Protein 1WBF (pdb70)

Foldseek 3Di:
DKDKDKFLFADAPDPQKDKAFQWGADHVRKIWQWDDDPHRGWAATKIKMWGNDKDFQADPVVRFGKKKKKKWKKAKAQPQPPDFADFWKKKKKFAPDDFFADFTNQQRPAHPVDFGWMWMWIQTGDADPLHDDDRWIFTDTSDSNGPDIDHDDDPRRAMKMKMWIADRVQQKIKIWIAGVVVGDIDIDMDRDNCVVGHDRIIIIIMMGHTHRCVVVDGSHHIIIIIGMMMMMMDTPD/DKDKDKWQFADAPPPQKDKDFAWDADPVRWIWQWDDDPRRGWAATKMWMWGNDWDFQADPVVGFGKKKKKKFKKAKAQPQPPPFADFWKKWKKFAPPDFQADFTNQQSPAHVVDFGWMWMWIQTGDADPLHDDDGWIFIDTRDSNGPDIDHDDDPHRAMKMKMWIADQVQQKIKIWIAGVVVRDIDIDIDRHHCVVTHDRIIIIIMIGHFHNCVVVDGSHHIIIIIGMMIMMMDTPD

Radius of gyration: 25.28 Å; Cα contacts (8 Å, |Δi|>4): 1362; chains: 2; bounding box: 44×76×53 Å

Nearest PDB structures (foldseek):
  2d3s-assembly1_A  TM=1.001E+00  e=7.261E-45  Psophocarpus tetragonolobus
  1fay-assembly1_A  TM=9.603E-01  e=9.706E-34  Psophocarpus tetragonolobus
  1fny-assembly1_A  TM=9.720E-01  e=1.339E-30  Robinia pseudoacacia
  4wv8-assembly1_A  TM=9.756E-01  e=1.033E-29  Vatairea macrocarpa
  4d69-assembly4_B  TM=9.740E-01  e=6.466E-29  Glycine max

Organism: Psophocarpus tetragonolobus (NCBI:txid3891)

Structure (mmCIF, N/CA/C/O backbone):
data_1WBF
#
_entry.id   1WBF
#
_cell.length_a   99.159
_cell.length_b   75.161
_cell.length_c   95.772
_cell.angle_alpha   90.00
_cell.angle_beta   106.91
_cell.angle_gamma   90.00
#
_symmetry.space_group_name_H-M   'C 1 2 1'
#
loop_
_entity.id
_entity.type
_entity.pdbx_description
1 polymer 'PROTEIN (AGGLUTININ)'
2 non-polymer 2-acetamido-2-deoxy-beta-D-glucopyranose
3 non-polymer 'MANGANESE (II) ION'
4 non-polymer 'CALCIUM ION'
5 water water
#
loop_
_atom_site.group_PDB
_atom_site.id
_atom_site.type_symbol
_atom_site.label_atom_id
_atom_site.label_alt_id
_atom_site.label_comp_id
_atom_site.label_asym_id
_atom_site.label_entity_id
_atom_site.label_seq_id
_atom_site.pdbx_PDB_ins_code
_atom_site.Cartn_x
_atom_site.Cartn_y
_atom_site.Cartn_z
_atom_site.occupancy
_atom_site.B_iso_or_equiv
_atom_site.auth_seq_id
_atom_site.auth_comp_id
_atom_site.auth_asym_id
_atom_site.auth_atom_id
_atom_site.pdbx_PDB_model_num
ATOM 1 N N . LYS A 1 2 ? 22.575 10.364 7.636 1.00 67.28 1 LYS A N 1
ATOM 2 C CA . LYS A 1 2 ? 22.650 9.194 8.554 1.00 66.59 1 LYS A CA 1
ATOM 3 C C . LYS A 1 2 ? 21.537 8.217 8.215 1.00 64.32 1 LYS A C 1
ATOM 4 O O . LYS A 1 2 ? 20.409 8.622 7.984 1.00 64.06 1 LYS A O 1
ATOM 6 N N . THR A 1 3 ? 21.860 6.933 8.179 1.00 62.71 2 THR A N 1
ATOM 7 C CA . THR A 1 3 ? 20.873 5.913 7.866 1.00 60.45 2 THR A CA 1
ATOM 8 C C . THR A 1 3 ? 20.808 4.876 8.984 1.00 59.11 2 THR A C 1
ATOM 9 O O . THR A 1 3 ? 21.704 4.044 9.120 1.00 62.26 2 THR A O 1
ATOM 13 N N . ILE A 1 4 ? 19.793 4.966 9.833 1.00 53.37 3 ILE A N 1
ATOM 14 C CA . ILE A 1 4 ? 19.668 3.996 10.910 1.00 48.89 3 ILE A CA 1
ATOM 15 C C . ILE A 1 4 ? 18.838 2.818 10.416 1.00 44.56 3 ILE A C 1
ATOM 16 O O . ILE A 1 4 ? 17.900 2.995 9.641 1.00 42.15 3 ILE A O 1
ATOM 21 N N . SER A 1 5 ? 19.223 1.616 10.827 1.00 42.34 4 SER A N 1
ATOM 22 C CA . SER A 1 5 ? 18.507 0.401 10.451 1.00 39.80 4 SER A CA 1
ATOM 23 C C . SER A 1 5 ? 18.643 -0.683 11.512 1.00 37.38 4 SER A C 1
ATOM 24 O O . SER A 1 5 ? 19.642 -0.743 12.232 1.00 40.00 4 SER A O 1
ATOM 27 N N . PHE A 1 6 ? 17.626 -1.526 11.618 1.00 31.98 5 PHE A N 1
ATOM 28 C CA . PHE A 1 6 ? 17.636 -2.653 12.542 1.00 29.40 5 PHE A CA 1
ATOM 29 C C . PHE A 1 6 ? 16.614 -3.689 12.086 1.00 30.38 5 PHE A C 1
ATOM 30 O O . PHE A 1 6 ? 15.609 -3.358 11.462 1.00 24.43 5 PHE A O 1
ATOM 38 N N . ASN A 1 7 ? 16.884 -4.952 12.362 1.00 31.99 6 ASN A N 1
ATOM 39 C CA . ASN A 1 7 ? 15.982 -5.998 11.919 1.00 31.33 6 ASN A CA 1
ATOM 40 C C . ASN A 1 7 ? 15.914 -7.140 12.921 1.00 31.33 6 ASN A C 1
ATOM 41 O O . ASN A 1 7 ? 16.928 -7.530 13.489 1.00 33.54 6 ASN A O 1
ATOM 46 N N . PHE A 1 8 ? 14.700 -7.610 13.185 1.00 33.42 7 PHE A N 1
ATOM 47 C CA . PHE A 1 8 ? 14.458 -8.716 14.104 1.00 31.47 7 PHE A CA 1
ATOM 48 C C . PHE A 1 8 ? 13.633 -9.734 13.328 1.00 33.77 7 PHE A C 1
ATOM 49 O O . PHE A 1 8 ? 12.468 -9.487 13.022 1.00 29.49 7 PHE A O 1
ATOM 57 N N . ASN A 1 9 ? 14.243 -10.851 12.951 1.00 37.49 8 ASN A N 1
ATOM 58 C CA . ASN A 1 9 ? 13.513 -11.902 12.236 1.00 42.24 8 ASN A CA 1
ATOM 59 C C . ASN A 1 9 ? 12.649 -12.665 13.229 1.00 40.78 8 ASN A C 1
ATOM 60 O O . ASN A 1 9 ? 11.704 -13.355 12.851 1.00 43.34 8 ASN A O 1
ATOM 65 N N . GLN A 1 10 ? 13.036 -12.553 14.496 1.00 42.38 9 GLN A N 1
ATOM 66 C CA . GLN A 1 10 ? 12.355 -13.155 15.643 1.00 48.08 9 GLN A CA 1
ATOM 67 C C . GLN A 1 10 ? 13.003 -12.539 16.873 1.00 43.80 9 GLN A C 1
ATOM 68 O O . GLN A 1 10 ? 14.163 -12.121 16.837 1.00 44.39 9 GLN A O 1
ATOM 74 N N . PHE A 1 11 ? 12.262 -12.459 17.959 1.00 40.51 10 PHE A N 1
ATOM 75 C CA . PHE A 1 11 ? 12.813 -11.859 19.147 1.00 40.82 10 PHE A CA 1
ATOM 76 C C . PHE A 1 11 ? 13.409 -12.929 20.027 1.00 45.24 10 PHE A C 1
ATOM 77 O O . PHE A 1 11 ? 13.124 -14.107 19.850 1.00 46.61 10 PHE A O 1
ATOM 85 N N . HIS A 1 12 ? 14.346 -12.529 20.874 1.00 52.31 11 HIS A N 1
ATOM 86 C CA . HIS A 1 12 ? 15.002 -13.439 21.803 1.00 58.83 11 HIS A CA 1
ATOM 87 C C . HIS A 1 12 ? 14.867 -12.857 23.197 1.00 62.36 11 HIS A C 1
ATOM 88 O O . HIS A 1 12 ? 14.619 -11.665 23.348 1.00 65.33 11 HIS A O 1
ATOM 95 N N . GLN A 1 13 ? 15.001 -13.692 24.217 1.00 65.37 12 GLN A N 1
ATOM 96 C CA . GLN A 1 13 ? 14.913 -13.202 25.586 1.00 66.82 12 GLN A CA 1
ATOM 97 C C . GLN A 1 13 ? 16.232 -12.507 25.904 1.00 64.76 12 GLN A C 1
ATOM 98 O O . GLN A 1 13 ? 17.282 -12.909 25.404 1.00 65.16 12 GLN A O 1
ATOM 104 N N . ASN A 1 14 ? 16.161 -11.421 26.666 1.00 63.89 13 ASN A N 1
ATOM 105 C CA . ASN A 1 14 ? 17.347 -10.642 27.039 1.00 64.06 13 ASN A CA 1
ATOM 106 C C . ASN A 1 14 ? 17.853 -9.699 25.928 1.00 61.63 13 ASN A C 1
ATOM 107 O O . ASN A 1 14 ? 18.906 -9.073 26.070 1.00 62.56 13 ASN A O 1
ATOM 109 N N . GLU A 1 15 ? 17.082 -9.583 24.849 1.00 56.88 14 GLU A N 1
ATOM 110 C CA . GLU A 1 15 ? 17.405 -8.715 23.710 1.00 52.92 14 GLU A CA 1
ATOM 111 C C . GLU A 1 15 ? 17.808 -7.306 24.203 1.00 53.20 14 GLU A C 1
ATOM 112 O O . GLU A 1 15 ? 17.002 -6.602 24.829 1.00 51.69 14 GLU A O 1
ATOM 118 N N . GLU A 1 16 ? 19.041 -6.897 23.894 1.00 51.70 15 GLU A N 1
ATOM 119 C CA . GLU A 1 16 ? 19.590 -5.594 24.313 1.00 51.21 15 GLU A CA 1
ATOM 120 C C . GLU A 1 16 ? 18.953 -4.370 23.658 1.00 45.87 15 GLU A C 1
ATOM 121 O O . GLU A 1 16 ? 18.777 -3.336 24.293 1.00 43.25 15 GLU A O 1
ATOM 127 N N . GLN A 1 17 ? 18.671 -4.482 22.367 1.00 44.80 16 GLN A N 1
ATOM 128 C CA . GLN A 1 17 ? 18.089 -3.397 21.585 1.00 41.59 16 GLN A CA 1
ATOM 129 C C . GLN A 1 17 ? 16.608 -3.139 21.788 1.00 39.53 16 GLN A C 1
ATOM 130 O O . GLN A 1 17 ? 16.013 -2.339 21.069 1.00 36.26 16 GLN A O 1
ATOM 136 N N . LEU A 1 18 ? 16.000 -3.837 22.730 1.00 33.67 17 LEU A N 1
ATOM 137 C CA . LEU A 1 18 ? 14.591 -3.651 22.981 1.00 33.16 17 LEU A CA 1
ATOM 138 C C . LEU A 1 18 ? 14.345 -3.256 24.412 1.00 34.94 17 LEU A C 1
ATOM 139 O O . LEU A 1 18 ? 15.079 -3.664 25.311 1.00 40.97 17 LEU A O 1
ATOM 144 N N . LYS A 1 19 ? 13.282 -2.490 24.618 1.00 35.33 18 LYS A N 1
ATOM 145 C CA . LYS A 1 19 ? 12.882 -2.038 25.937 1.00 33.43 18 LYS A CA 1
ATOM 146 C C . LYS A 1 19 ? 11.430 -2.416 26.135 1.00 32.34 18 LYS A C 1
ATOM 147 O O . LYS A 1 19 ? 10.541 -1.849 25.504 1.00 28.34 18 LYS A O 1
ATOM 153 N N . LEU A 1 20 ? 11.192 -3.417 26.970 1.00 30.34 19 LEU A N 1
ATOM 154 C CA . LEU A 1 20 ? 9.839 -3.846 27.244 1.00 30.74 19 LEU A CA 1
ATOM 155 C C . LEU A 1 20 ? 9.300 -3.039 28.414 1.00 32.54 19 LEU A C 1
ATOM 156 O O . LEU A 1 20 ? 10.055 -2.662 29.311 1.00 26.08 19 LEU A O 1
ATOM 161 N N . GLN A 1 21 ? 8.001 -2.750 28.373 1.00 27.93 20 GLN A N 1
ATOM 162 C CA . GLN A 1 21 ? 7.336 -1.976 29.400 1.00 28.11 20 GLN A CA 1
ATOM 163 C C . GLN A 1 21 ? 6.014 -2.604 29.791 1.00 29.49 20 GLN A C 1
ATOM 164 O O . GLN A 1 21 ? 5.274 -3.086 28.925 1.00 32.34 20 GLN A O 1
ATOM 170 N N . ARG A 1 22 ? 5.679 -2.504 31.076 1.00 25.46 21 ARG A N 1
ATOM 171 C CA . ARG A 1 22 ? 4.440 -3.057 31.609 1.00 29.51 21 ARG A CA 1
ATOM 172 C C . ARG A 1 22 ? 4.349 -4.582 31.446 1.00 29.36 21 ARG A C 1
ATOM 173 O O . ARG A 1 22 ? 5.281 -5.288 31.814 1.00 29.65 21 ARG A O 1
ATOM 181 N N . ASP A 1 23 ? 3.264 -5.086 30.872 1.00 25.14 22 ASP A N 1
ATOM 182 C CA . ASP A 1 23 ? 3.094 -6.528 30.718 1.00 27.38 22 ASP A CA 1
ATOM 183 C C . ASP A 1 23 ? 3.861 -7.205 29.594 1.00 33.50 22 ASP A C 1
ATOM 184 O O . ASP A 1 23 ? 3.979 -8.434 29.577 1.00 38.32 22 ASP A O 1
ATOM 189 N N . ALA A 1 24 ? 4.392 -6.417 28.663 1.00 33.92 23 ALA A N 1
ATOM 190 C CA . ALA A 1 24 ? 5.126 -6.962 27.533 1.00 29.06 23 ALA A CA 1
ATOM 191 C C . ALA A 1 24 ? 6.271 -7.865 27.971 1.00 31.40 23 ALA A C 1
ATOM 192 O O . ALA A 1 24 ? 6.996 -7.541 28.909 1.00 31.13 23 ALA A O 1
ATOM 194 N N . ARG A 1 25 ? 6.429 -8.990 27.276 1.00 33.72 24 ARG A N 1
ATOM 195 C CA . ARG A 1 25 ? 7.490 -9.964 27.555 1.00 37.58 24 ARG A CA 1
ATOM 196 C C . ARG A 1 25 ? 7.776 -10.773 26.288 1.00 34.95 24 ARG A C 1
ATOM 197 O O . ARG A 1 25 ? 6.948 -10.828 25.372 1.00 32.15 24 ARG A O 1
ATOM 205 N N . ILE A 1 26 ? 8.949 -11.389 26.230 1.00 32.25 25 ILE A N 1
ATOM 206 C CA . ILE A 1 26 ? 9.305 -12.199 25.078 1.00 31.21 25 ILE A CA 1
ATOM 207 C C . ILE A 1 26 ? 9.182 -13.667 25.502 1.00 32.59 25 ILE A C 1
ATOM 208 O O . ILE A 1 26 ? 9.728 -14.068 26.530 1.00 31.20 25 ILE A O 1
ATOM 213 N N . SER A 1 27 ? 8.379 -14.429 24.763 1.00 32.35 26 SER A N 1
ATOM 214 C CA . SER A 1 27 ? 8.163 -15.838 25.050 1.00 29.85 26 SER A CA 1
ATOM 215 C C . SER A 1 27 ? 9.338 -16.696 24.580 1.00 34.63 26 SER A C 1
ATOM 216 O O . SER A 1 27 ? 10.175 -16.255 23.787 1.00 30.70 26 SER A O 1
ATOM 219 N N . SER A 1 28 ? 9.370 -17.942 25.047 1.00 36.90 27 SER A N 1
ATOM 220 C CA . SER A 1 28 ? 10.432 -18.874 24.687 1.00 39.93 27 SER A CA 1
ATOM 221 C C . SER A 1 28 ? 10.436 -19.153 23.192 1.00 41.09 27 SER A C 1
ATOM 222 O O . SER A 1 28 ? 11.489 -19.431 22.620 1.00 41.94 27 SER A O 1
ATOM 225 N N . ASN A 1 29 ? 9.257 -19.062 22.574 1.00 37.20 28 ASN A N 1
ATOM 226 C CA . ASN A 1 29 ? 9.092 -19.310 21.146 1.00 34.95 28 ASN A CA 1
ATOM 227 C C . ASN A 1 29 ? 9.607 -18.190 20.228 1.00 34.23 28 ASN A C 1
ATOM 228 O O . ASN A 1 29 ? 9.548 -18.312 18.998 1.00 29.26 28 ASN A O 1
ATOM 230 N N . SER A 1 30 ? 10.124 -17.116 20.820 1.00 34.30 29 SER A N 1
ATOM 231 C CA . SER A 1 30 ? 10.624 -16.003 20.029 1.00 34.86 29 SER A CA 1
ATOM 232 C C . SER A 1 30 ? 9.542 -15.030 19.564 1.00 32.71 29 SER A C 1
ATOM 233 O O . SER A 1 30 ? 9.744 -14.299 18.585 1.00 34.81 29 SER A O 1
ATOM 234 N N . VAL A 1 31 ? 8.385 -15.062 20.233 1.00 29.41 30 VAL A N 1
ATOM 235 C CA . VAL A 1 31 ? 7.257 -14.176 19.937 1.00 23.52 30 VAL A CA 1
ATOM 236 C C . VAL A 1 31 ? 7.159 -13.098 21.015 1.00 25.18 30 VAL A C 1
ATOM 237 O O . VAL A 1 31 ? 7.273 -13.384 22.201 1.00 21.87 30 VAL A O 1
ATOM 241 N N . LEU A 1 32 ? 6.972 -11.856 20.585 1.00 27.52 31 LEU A N 1
ATOM 242 C CA . LEU A 1 32 ? 6.836 -10.727 21.489 1.00 25.02 31 LEU A CA 1
ATOM 243 C C . LEU A 1 32 ? 5.355 -10.589 21.822 1.00 23.29 31 LEU A C 1
ATOM 244 O O . LEU A 1 32 ? 4.529 -10.312 20.956 1.00 22.67 31 LEU A O 1
ATOM 249 N N . GLU A 1 33 ? 5.009 -10.865 23.068 1.00 24.26 32 GLU A N 1
ATOM 250 C CA . GLU A 1 33 ? 3.630 -10.742 23.504 1.00 27.81 32 GLU A CA 1
ATOM 251 C C . GLU A 1 33 ? 3.543 -9.404 24.235 1.00 28.93 32 GLU A C 1
ATOM 252 O O . GLU A 1 33 ? 4.127 -9.249 25.309 1.00 28.66 32 GLU A O 1
ATOM 258 N N . LEU A 1 34 ? 2.848 -8.441 23.625 1.00 26.14 33 LEU A N 1
ATOM 259 C CA . LEU A 1 34 ? 2.683 -7.095 24.175 1.00 26.28 33 LEU A CA 1
ATOM 260 C C . LEU A 1 34 ? 1.807 -7.104 25.432 1.00 28.22 33 LEU A C 1
ATOM 261 O O . LEU A 1 34 ? 2.033 -6.337 26.374 1.00 29.82 33 LEU A O 1
ATOM 266 N N . THR A 1 35 ? 0.782 -7.946 25.418 1.00 26.94 34 THR A N 1
ATOM 267 C CA . THR A 1 35 ? -0.116 -8.079 26.550 1.00 24.80 34 THR A CA 1
ATOM 268 C C . THR A 1 35 ? 0.015 -9.476 27.197 1.00 24.64 34 THR A C 1
ATOM 269 O O . THR A 1 35 ? 0.755 -10.337 26.709 1.00 19.84 34 THR A O 1
ATOM 273 N N . LYS A 1 36 ? -0.690 -9.683 28.305 1.00 28.14 35 LYS A N 1
ATOM 274 C CA . LYS A 1 36 ? -0.643 -10.941 29.048 1.00 27.84 35 LYS A CA 1
ATOM 275 C C . LYS A 1 36 ? -1.430 -12.128 28.533 1.00 27.34 35 LYS A C 1
ATOM 276 O O . LYS A 1 36 ? -2.629 -12.018 28.253 1.00 23.94 35 LYS A O 1
ATOM 282 N N . VAL A 1 37 ? -0.738 -13.266 28.452 1.00 23.07 36 VAL A N 1
ATOM 283 C CA . VAL A 1 37 ? -1.322 -14.545 28.055 1.00 26.52 36 VAL A CA 1
ATOM 284 C C . VAL A 1 37 ? -0.833 -15.566 29.073 1.00 27.34 36 VAL A C 1
ATOM 285 O O . VAL A 1 37 ? 0.377 -15.770 29.220 1.00 26.89 36 VAL A O 1
ATOM 289 N N . VAL A 1 38 ? -1.755 -16.138 29.839 1.00 30.30 37 VAL A N 1
ATOM 290 C CA . VAL A 1 38 ? -1.380 -17.161 30.822 1.00 34.95 37 VAL A CA 1
ATOM 291 C C . VAL A 1 38 ? -1.683 -18.554 30.284 1.00 30.02 37 VAL A C 1
ATOM 292 O O . VAL A 1 38 ? -2.844 -18.905 30.081 1.00 28.86 37 VAL A O 1
ATOM 296 N N . ASN A 1 39 ? -0.641 -19.320 29.982 1.00 30.01 38 ASN A N 1
ATOM 297 C CA . ASN A 1 39 ? -0.826 -20.678 29.482 1.00 27.85 38 ASN A CA 1
ATOM 298 C C . ASN A 1 39 ? -1.890 -20.710 28.372 1.00 25.98 38 ASN A C 1
ATOM 299 O O . ASN A 1 39 ? -2.934 -21.346 28.524 1.00 25.53 38 ASN A O 1
ATOM 304 N N . GLY A 1 40 ? -1.672 -19.924 27.314 1.00 27.88 39 GLY A N 1
ATOM 305 C CA . GLY A 1 40 ? -2.583 -19.888 26.171 1.00 23.48 39 GLY A CA 1
ATOM 306 C C . GLY A 1 40 ? -3.870 -19.073 26.185 1.00 21.23 39 GLY A C 1
ATOM 307 O O . GLY A 1 40 ? -4.529 -18.925 25.150 1.00 22.23 39 GLY A O 1
ATOM 308 N N . VAL A 1 41 ? -4.244 -18.525 27.330 1.00 23.64 40 VAL A N 1
ATOM 309 C CA . VAL A 1 41 ? -5.479 -17.746 27.406 1.00 25.56 40 VAL A CA 1
ATOM 310 C C . VAL A 1 41 ? -5.152 -16.269 27.674 1.00 26.71 40 VAL A C 1
ATOM 311 O O . VAL A 1 41 ? -4.460 -15.946 28.642 1.00 27.85 40 VAL A O 1
ATOM 315 N N . PRO A 1 42 ? -5.537 -15.370 26.751 1.00 23.42 41 PRO A N 1
ATOM 316 C CA . PRO A 1 42 ? -5.264 -13.939 26.938 1.00 25.92 41 PRO A CA 1
ATOM 317 C C . PRO A 1 42 ? -6.081 -13.351 28.100 1.00 28.93 41 PRO A C 1
ATOM 318 O O . PRO A 1 42 ? -7.218 -13.756 28.308 1.00 34.82 41 PRO A O 1
ATOM 322 N N . THR A 1 43 ? -5.532 -12.412 28.866 1.00 30.66 42 THR A N 1
ATOM 323 C CA . THR A 1 43 ? -6.299 -11.854 29.992 1.00 27.43 42 THR A CA 1
ATOM 324 C C . THR A 1 43 ? -6.702 -10.401 29.798 1.00 28.80 42 THR A C 1
ATOM 325 O O . THR A 1 43 ? -6.000 -9.627 29.160 1.00 33.37 42 THR A O 1
ATOM 329 N N . TRP A 1 44 ? -7.844 -10.020 30.346 1.00 27.51 43 TRP A N 1
ATOM 330 C CA . TRP A 1 44 ? -8.287 -8.642 30.239 1.00 25.49 43 TRP A CA 1
ATOM 331 C C . TRP A 1 44 ? -7.387 -7.771 31.132 1.00 27.72 43 TRP A C 1
ATOM 332 O O . TRP A 1 44 ? -6.430 -8.273 31.750 1.00 27.74 43 TRP A O 1
ATOM 343 N N . ASN A 1 45 ? -7.715 -6.488 31.239 1.00 28.64 44 ASN A N 1
ATOM 344 C CA . ASN A 1 45 ? -6.949 -5.562 32.073 1.00 30.46 44 ASN A CA 1
ATOM 345 C C . ASN A 1 45 ? -5.421 -5.665 31.908 1.00 34.25 44 ASN A C 1
ATOM 346 O O . ASN A 1 45 ? -4.679 -5.785 32.890 1.00 36.58 44 ASN A O 1
ATOM 351 N N . SER A 1 46 ? -4.953 -5.618 30.666 1.00 33.74 45 SER A N 1
ATOM 352 C CA . SER A 1 46 ? -3.523 -5.686 30.381 1.00 29.51 45 SER A CA 1
ATOM 353 C C . SER A 1 46 ? -3.112 -4.610 29.377 1.00 24.09 45 SER A C 1
ATOM 354 O O . SER A 1 46 ? -3.910 -4.191 28.548 1.00 22.84 45 SER A O 1
ATOM 357 N N . THR A 1 47 ? -1.868 -4.155 29.478 1.00 21.27 46 THR A N 1
ATOM 358 C CA . THR A 1 47 ? -1.320 -3.113 28.610 1.00 18.86 46 THR A CA 1
ATOM 359 C C . THR A 1 47 ? 0.181 -3.339 28.586 1.00 18.11 46 THR A C 1
ATOM 360 O O . THR A 1 47 ? 0.771 -3.671 29.615 1.00 15.34 46 THR A O 1
ATOM 364 N N . GLY A 1 48 ? 0.788 -3.212 27.415 1.00 15.97 47 GLY A N 1
ATOM 365 C CA . GLY A 1 48 ? 2.220 -3.416 27.311 1.00 17.05 47 GLY A CA 1
ATOM 366 C C . GLY A 1 48 ? 2.787 -2.701 26.101 1.00 22.20 47 GLY A C 1
ATOM 367 O O . GLY A 1 48 ? 2.074 -2.507 25.110 1.00 25.32 47 GLY A O 1
ATOM 368 N N . ARG A 1 49 ? 4.062 -2.316 26.175 1.00 23.79 48 ARG A N 1
ATOM 369 C CA . ARG A 1 49 ? 4.740 -1.606 25.091 1.00 23.15 48 ARG A CA 1
ATOM 370 C C . ARG A 1 49 ? 6.137 -2.177 24.874 1.00 24.88 48 ARG A C 1
ATOM 371 O O . ARG A 1 49 ? 6.716 -2.755 25.783 1.00 25.56 48 ARG A O 1
ATOM 379 N N . ALA A 1 50 ? 6.692 -1.963 23.682 1.00 27.45 49 ALA A N 1
ATOM 380 C CA . ALA A 1 50 ? 8.038 -2.422 23.341 1.00 27.74 49 ALA A CA 1
ATOM 381 C C . ALA A 1 50 ? 8.675 -1.317 22.502 1.00 27.35 49 ALA A C 1
ATOM 382 O O . ALA A 1 50 ? 8.093 -0.885 21.511 1.00 28.54 49 ALA A O 1
ATOM 384 N N . LEU A 1 51 ? 9.868 -0.869 22.875 1.00 26.11 50 LEU A N 1
ATOM 385 C CA . LEU A 1 51 ? 10.527 0.219 22.146 1.00 26.51 50 LEU A CA 1
ATOM 386 C C . LEU A 1 51 ? 11.935 -0.133 21.730 1.00 27.68 50 LEU A C 1
ATOM 387 O O . LEU A 1 51 ? 12.582 -0.922 22.402 1.00 28.70 50 LEU A O 1
ATOM 392 N N . TYR A 1 52 ? 12.423 0.445 20.636 1.00 29.45 51 TYR A N 1
ATOM 393 C CA . TYR A 1 52 ? 13.806 0.212 20.253 1.00 32.29 51 TYR A CA 1
ATOM 394 C C . TYR A 1 52 ? 14.556 1.036 21.325 1.00 34.73 51 TYR A C 1
ATOM 395 O O . TYR A 1 52 ? 14.194 2.185 21.601 1.00 38.27 51 TYR A O 1
ATOM 404 N N . ALA A 1 53 ? 15.560 0.442 21.963 1.00 36.30 52 ALA A N 1
ATOM 405 C CA . ALA A 1 53 ? 16.287 1.099 23.055 1.00 38.25 52 ALA A CA 1
ATOM 406 C C . ALA A 1 53 ? 17.059 2.396 22.778 1.00 41.82 52 ALA A C 1
ATOM 407 O O . ALA A 1 53 ? 17.537 3.047 23.709 1.00 45.09 52 ALA A O 1
ATOM 409 N N . LYS A 1 54 ? 17.180 2.778 21.515 1.00 44.16 53 LYS A N 1
ATOM 410 C CA . LYS A 1 54 ? 17.907 3.986 21.148 1.00 43.25 53 LYS A CA 1
ATOM 411 C C . LYS A 1 54 ? 16.988 4.931 20.361 1.00 41.77 53 LYS A C 1
ATOM 412 O O . LYS A 1 54 ? 16.113 4.481 19.621 1.00 42.03 53 LYS A O 1
ATOM 418 N N . PRO A 1 55 ? 17.103 6.248 20.580 1.00 38.63 54 PRO A N 1
ATOM 419 C CA . PRO A 1 55 ? 16.215 7.123 19.815 1.00 38.28 54 PRO A CA 1
ATOM 420 C C . PRO A 1 55 ? 16.754 7.293 18.405 1.00 36.27 54 PRO A C 1
ATOM 421 O O . PRO A 1 55 ? 17.921 6.998 18.126 1.00 36.52 54 PRO A O 1
ATOM 425 N N . VAL A 1 56 ? 15.879 7.697 17.504 1.00 34.99 55 VAL A N 1
ATOM 426 C CA . VAL A 1 56 ? 16.277 7.923 16.136 1.00 35.70 55 VAL A CA 1
ATOM 427 C C . VAL A 1 56 ? 16.009 9.411 15.909 1.00 37.58 55 VAL A C 1
ATOM 428 O O . VAL A 1 56 ? 15.144 10.008 16.567 1.00 39.08 55 VAL A O 1
ATOM 432 N N . GLN A 1 57 ? 16.784 10.040 15.040 1.00 37.45 56 GLN A N 1
ATOM 433 C CA . GLN A 1 57 ? 16.628 11.458 14.760 1.00 35.86 56 GLN A CA 1
ATOM 434 C C . GLN A 1 57 ? 15.647 11.589 13.595 1.00 33.05 56 GLN A C 1
ATOM 435 O O . GLN A 1 57 ? 15.981 11.216 12.485 1.00 33.39 56 GLN A O 1
ATOM 441 N N . VAL A 1 58 ? 14.430 12.062 13.855 1.00 34.73 57 VAL A N 1
ATOM 442 C CA . VAL A 1 58 ? 13.461 12.217 12.784 1.00 36.01 57 VAL A CA 1
ATOM 443 C C . VAL A 1 58 ? 13.672 13.448 11.918 1.00 40.55 57 VAL A C 1
ATOM 444 O O . VAL A 1 58 ? 13.255 13.460 10.773 1.00 42.48 57 VAL A O 1
ATOM 448 N N . TRP A 1 59 ? 14.262 14.499 12.477 1.00 44.80 58 TRP A N 1
ATOM 449 C CA . TRP A 1 59 ? 14.543 15.719 11.721 1.00 45.89 58 TRP A CA 1
ATOM 450 C C . TRP A 1 59 ? 15.652 16.533 12.376 1.00 46.86 58 TRP A C 1
ATOM 451 O O . TRP A 1 59 ? 16.076 16.243 13.499 1.00 42.51 58 TRP A O 1
ATOM 462 N N . ASP A 1 60 ? 16.158 17.517 11.643 1.00 53.31 59 ASP A N 1
ATOM 463 C CA . ASP A 1 60 ? 17.231 18.367 12.138 1.00 57.80 59 ASP A CA 1
ATOM 464 C C . ASP A 1 60 ? 16.826 19.842 12.132 1.00 58.66 59 ASP A C 1
ATOM 465 O O . ASP A 1 60 ? 16.316 20.338 11.139 1.00 60.24 59 ASP A O 1
ATOM 470 N N . SER A 1 61 ? 17.047 20.535 13.247 1.00 62.74 60 SER A N 1
ATOM 471 C CA . SER A 1 61 ? 16.708 21.961 13.353 1.00 64.34 60 SER A CA 1
ATOM 472 C C . SER A 1 61 ? 17.722 22.784 12.567 1.00 62.86 60 SER A C 1
ATOM 473 O O . SER A 1 61 ? 17.378 23.772 11.919 1.00 62.59 60 SER A O 1
ATOM 476 N N . THR A 1 62 ? 18.972 22.342 12.644 1.00 57.96 61 THR A N 1
ATOM 477 C CA . THR A 1 62 ? 20.103 22.964 11.973 1.00 56.55 61 THR A CA 1
ATOM 478 C C . THR A 1 62 ? 19.858 23.117 10.470 1.00 56.15 61 THR A C 1
ATOM 479 O O . THR A 1 62 ? 19.978 24.211 9.923 1.00 57.02 61 THR A O 1
ATOM 483 N N . THR A 1 63 ? 19.487 22.013 9.824 1.00 54.65 62 THR A N 1
ATOM 484 C CA . THR A 1 63 ? 19.250 21.963 8.377 1.00 48.05 62 THR A CA 1
ATOM 485 C C . THR A 1 63 ? 17.792 22.126 7.933 1.00 44.66 62 THR A C 1
ATOM 486 O O . THR A 1 63 ? 17.530 22.592 6.822 1.00 40.27 62 THR A O 1
ATOM 490 N N . GLY A 1 64 ? 16.853 21.671 8.760 1.00 44.29 63 GLY A N 1
ATOM 491 C CA . GLY A 1 64 ? 15.441 21.750 8.404 1.00 42.78 63 GLY A CA 1
ATOM 492 C C . GLY A 1 64 ? 14.978 20.519 7.631 1.00 41.62 63 GLY A C 1
ATOM 493 O O . GLY A 1 64 ? 13.832 20.454 7.146 1.00 39.78 63 GLY A O 1
ATOM 494 N N . ASN A 1 65 ? 15.873 19.542 7.507 1.00 40.06 64 ASN A N 1
ATOM 495 C CA . ASN A 1 65 ? 15.581 18.300 6.800 1.00 40.63 64 ASN A CA 1
ATOM 496 C C . ASN A 1 65 ? 14.834 17.302 7.683 1.00 39.21 64 ASN A C 1
ATOM 497 O O . ASN A 1 65 ? 15.131 17.187 8.872 1.00 37.23 64 ASN A O 1
ATOM 502 N N . VAL A 1 66 ? 13.828 16.635 7.115 1.00 40.40 65 VAL A N 1
ATOM 503 C CA . VAL A 1 66 ? 13.061 15.614 7.835 1.00 39.51 65 VAL A CA 1
ATOM 504 C C . VAL A 1 66 ? 13.332 14.243 7.198 1.00 40.04 65 VAL A C 1
ATOM 505 O O . VAL A 1 66 ? 13.277 14.101 5.970 1.00 42.91 65 VAL A O 1
ATOM 509 N N . ALA A 1 67 ? 13.657 13.261 8.038 1.00 38.76 66 ALA A N 1
ATOM 510 C CA . ALA A 1 67 ? 13.984 11.895 7.620 1.00 33.39 66 ALA A CA 1
ATOM 511 C C . ALA A 1 67 ? 12.856 11.081 6.988 1.00 30.08 66 ALA A C 1
ATOM 512 O O . ALA A 1 67 ? 11.680 11.295 7.271 1.00 28.87 66 ALA A O 1
ATOM 514 N N . SER A 1 68 ? 13.224 10.188 6.076 1.00 29.36 67 SER A N 1
ATOM 515 C CA . SER A 1 68 ? 12.254 9.301 5.447 1.00 26.98 67 SER A CA 1
ATOM 516 C C . SER A 1 68 ? 12.453 7.965 6.164 1.00 26.31 67 SER A C 1
ATOM 517 O O . SER A 1 68 ? 13.527 7.706 6.702 1.00 24.75 67 SER A O 1
ATOM 520 N N . PHE A 1 69 ? 11.426 7.133 6.220 1.00 26.00 68 PHE A N 1
ATOM 521 C CA . PHE A 1 69 ? 11.576 5.849 6.893 1.00 24.48 68 PHE A CA 1
ATOM 522 C C . PHE A 1 69 ? 10.667 4.764 6.347 1.00 24.73 68 PHE A C 1
ATOM 523 O O . PHE A 1 69 ? 9.694 5.045 5.644 1.00 16.09 68 PHE A O 1
ATOM 531 N N . GLU A 1 70 ? 11.043 3.517 6.598 1.00 26.59 69 GLU A N 1
ATOM 532 C CA . GLU A 1 70 ? 10.226 2.383 6.183 1.00 25.92 69 GLU A CA 1
ATOM 533 C C . GLU A 1 70 ? 10.333 1.363 7.293 1.00 21.93 69 GLU A C 1
ATOM 534 O O . GLU A 1 70 ? 11.424 1.125 7.833 1.00 17.61 69 GLU A O 1
ATOM 540 N N . THR A 1 71 ? 9.190 0.819 7.675 1.00 18.60 70 THR A N 1
ATOM 541 C CA . THR A 1 71 ? 9.145 -0.189 8.714 1.00 19.01 70 THR A CA 1
ATOM 542 C C . THR A 1 71 ? 8.244 -1.347 8.273 1.00 24.03 70 THR A C 1
ATOM 543 O O . THR A 1 71 ? 7.243 -1.154 7.574 1.00 24.09 70 THR A O 1
ATOM 547 N N . ARG A 1 72 ? 8.626 -2.557 8.645 1.00 26.35 71 ARG A N 1
ATOM 548 C CA . ARG A 1 72 ? 7.848 -3.734 8.287 1.00 21.52 71 ARG A CA 1
ATOM 549 C C . ARG A 1 72 ? 7.777 -4.657 9.493 1.00 19.59 71 ARG A C 1
ATOM 550 O O . ARG A 1 72 ? 8.760 -4.827 10.219 1.00 16.94 71 ARG A O 1
ATOM 558 N N . PHE A 1 73 ? 6.609 -5.239 9.719 1.00 16.68 72 PHE A N 1
ATOM 559 C CA . PHE A 1 73 ? 6.432 -6.150 10.835 1.00 14.18 72 PHE A CA 1
ATOM 560 C C . PHE A 1 73 ? 5.226 -7.047 10.601 1.00 12.60 72 PHE A C 1
ATOM 561 O O . PHE A 1 73 ? 4.391 -6.745 9.765 1.00 12.26 72 PHE A O 1
ATOM 569 N N . SER A 1 74 ? 5.180 -8.188 11.279 1.00 15.30 73 SER A N 1
ATOM 570 C CA . SER A 1 74 ? 4.035 -9.097 11.165 1.00 13.75 73 SER A CA 1
ATOM 571 C C . SER A 1 74 ? 3.507 -9.260 12.574 1.00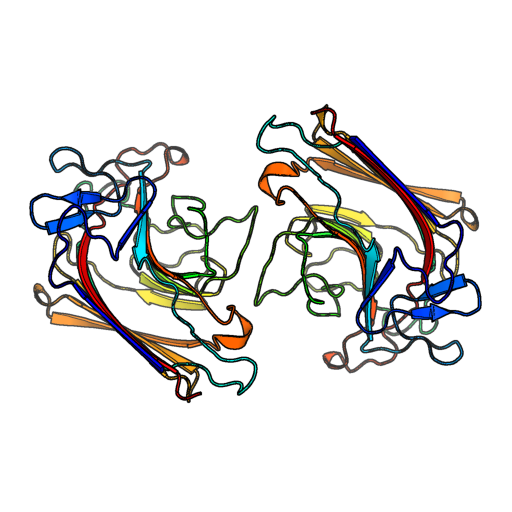 11.18 73 SER A C 1
ATOM 572 O O . SER A 1 74 ? 4.270 -9.270 13.524 1.00 3.85 73 SER A O 1
ATOM 575 N N . PHE A 1 75 ? 2.201 -9.356 12.722 1.00 12.56 74 PHE A N 1
ATOM 576 C CA . PHE A 1 75 ? 1.633 -9.504 14.043 1.00 14.37 74 PHE A CA 1
ATOM 577 C C . PHE A 1 75 ? 0.591 -10.581 13.983 1.00 16.31 74 PHE A C 1
ATOM 578 O O . PHE A 1 75 ? 0.277 -11.077 12.898 1.00 14.67 74 PHE A O 1
ATOM 586 N N . SER A 1 76 ? 0.062 -10.941 15.150 1.00 17.80 75 SER A N 1
ATOM 587 C CA . SER A 1 76 ? -1.004 -11.926 15.245 1.00 16.08 75 SER A CA 1
ATOM 588 C C . SER A 1 76 ? -1.954 -11.532 16.367 1.00 17.04 75 SER A C 1
ATOM 589 O O . SER A 1 76 ? -1.521 -11.197 17.476 1.00 12.82 75 SER A O 1
ATOM 592 N N . ILE A 1 77 ? -3.242 -11.496 16.046 1.00 16.36 76 ILE A N 1
ATOM 593 C CA . ILE A 1 77 ? -4.264 -11.185 17.022 1.00 16.17 76 ILE A CA 1
ATOM 594 C C . ILE A 1 77 ? -5.241 -12.355 17.007 1.00 23.22 76 ILE A C 1
ATOM 595 O O . ILE A 1 77 ? -5.937 -12.568 16.009 1.00 22.23 76 ILE A O 1
ATOM 600 N N . ARG A 1 78 ? -5.249 -13.133 18.089 1.00 23.86 77 ARG A N 1
ATOM 601 C CA . ARG A 1 78 ? -6.151 -14.271 18.221 1.00 20.86 77 ARG A CA 1
ATOM 602 C C . ARG A 1 78 ? -7.263 -13.908 19.195 1.00 18.29 77 ARG A C 1
ATOM 603 O O . ARG A 1 78 ? -7.002 -13.511 20.326 1.00 19.24 77 ARG A O 1
ATOM 611 N N . GLN A 1 79 ? -8.498 -14.017 18.736 1.00 19.42 78 GLN A N 1
ATOM 612 C CA . GLN A 1 79 ? -9.647 -13.694 19.555 1.00 23.49 78 GLN A CA 1
ATOM 613 C C . GLN A 1 79 ? -10.430 -14.935 19.977 1.00 25.47 78 GLN A C 1
ATOM 614 O O . GLN A 1 79 ? -11.375 -15.361 19.295 1.00 26.22 78 GLN A O 1
ATOM 620 N N . PRO A 1 80 ? -10.047 -15.531 21.114 1.00 25.98 79 PRO A N 1
ATOM 621 C CA . PRO A 1 80 ? -10.681 -16.729 21.670 1.00 28.09 79 PRO A CA 1
ATOM 622 C C . PRO A 1 80 ? -12.147 -16.565 22.083 1.00 32.18 79 PRO A C 1
ATOM 623 O O . PRO A 1 80 ? -12.956 -17.436 21.800 1.00 34.66 79 PRO A O 1
ATOM 627 N N . PHE A 1 81 ? -12.476 -15.467 22.766 1.00 33.99 80 PHE A N 1
ATOM 628 C CA . PHE A 1 81 ? -13.841 -15.199 23.231 1.00 33.75 80 PHE A CA 1
ATOM 629 C C . PHE A 1 81 ? -14.565 -14.248 22.269 1.00 36.25 80 PHE A C 1
ATOM 630 O O . PHE A 1 81 ? -14.596 -13.032 22.474 1.00 39.57 80 PHE A O 1
ATOM 638 N N . PRO A 1 82 ? -15.234 -14.804 21.255 1.00 36.08 81 PRO A N 1
ATOM 639 C CA . PRO A 1 82 ? -15.970 -14.055 20.238 1.00 39.04 81 PRO A CA 1
ATOM 640 C C . PRO A 1 82 ? -17.020 -13.150 20.835 1.00 40.08 81 PRO A C 1
ATOM 641 O O . PRO A 1 82 ? -17.401 -12.158 20.220 1.00 46.64 81 PRO A O 1
ATOM 645 N N . ARG A 1 83 ? -17.550 -13.527 21.990 1.00 39.61 82 ARG A N 1
ATOM 646 C CA . ARG A 1 83 ? -18.571 -12.709 22.629 1.00 38.62 82 ARG A CA 1
ATOM 647 C C . ARG A 1 83 ? -18.186 -12.331 24.057 1.00 38.12 82 ARG A C 1
ATOM 648 O O . ARG A 1 83 ? -17.569 -13.123 24.777 1.00 38.77 82 ARG A O 1
ATOM 650 N N . PRO A 1 84 ? -18.620 -11.143 24.514 1.00 37.35 83 PRO A N 1
ATOM 651 C CA . PRO A 1 84 ? -19.426 -10.169 23.763 1.00 34.73 83 PRO A CA 1
ATOM 652 C C . PRO A 1 84 ? -18.671 -9.267 22.750 1.00 34.73 83 PRO A C 1
ATOM 653 O O . PRO A 1 84 ? -19.285 -8.703 21.838 1.00 30.17 83 PRO A O 1
ATOM 657 N N . HIS A 1 85 ? -17.360 -9.101 22.926 1.00 29.91 84 HIS A N 1
ATOM 658 C CA . HIS A 1 85 ? -16.568 -8.250 22.030 1.00 26.96 84 HIS A CA 1
ATOM 659 C C . HIS A 1 85 ? -15.107 -8.180 22.451 1.00 22.76 84 HIS A C 1
ATOM 660 O O . HIS A 1 85 ? -14.806 -7.760 23.564 1.00 22.08 84 HIS A O 1
ATOM 667 N N . PRO A 1 86 ? -14.185 -8.641 21.590 1.00 20.31 85 PRO A N 1
ATOM 668 C CA . PRO A 1 86 ? -12.753 -8.601 21.912 1.00 19.02 85 PRO A CA 1
ATOM 669 C C . PRO A 1 86 ? -12.267 -7.136 22.024 1.00 20.48 85 PRO A C 1
ATOM 670 O O . PRO A 1 86 ? -12.934 -6.224 21.536 1.00 18.30 85 PRO A O 1
ATOM 674 N N . ALA A 1 87 ? -11.096 -6.926 22.625 1.00 17.38 86 ALA A N 1
ATOM 675 C CA . ALA A 1 87 ? -10.545 -5.585 22.820 1.00 20.42 86 ALA A CA 1
ATOM 676 C C . ALA A 1 87 ? -9.083 -5.669 23.301 1.00 23.34 86 ALA A C 1
ATOM 677 O O . ALA A 1 87 ? -8.690 -6.695 23.860 1.00 20.47 86 ALA A O 1
ATOM 679 N N . ASP A 1 88 ? -8.271 -4.621 23.100 1.00 20.55 87 ASP A N 1
ATOM 680 C CA . ASP A 1 88 ? -8.650 -3.360 22.444 1.00 20.09 87 ASP A CA 1
ATOM 681 C C . ASP A 1 88 ? -7.950 -3.102 21.115 1.00 17.64 87 ASP A C 1
ATOM 682 O O . ASP A 1 88 ? -8.537 -2.504 20.215 1.00 16.46 87 ASP A O 1
ATOM 687 N N . GLY A 1 89 ? -6.703 -3.552 20.991 1.00 15.88 88 GLY A N 1
ATOM 688 C CA . GLY A 1 89 ? -5.960 -3.376 19.751 1.00 12.56 88 GLY A CA 1
ATOM 689 C C . GLY A 1 89 ? -4.492 -3.073 19.988 1.00 13.80 88 GLY A C 1
ATOM 690 O O . GLY A 1 89 ? -4.049 -3.048 21.136 1.00 14.05 88 GLY A O 1
ATOM 691 N N . LEU A 1 90 ? -3.720 -2.935 18.914 1.00 12.44 89 LEU A N 1
ATOM 692 C CA . LEU A 1 90 ? -2.304 -2.629 19.034 1.00 12.78 89 LEU A CA 1
ATOM 693 C C . LEU A 1 90 ? -1.990 -1.458 18.096 1.00 13.92 89 LEU A C 1
ATOM 694 O O . LEU A 1 90 ? -2.788 -1.135 17.219 1.00 15.59 89 LEU A O 1
ATOM 699 N N . VAL A 1 91 ? -0.855 -0.803 18.302 1.00 13.61 90 VAL A N 1
ATOM 700 C CA . VAL A 1 91 ? -0.460 0.325 17.468 1.00 13.09 90 VAL A CA 1
ATOM 701 C C . VAL A 1 91 ? 1.054 0.389 17.299 1.00 15.82 90 VAL A C 1
ATOM 702 O O . VAL A 1 91 ? 1.811 -0.089 18.164 1.00 12.92 90 VAL A O 1
ATOM 706 N N . PHE A 1 92 ? 1.483 0.916 16.152 1.00 16.83 91 PHE A N 1
ATOM 707 C CA . PHE A 1 92 ? 2.900 1.200 15.928 1.00 16.45 91 PHE A CA 1
ATOM 708 C C . PHE A 1 92 ? 2.945 2.704 16.293 1.00 16.49 91 PHE A C 1
ATOM 709 O O . PHE A 1 92 ? 2.046 3.463 15.904 1.00 14.23 91 PHE A O 1
ATOM 717 N N . PHE A 1 93 ? 3.943 3.159 17.034 1.00 12.15 92 PHE A N 1
ATOM 718 C CA . PHE A 1 93 ? 3.937 4.574 17.366 1.00 17.16 92 PHE A CA 1
ATOM 719 C C . PHE A 1 93 ? 5.314 5.246 17.423 1.00 19.18 92 PHE A C 1
ATOM 720 O O . PHE A 1 93 ? 6.356 4.577 17.571 1.00 19.68 92 PHE A O 1
ATOM 728 N N . ILE A 1 94 ? 5.296 6.568 17.230 1.00 19.70 93 ILE A N 1
ATOM 729 C CA . ILE A 1 94 ? 6.483 7.423 17.290 1.00 21.13 93 ILE A CA 1
ATOM 730 C C . ILE A 1 94 ? 6.078 8.486 18.312 1.00 22.36 93 ILE A C 1
ATOM 731 O O . ILE A 1 94 ? 5.005 9.079 18.190 1.00 21.24 93 ILE A O 1
ATOM 736 N N . ALA A 1 95 ? 6.901 8.676 19.341 1.00 21.37 94 ALA A N 1
ATOM 737 C CA . ALA A 1 95 ? 6.626 9.642 20.402 1.00 23.74 94 ALA A CA 1
ATOM 738 C C . ALA A 1 95 ? 7.940 10.195 20.968 1.00 26.71 94 ALA A C 1
ATOM 739 O O . ALA A 1 95 ? 9.000 9.653 20.693 1.00 24.77 94 ALA A O 1
ATOM 741 N N . PRO A 1 96 ? 7.896 11.322 21.705 1.00 27.44 95 PRO A N 1
ATOM 742 C CA . PRO A 1 96 ? 9.143 11.858 22.255 1.00 23.96 95 PRO A CA 1
ATOM 743 C C . PRO A 1 96 ? 9.742 10.838 23.184 1.00 26.12 95 PRO A C 1
ATOM 744 O O . PRO A 1 96 ? 9.028 9.986 23.693 1.00 29.43 95 PRO A O 1
ATOM 748 N N . PRO A 1 97 ? 11.060 10.904 23.419 1.00 29.32 96 PRO A N 1
ATOM 749 C CA . PRO A 1 97 ? 11.747 9.960 24.302 1.00 35.27 96 PRO A CA 1
ATOM 750 C C . PRO A 1 97 ? 11.266 10.099 25.735 1.00 43.55 96 PRO A C 1
ATOM 751 O O . PRO A 1 97 ? 10.472 10.983 26.036 1.00 45.49 96 PRO A O 1
ATOM 755 N N . ASN A 1 98 ? 11.775 9.233 26.611 1.00 52.62 97 ASN A N 1
ATOM 756 C CA . ASN A 1 98 ? 11.438 9.235 28.042 1.00 59.74 97 ASN A CA 1
ATOM 757 C C . ASN A 1 98 ? 9.946 9.384 28.355 1.00 60.41 97 ASN A C 1
ATOM 758 O O . ASN A 1 98 ? 9.547 10.317 29.060 1.00 63.40 97 ASN A O 1
ATOM 763 N N . THR A 1 99 ? 9.126 8.477 27.828 1.00 62.25 98 THR A N 1
ATOM 764 C CA . THR A 1 99 ? 7.684 8.514 28.082 1.00 63.16 98 THR A CA 1
ATOM 765 C C . THR A 1 99 ? 7.215 7.247 28.797 1.00 62.40 98 THR A C 1
ATOM 766 O O . THR A 1 99 ? 7.803 6.173 28.627 1.00 60.83 98 THR A O 1
ATOM 770 N N . GLN A 1 100 ? 6.194 7.397 29.638 1.00 61.25 99 GLN A N 1
ATOM 771 C CA . GLN A 1 100 ? 5.626 6.278 30.385 1.00 60.38 99 GLN A CA 1
ATOM 772 C C . GLN A 1 100 ? 4.305 5.848 29.754 1.00 58.86 99 GLN A C 1
ATOM 773 O O . GLN A 1 100 ? 3.636 6.646 29.087 1.00 57.73 99 GLN A O 1
ATOM 775 N N . THR A 1 101 ? 3.937 4.590 29.987 1.00 59.91 100 THR A N 1
ATOM 776 C CA . THR A 1 101 ? 2.706 4.004 29.450 1.00 58.32 100 THR A CA 1
ATOM 777 C C . THR A 1 101 ? 1.469 4.834 29.785 1.00 56.09 100 THR A C 1
ATOM 778 O O . THR A 1 101 ? 1.183 5.074 30.961 1.00 58.25 100 THR A O 1
ATOM 782 N N . GLY A 1 102 ? 0.740 5.263 28.758 1.00 51.71 101 GLY A N 1
ATOM 783 C CA . GLY A 1 102 ? -0.467 6.038 28.977 1.00 44.87 101 GLY A CA 1
ATOM 784 C C . GLY A 1 102 ? -1.568 5.139 29.506 1.00 39.68 101 GLY A C 1
ATOM 785 O O . GLY A 1 102 ? -1.294 4.109 30.120 1.00 43.22 101 GLY A O 1
ATOM 786 N N . GLU A 1 103 ? -2.819 5.519 29.299 1.00 38.98 102 GLU A N 1
ATOM 787 C CA . GLU A 1 103 ? -3.911 4.684 29.775 1.00 41.42 102 GLU A CA 1
ATOM 788 C C . GLU A 1 103 ? -4.157 3.540 28.793 1.00 37.39 102 GLU A C 1
ATOM 789 O O . GLU A 1 103 ? -3.865 3.657 27.605 1.00 31.96 102 GLU A O 1
ATOM 795 N N . GLY A 1 104 ? -4.698 2.437 29.296 1.00 33.61 103 GLY A N 1
ATOM 796 C CA . GLY A 1 104 ? -4.967 1.296 28.442 1.00 28.04 103 GLY A CA 1
ATOM 797 C C . GLY A 1 104 ? -6.292 1.390 27.718 1.00 23.59 103 GLY A C 1
ATOM 798 O O . GLY A 1 104 ? -6.717 2.470 27.325 1.00 23.20 103 GLY A O 1
ATOM 799 N N . GLY A 1 105 ? -6.950 0.250 27.543 1.00 21.12 104 GLY A N 1
ATOM 800 C CA . GLY A 1 105 ? -8.233 0.232 26.867 1.00 17.66 104 GLY A CA 1
ATOM 801 C C . GLY A 1 105 ? -8.164 0.781 25.455 1.00 19.01 104 GLY A C 1
ATOM 802 O O . GLY A 1 105 ? -7.240 0.473 24.705 1.00 19.30 104 GLY A O 1
ATOM 803 N N . GLY A 1 106 ? -9.127 1.622 25.108 1.00 19.50 105 GLY A N 1
ATOM 804 C CA . GLY A 1 106 ? -9.171 2.217 23.785 1.00 20.10 105 GLY A CA 1
ATOM 805 C C . GLY A 1 106 ? -8.112 3.279 23.543 1.00 16.49 105 GLY A C 1
ATOM 806 O O . GLY A 1 106 ? -8.196 3.977 22.548 1.00 20.34 105 GLY A O 1
ATOM 807 N N . TYR A 1 107 ? -7.170 3.440 24.475 1.00 20.24 106 TYR A N 1
ATOM 808 C CA . TYR A 1 107 ? -6.063 4.397 24.360 1.00 19.96 106 TYR A CA 1
ATOM 809 C C . TYR A 1 107 ? -4.772 3.675 24.017 1.00 23.12 106 TYR A C 1
ATOM 810 O O . TYR A 1 107 ? -3.733 4.319 23.836 1.00 19.95 106 TYR A O 1
ATOM 819 N N . PHE A 1 108 ? -4.806 2.340 24.098 1.00 19.36 107 PHE A N 1
ATOM 820 C CA . PHE A 1 108 ? -3.674 1.477 23.736 1.00 12.60 107 PHE A CA 1
ATOM 821 C C . PHE A 1 108 ? -2.407 1.579 24.580 1.00 15.90 107 PHE A C 1
ATOM 822 O O . PHE A 1 108 ? -1.377 0.986 24.227 1.00 15.56 107 PHE A O 1
ATOM 830 N N . GLY A 1 109 ? -2.445 2.337 25.666 1.00 14.18 108 GLY A N 1
ATOM 831 C CA . GLY A 1 109 ? -1.248 2.464 26.483 1.00 13.98 108 GLY A CA 1
ATOM 832 C C . GLY A 1 109 ? -0.329 3.564 25.975 1.00 16.49 108 GLY A C 1
ATOM 833 O O . GLY A 1 109 ? 0.858 3.617 26.315 1.00 13.10 108 GLY A O 1
ATOM 834 N N . ILE A 1 110 ? -0.878 4.455 25.158 1.00 20.41 109 ILE A N 1
ATOM 835 C CA . ILE A 1 110 ? -0.097 5.556 24.606 1.00 29.51 109 ILE A CA 1
ATOM 836 C C . ILE A 1 110 ? -0.736 6.928 24.836 1.00 28.72 109 ILE A C 1
ATOM 837 O O . ILE A 1 110 ? -0.044 7.919 25.038 1.00 32.99 109 ILE A O 1
ATOM 842 N N . TYR A 1 111 ? -2.057 6.979 24.847 1.00 29.86 110 TYR A N 1
ATOM 843 C CA . TYR A 1 111 ? -2.762 8.238 25.026 1.00 31.85 110 TYR A CA 1
ATOM 844 C C . TYR A 1 111 ? -3.280 8.492 26.455 1.00 37.28 110 TYR A C 1
ATOM 845 O O . TYR A 1 111 ? -4.020 7.676 27.015 1.00 36.83 110 TYR A O 1
ATOM 854 N N . ASN A 1 112 ? -2.819 9.578 27.074 1.00 38.80 111 ASN A N 1
ATOM 855 C CA . ASN A 1 112 ? -3.301 9.964 28.401 1.00 37.57 111 ASN A CA 1
ATOM 856 C C . ASN A 1 112 ? -3.857 11.369 28.281 1.00 37.56 111 ASN A C 1
ATOM 857 O O . ASN A 1 112 ? -3.114 12.325 28.092 1.00 40.70 111 ASN A O 1
ATOM 862 N N . PRO A 1 113 ? -5.179 11.503 28.365 1.00 36.28 112 PRO A N 1
ATOM 863 C CA . PRO A 1 113 ? -5.890 12.779 28.269 1.00 39.29 112 PRO A CA 1
ATOM 864 C C . PRO A 1 113 ? -5.572 13.788 29.384 1.00 40.62 112 PRO A C 1
ATOM 865 O O . PRO A 1 113 ? -5.739 14.998 29.199 1.00 46.02 112 PRO A O 1
ATOM 869 N N . LEU A 1 114 ? -5.121 13.295 30.534 1.00 35.10 113 LEU A N 1
ATOM 870 C CA . LEU A 1 114 ? -4.795 14.171 31.654 1.00 32.65 113 LEU A CA 1
ATOM 871 C C . LEU A 1 114 ? -3.337 14.661 31.670 1.00 34.15 113 LEU A C 1
ATOM 872 O O . LEU A 1 114 ? -2.965 15.488 32.501 1.00 36.78 113 LEU A O 1
ATOM 877 N N . SER A 1 115 ? -2.522 14.176 30.740 1.00 28.90 114 SER A N 1
ATOM 878 C CA . SER A 1 115 ? -1.124 14.595 30.663 1.00 28.25 114 SER A CA 1
ATOM 879 C C . SER A 1 115 ? -0.644 14.348 29.222 1.00 31.38 114 SER A C 1
ATOM 880 O O . SER A 1 115 ? 0.288 13.571 28.987 1.00 28.76 114 SER A O 1
ATOM 883 N N . PRO A 1 116 ? -1.263 15.044 28.245 1.00 28.62 115 PRO A N 1
ATOM 884 C CA . PRO A 1 116 ? -0.944 14.927 26.818 1.00 27.93 115 PRO A CA 1
ATOM 885 C C . PRO A 1 116 ? 0.511 15.159 26.478 1.00 30.00 115 PRO A C 1
ATOM 886 O O . PRO A 1 116 ? 1.204 15.915 27.153 1.00 32.27 115 PRO A O 1
ATOM 890 N N . TYR A 1 117 ? 0.950 14.489 25.420 1.00 31.26 116 TYR A N 1
ATOM 891 C CA . TYR A 1 117 ? 2.295 14.606 24.871 1.00 29.76 116 TYR A CA 1
ATOM 892 C C . TYR A 1 117 ? 2.098 14.315 23.383 1.00 31.34 116 TYR A C 1
ATOM 893 O O . TYR A 1 117 ? 1.113 13.674 22.999 1.00 31.24 116 TYR A O 1
ATOM 902 N N . PRO A 1 118 ? 2.960 14.854 22.510 1.00 23.10 117 PRO A N 1
ATOM 903 C CA . PRO A 1 118 ? 2.745 14.561 21.087 1.00 25.03 117 PRO A CA 1
ATOM 904 C C . PRO A 1 118 ? 3.129 13.127 20.647 1.00 22.61 117 PRO A C 1
ATOM 905 O O . PRO A 1 118 ? 4.062 12.536 21.189 1.00 25.29 117 PRO A O 1
ATOM 909 N N . PHE A 1 119 ? 2.385 12.582 19.683 1.00 19.20 118 PHE A N 1
ATOM 910 C CA . PHE A 1 119 ? 2.635 11.243 19.143 1.00 19.99 118 PHE A CA 1
ATOM 911 C C . PHE A 1 119 ? 1.956 10.988 17.792 1.00 20.50 118 PHE A C 1
ATOM 912 O O . PHE A 1 119 ? 0.883 11.534 17.511 1.00 16.38 118 PHE A O 1
ATOM 920 N N . VAL A 1 120 ? 2.595 10.185 16.949 1.00 21.05 119 VAL A N 1
ATOM 921 C CA . VAL A 1 120 ? 2.007 9.795 15.666 1.00 18.29 119 VAL A CA 1
ATOM 922 C C . VAL A 1 120 ? 1.929 8.275 15.769 1.00 16.62 119 VAL A C 1
ATOM 923 O O . VAL A 1 120 ? 2.900 7.634 16.139 1.00 11.62 119 VAL A O 1
ATOM 927 N N . ALA A 1 121 ? 0.804 7.682 15.413 1.00 15.51 120 ALA A N 1
ATOM 928 C CA . ALA A 1 121 ? 0.705 6.241 15.519 1.00 13.32 120 ALA A CA 1
ATOM 929 C C . ALA A 1 121 ? -0.273 5.630 14.520 1.00 14.80 120 ALA A C 1
ATOM 930 O O . ALA A 1 121 ? -1.154 6.322 14.019 1.00 10.57 120 ALA A O 1
ATOM 932 N N . VAL A 1 122 ? -0.053 4.367 14.153 1.00 13.51 121 VAL A N 1
ATOM 933 C CA . VAL A 1 122 ? -0.969 3.651 13.253 1.00 16.02 121 VAL A CA 1
ATOM 934 C C . VAL A 1 122 ? -1.654 2.589 14.121 1.00 13.45 121 VAL A C 1
ATOM 935 O O . VAL A 1 122 ? -0.983 1.817 14.796 1.00 11.27 121 VAL A O 1
ATOM 939 N N . GLU A 1 123 ? -2.976 2.532 14.089 1.00 11.36 122 GLU A N 1
ATOM 940 C CA . GLU A 1 123 ? -3.705 1.590 14.924 1.00 16.35 122 GLU A CA 1
ATOM 941 C C . GLU A 1 123 ? -4.488 0.525 14.177 1.00 16.66 122 GLU A C 1
ATOM 942 O O . GLU A 1 123 ? -5.083 0.786 13.137 1.00 17.25 122 GLU A O 1
ATOM 948 N N . PHE A 1 124 ? -4.535 -0.658 14.780 1.00 16.72 123 PHE A N 1
ATOM 949 C CA . PHE A 1 124 ? -5.289 -1.805 14.277 1.00 16.39 123 PHE A CA 1
ATOM 950 C C . PHE A 1 124 ? -6.174 -2.023 15.494 1.00 14.99 123 PHE A C 1
ATOM 951 O O . PHE A 1 124 ? -5.727 -2.528 16.542 1.00 11.98 123 PHE A O 1
ATOM 959 N N . ASP A 1 125 ? -7.365 -1.438 15.363 1.00 14.93 124 ASP A N 1
ATOM 960 C CA . ASP A 1 125 ? -8.403 -1.358 16.375 1.00 12.65 124 ASP A CA 1
ATOM 961 C C . ASP A 1 125 ? -9.512 -2.394 16.288 1.00 14.71 124 ASP A C 1
ATOM 962 O O . ASP A 1 125 ? -10.268 -2.430 15.315 1.00 15.58 124 ASP A O 1
ATOM 967 N N . THR A 1 126 ? -9.723 -3.081 17.407 1.00 20.39 125 THR A N 1
ATOM 968 C CA . THR A 1 126 ? -10.694 -4.157 17.506 1.00 17.37 125 THR A CA 1
ATOM 969 C C . THR A 1 126 ? -11.911 -3.909 18.372 1.00 22.41 125 THR A C 1
ATOM 970 O O . THR A 1 126 ? -12.816 -4.735 18.398 1.00 30.16 125 THR A O 1
ATOM 974 N N . PHE A 1 127 ? -11.967 -2.777 19.062 1.00 27.72 126 PHE A N 1
ATOM 975 C CA . PHE A 1 127 ? -13.122 -2.481 19.908 1.00 25.34 126 PHE A CA 1
ATOM 976 C C . PHE A 1 127 ? -13.760 -1.146 19.506 1.00 26.10 126 PHE A C 1
ATOM 977 O O . PHE A 1 127 ? -13.066 -0.142 19.376 1.00 24.92 126 PHE A O 1
ATOM 985 N N . ARG A 1 128 ? -15.073 -1.121 19.291 1.00 24.49 127 ARG A N 1
ATOM 986 C CA . ARG A 1 128 ? -15.712 0.129 18.874 1.00 25.43 127 ARG A CA 1
ATOM 987 C C . ARG A 1 128 ? -16.190 1.061 19.977 1.00 27.59 127 ARG A C 1
ATOM 988 O O . ARG A 1 128 ? -17.313 0.908 20.470 1.00 28.26 127 ARG A O 1
ATOM 996 N N . ASN A 1 129 ? -15.341 2.025 20.348 1.00 28.17 128 ASN A N 1
ATOM 997 C CA . ASN A 1 129 ? -15.678 3.015 21.363 1.00 27.24 128 ASN A CA 1
ATOM 998 C C . ASN A 1 129 ? -16.638 4.022 20.752 1.00 30.56 128 ASN A C 1
ATOM 999 O O . ASN A 1 129 ? -16.963 3.935 19.576 1.00 34.30 128 ASN A O 1
ATOM 1004 N N . THR A 1 130 ? -17.060 5.005 21.538 1.00 32.83 129 THR A N 1
ATOM 1005 C CA . THR A 1 130 ? -17.995 6.011 21.039 1.00 37.39 129 THR A CA 1
ATOM 1006 C C . THR A 1 130 ? -17.387 6.873 19.928 1.00 35.59 129 THR A C 1
ATOM 1007 O O . THR A 1 130 ? -18.087 7.278 19.000 1.00 38.44 129 THR A O 1
ATOM 1011 N N . TRP A 1 131 ? -16.074 7.070 19.995 1.00 32.47 130 TRP A N 1
ATOM 1012 C CA . TRP A 1 131 ? -15.338 7.880 19.028 1.00 29.02 130 TRP A CA 1
ATOM 1013 C C . TRP A 1 131 ? -14.770 7.060 17.878 1.00 29.71 130 TRP A C 1
ATOM 1014 O O . TRP A 1 131 ? -13.836 7.496 17.206 1.00 32.20 130 TRP A O 1
ATOM 1025 N N . ASP A 1 132 ? -15.313 5.871 17.673 1.00 24.68 131 ASP A N 1
ATOM 1026 C CA . ASP A 1 132 ? -14.819 4.962 16.653 1.00 23.27 131 ASP A CA 1
ATOM 1027 C C . ASP A 1 132 ? -15.824 4.571 15.608 1.00 26.40 131 ASP A C 1
ATOM 1028 O O . ASP A 1 132 ? -17.019 4.597 15.880 1.00 28.90 131 ASP A O 1
ATOM 1033 N N . PRO A 1 133 ? -15.366 4.268 14.367 1.00 27.96 132 PRO A N 1
ATOM 1034 C CA . PRO A 1 133 ? -16.232 3.833 13.265 1.00 28.31 132 PRO A CA 1
ATOM 1035 C C . PRO A 1 133 ? -16.245 2.291 13.346 1.00 32.65 132 PRO A C 1
ATOM 1036 O O . PRO A 1 133 ? -15.511 1.717 14.154 1.00 28.31 132 PRO A O 1
ATOM 1040 N N . GLN A 1 134 ? -17.020 1.633 12.486 1.00 37.87 133 GLN A N 1
ATOM 1041 C CA . GLN A 1 134 ? -17.121 0.164 12.439 1.00 37.31 133 GLN A CA 1
ATOM 1042 C C . GLN A 1 134 ? -15.755 -0.526 12.573 1.00 35.16 133 GLN A C 1
ATOM 1043 O O . GLN A 1 134 ? -14.799 -0.134 11.901 1.00 27.80 133 GLN A O 1
ATOM 1049 N N . ILE A 1 135 ? -15.664 -1.523 13.458 1.00 33.91 134 ILE A N 1
ATOM 1050 C CA . ILE A 1 135 ? -14.424 -2.288 13.659 1.00 30.49 134 ILE A CA 1
ATOM 1051 C C . ILE A 1 135 ? -14.451 -3.655 12.943 1.00 29.02 134 ILE A C 1
ATOM 1052 O O . ILE A 1 135 ? -15.526 -4.152 12.581 1.00 29.96 134 ILE A O 1
ATOM 1057 N N . PRO A 1 136 ? -13.268 -4.233 12.648 1.00 24.58 135 PRO A N 1
ATOM 1058 C CA . PRO A 1 136 ? -11.935 -3.683 12.925 1.00 19.50 135 PRO A CA 1
ATOM 1059 C C . PRO A 1 136 ? -11.606 -2.660 11.842 1.00 15.27 135 PRO A C 1
ATOM 1060 O O . PRO A 1 136 ? -12.263 -2.608 10.799 1.00 17.72 135 PRO A O 1
ATOM 1064 N N . HIS A 1 137 ? -10.633 -1.811 12.118 1.00 14.73 136 HIS A N 1
ATOM 1065 C CA . HIS A 1 137 ? -10.213 -0.790 11.170 1.00 17.29 136 HIS A CA 1
ATOM 1066 C C . HIS A 1 137 ? -8.826 -0.353 11.530 1.00 16.37 136 HIS A C 1
ATOM 1067 O O . HIS A 1 137 ? -8.394 -0.543 12.673 1.00 14.17 136 HIS A O 1
ATOM 1074 N N . ILE A 1 138 ? -8.093 0.103 10.520 1.00 19.86 137 ILE A N 1
ATOM 1075 C CA . ILE A 1 138 ? -6.746 0.631 10.717 1.00 19.42 137 ILE A CA 1
ATOM 1076 C C . ILE A 1 138 ? -7.030 2.130 10.827 1.00 20.75 137 ILE A C 1
ATOM 1077 O O . ILE A 1 138 ? -7.964 2.640 10.187 1.00 17.58 137 ILE A O 1
ATOM 1082 N N . GLY A 1 139 ? -6.215 2.851 11.581 1.00 22.96 138 GLY A N 1
ATOM 1083 C CA . GLY A 1 139 ? -6.422 4.280 11.673 1.00 18.77 138 GLY A CA 1
ATOM 1084 C C . GLY A 1 139 ? -5.126 5.037 11.838 1.00 17.99 138 GLY A C 1
ATOM 1085 O O . GLY A 1 139 ? -4.177 4.523 12.401 1.00 15.03 138 GLY A O 1
ATOM 1086 N N . ILE A 1 140 ? -5.032 6.220 11.259 1.00 22.08 139 ILE A N 1
ATOM 1087 C CA . ILE A 1 140 ? -3.828 7.012 11.464 1.00 20.91 139 ILE A CA 1
ATOM 1088 C C . ILE A 1 140 ? -4.170 8.002 12.609 1.00 19.55 139 ILE A C 1
ATOM 1089 O O . ILE A 1 140 ? -5.233 8.635 12.607 1.00 15.74 139 ILE A O 1
ATOM 1094 N N . ASP A 1 141 ? -3.342 8.036 13.643 1.00 17.61 140 ASP A N 1
ATOM 1095 C CA . ASP A 1 141 ? -3.591 8.911 14.783 1.00 17.92 140 ASP A CA 1
ATOM 1096 C C . ASP A 1 141 ? -2.518 9.971 14.945 1.00 19.55 140 ASP A C 1
ATOM 1097 O O . ASP A 1 141 ? -1.337 9.652 14.942 1.00 23.63 140 ASP A O 1
ATOM 1102 N N . VAL A 1 142 ? -2.924 11.225 15.107 1.00 19.42 141 VAL A N 1
ATOM 1103 C CA . VAL A 1 142 ? -2.000 12.335 15.337 1.00 21.64 141 VAL A CA 1
ATOM 1104 C C . VAL A 1 142 ? -2.480 13.015 16.620 1.00 22.38 141 VAL A C 1
ATOM 1105 O O . VAL A 1 142 ? -3.572 13.597 16.663 1.00 23.17 141 VAL A O 1
ATOM 1109 N N . ASN A 1 143 ? -1.728 12.759 17.691 1.00 22.06 142 ASN A N 1
ATOM 1110 C CA . ASN A 1 143 ? -1.970 13.266 19.053 1.00 21.15 142 ASN A CA 1
ATOM 1111 C C . ASN A 1 143 ? -3.229 12.791 19.747 1.00 21.55 142 ASN A C 1
ATOM 1112 O O . ASN A 1 143 ? -3.407 13.061 20.937 1.00 25.73 142 ASN A O 1
ATOM 1117 N N . SER A 1 144 ? -4.064 12.036 19.040 1.00 20.66 143 SER A N 1
ATOM 1118 C CA . SER A 1 144 ? -5.315 11.558 19.604 1.00 18.30 143 SER A CA 1
ATOM 1119 C C . SER A 1 144 ? -5.748 10.190 19.024 1.00 21.82 143 SER A C 1
ATOM 1120 O O . SER A 1 144 ? -5.199 9.735 18.019 1.00 22.93 143 SER A O 1
ATOM 1123 N N . VAL A 1 145 ? -6.686 9.505 19.682 1.00 18.27 144 VAL A N 1
ATOM 1124 C CA . VAL A 1 145 ? -7.173 8.227 19.166 1.00 17.30 144 VAL A CA 1
ATOM 1125 C C . VAL A 1 145 ? -8.411 8.414 18.308 1.00 16.65 144 VAL A C 1
ATOM 1126 O O . VAL A 1 145 ? -9.144 7.486 18.052 1.00 18.25 144 VAL A O 1
ATOM 1130 N N . ILE A 1 146 ? -8.707 9.639 17.927 1.00 22.65 145 ILE A N 1
ATOM 1131 C CA . ILE A 1 146 ? -9.828 9.947 17.056 1.00 20.77 145 ILE A CA 1
ATOM 1132 C C . ILE A 1 146 ? -9.093 10.141 15.730 1.00 21.87 145 ILE A C 1
ATOM 1133 O O . ILE A 1 146 ? -8.589 11.204 15.425 1.00 20.98 145 ILE A O 1
ATOM 1138 N N . SER A 1 147 ? -8.883 9.026 15.049 1.00 26.92 146 SER A N 1
ATOM 1139 C CA . SER A 1 147 ? -8.161 8.964 13.784 1.00 26.51 146 SER A CA 1
ATOM 1140 C C . SER A 1 147 ? -8.504 10.019 12.759 1.00 28.99 146 SER A C 1
ATOM 1141 O O . SER A 1 147 ? -9.673 10.422 12.625 1.00 26.30 146 SER A O 1
ATOM 1144 N N . THR A 1 148 ? -7.474 10.450 12.031 1.00 27.23 147 THR A N 1
ATOM 1145 C CA . THR A 1 148 ? -7.659 11.419 10.961 1.00 26.48 147 THR A CA 1
ATOM 1146 C C . THR A 1 148 ? -8.271 10.646 9.774 1.00 25.36 147 THR A C 1
ATOM 1147 O O . THR A 1 148 ? -9.280 11.071 9.209 1.00 27.21 147 THR A O 1
ATOM 1151 N N . LYS A 1 149 ? -7.704 9.468 9.479 1.00 27.53 148 LYS A N 1
ATOM 1152 C CA . LYS A 1 149 ? -8.154 8.564 8.397 1.00 28.43 148 LYS A CA 1
ATOM 1153 C C . LYS A 1 149 ? -8.432 7.124 8.916 1.00 28.16 148 LYS A C 1
ATOM 1154 O O . LYS A 1 149 ? -7.692 6.640 9.782 1.00 22.51 148 LYS A O 1
ATOM 1160 N N . THR A 1 150 ? -9.490 6.461 8.431 1.00 25.52 149 THR A N 1
ATOM 1161 C CA . THR A 1 150 ? -9.749 5.056 8.811 1.00 26.04 149 THR A CA 1
ATOM 1162 C C . THR A 1 150 ? -10.175 4.203 7.613 1.00 25.61 149 THR A C 1
ATOM 1163 O O . THR A 1 150 ? -10.738 4.721 6.645 1.00 32.03 149 THR A O 1
ATOM 1167 N N . VAL A 1 151 ? -9.883 2.905 7.695 1.00 19.41 150 VAL A N 1
ATOM 1168 C CA . VAL A 1 151 ? -10.252 1.904 6.683 1.00 23.29 150 VAL A CA 1
ATOM 1169 C C . VAL A 1 151 ? -10.565 0.596 7.446 1.00 21.55 150 VAL A C 1
ATOM 1170 O O . VAL A 1 151 ? -9.788 0.149 8.280 1.00 18.51 150 VAL A O 1
ATOM 1174 N N . PRO A 1 152 ? -11.751 0.020 7.241 1.00 23.04 151 PRO A N 1
ATOM 1175 C CA . PRO A 1 152 ? -12.021 -1.213 7.984 1.00 23.20 151 PRO A CA 1
ATOM 1176 C C . PRO A 1 152 ? -11.373 -2.425 7.344 1.00 26.13 151 PRO A C 1
ATOM 1177 O O . PRO A 1 152 ? -11.068 -2.408 6.146 1.00 23.53 151 PRO A O 1
ATOM 1181 N N . PHE A 1 153 ? -11.111 -3.449 8.158 1.00 26.94 152 PHE A N 1
ATOM 1182 C CA . PHE A 1 153 ? -10.528 -4.700 7.671 1.00 25.69 152 PHE A CA 1
ATOM 1183 C C . PHE A 1 153 ? -11.150 -5.922 8.380 1.00 28.71 152 PHE A C 1
ATOM 1184 O O . PHE A 1 153 ? -11.799 -5.785 9.423 1.00 25.96 152 PHE A O 1
ATOM 1192 N N . THR A 1 154 ? -11.013 -7.097 7.770 1.00 30.12 153 THR A N 1
ATOM 1193 C CA . THR A 1 154 ? -11.525 -8.335 8.352 1.00 27.77 153 THR A CA 1
ATOM 1194 C C . THR A 1 154 ? -10.328 -9.109 8.860 1.00 22.95 153 THR A C 1
ATOM 1195 O O . THR A 1 154 ? -9.449 -9.499 8.093 1.00 24.64 153 THR A O 1
ATOM 1199 N N . LEU A 1 155 ? -10.266 -9.267 10.171 1.00 21.70 154 LEU A N 1
ATOM 1200 C CA . LEU A 1 155 ? -9.155 -9.952 10.811 1.00 19.01 154 LEU A CA 1
ATOM 1201 C C . LEU A 1 155 ? -9.079 -11.431 10.503 1.00 23.95 154 LEU A C 1
ATOM 1202 O O . LEU A 1 155 ? -10.110 -12.104 10.359 1.00 23.13 154 LEU A O 1
ATOM 1207 N N . ASP A 1 156 ? -7.845 -11.920 10.382 1.00 25.80 155 ASP A N 1
ATOM 1208 C CA . ASP A 1 156 ? -7.585 -13.340 10.188 1.00 24.81 155 ASP A CA 1
ATOM 1209 C C . ASP A 1 156 ? -7.327 -13.730 11.620 1.00 19.76 155 ASP A C 1
ATOM 1210 O O . ASP A 1 156 ? -6.241 -13.530 12.141 1.00 20.56 155 ASP A O 1
ATOM 1215 N N . ASN A 1 157 ? -8.368 -14.210 12.274 1.00 22.87 156 ASN A N 1
ATOM 1216 C CA . ASN A 1 157 ? -8.288 -14.593 13.672 1.00 21.22 156 ASN A CA 1
ATOM 1217 C C . ASN A 1 157 ? -7.209 -15.641 13.945 1.00 23.76 156 ASN A C 1
ATOM 1218 O O . ASN A 1 157 ? -7.318 -16.781 13.495 1.00 31.21 156 ASN A O 1
ATOM 1223 N N . GLY A 1 158 ? -6.142 -15.227 14.622 1.00 24.18 157 GLY A N 1
ATOM 1224 C CA . GLY A 1 158 ? -5.050 -16.132 14.936 1.00 19.53 157 GLY A CA 1
ATOM 1225 C C . GLY A 1 158 ? -4.041 -16.243 13.817 1.00 23.78 157 GLY A C 1
ATOM 1226 O O . GLY A 1 158 ? -2.953 -16.810 14.006 1.00 26.59 157 GLY A O 1
ATOM 1227 N N . GLY A 1 159 ? -4.401 -15.704 12.653 1.00 21.36 158 GLY A N 1
ATOM 1228 C CA . GLY A 1 159 ? -3.530 -15.733 11.490 1.00 20.61 158 GLY A CA 1
ATOM 1229 C C . GLY A 1 159 ? -2.397 -14.730 11.519 1.00 16.94 158 GLY A C 1
ATOM 1230 O O . GLY A 1 159 ? -2.205 -14.038 12.511 1.00 24.65 158 GLY A O 1
ATOM 1231 N N . ILE A 1 160 ? -1.619 -14.684 10.445 1.00 18.70 159 ILE A N 1
ATOM 1232 C CA . ILE A 1 160 ? -0.487 -13.765 10.335 1.00 22.46 159 ILE A CA 1
ATOM 1233 C C . ILE A 1 160 ? -0.859 -12.577 9.469 1.00 23.14 159 ILE A C 1
ATOM 1234 O O . ILE A 1 160 ? -1.500 -12.738 8.421 1.00 25.73 159 ILE A O 1
ATOM 1239 N N . ALA A 1 161 ? -0.442 -11.395 9.917 1.00 20.94 160 ALA A N 1
ATOM 1240 C CA . ALA A 1 161 ? -0.697 -10.141 9.216 1.00 15.60 160 ALA A CA 1
ATOM 1241 C C . ALA A 1 161 ? 0.630 -9.470 8.957 1.00 15.96 160 ALA A C 1
ATOM 1242 O O . ALA A 1 161 ? 1.498 -9.455 9.827 1.00 19.35 160 ALA A O 1
ATOM 1244 N N . ASN A 1 162 ? 0.827 -8.981 7.743 1.00 16.71 161 ASN A N 1
ATOM 1245 C CA . ASN A 1 162 ? 2.074 -8.309 7.408 1.00 17.69 161 ASN A CA 1
ATOM 1246 C C . ASN A 1 162 ? 1.763 -6.835 7.221 1.00 20.92 161 ASN A C 1
ATOM 1247 O O . ASN A 1 162 ? 0.734 -6.472 6.635 1.00 16.90 161 ASN A O 1
ATOM 1252 N N . VAL A 1 163 ? 2.645 -5.978 7.705 1.00 20.04 162 VAL A N 1
ATOM 1253 C CA . VAL A 1 163 ? 2.416 -4.551 7.584 1.00 18.19 162 VAL A CA 1
ATOM 1254 C C . VAL A 1 163 ? 3.630 -3.785 7.090 1.00 20.34 162 VAL A C 1
ATOM 1255 O O . VAL A 1 163 ? 4.755 -4.018 7.548 1.00 23.99 162 VAL A O 1
ATOM 1259 N N . VAL A 1 164 ? 3.414 -2.902 6.123 1.00 19.31 163 VAL A N 1
ATOM 1260 C CA . VAL A 1 164 ? 4.494 -2.049 5.626 1.00 16.94 163 VAL A CA 1
ATOM 1261 C C . VAL A 1 164 ? 4.008 -0.602 5.839 1.00 21.58 163 VAL A C 1
ATOM 1262 O O . VAL A 1 164 ? 2.862 -0.275 5.526 1.00 9.42 163 VAL A O 1
ATOM 1266 N N . ILE A 1 165 ? 4.832 0.233 6.461 1.00 19.54 164 ILE A N 1
ATOM 1267 C CA . ILE A 1 165 ? 4.482 1.638 6.702 1.00 17.31 164 ILE A CA 1
ATOM 1268 C C . ILE A 1 165 ? 5.650 2.437 6.183 1.00 15.25 164 ILE A C 1
ATOM 1269 O O . ILE A 1 165 ? 6.787 2.247 6.627 1.00 15.27 164 ILE A O 1
ATOM 1274 N N . LYS A 1 166 ? 5.381 3.295 5.212 1.00 14.47 165 LYS A N 1
ATOM 1275 C CA . LYS A 1 166 ? 6.430 4.105 4.627 1.00 17.43 165 LYS A CA 1
ATOM 1276 C C . LYS A 1 166 ? 6.121 5.603 4.747 1.00 21.42 165 LYS A C 1
ATOM 1277 O O . LYS A 1 166 ? 4.966 6.025 4.579 1.00 19.79 165 LYS A O 1
ATOM 1283 N N . TYR A 1 167 ? 7.137 6.394 5.084 1.00 20.08 166 TYR A N 1
ATOM 1284 C CA . TYR A 1 167 ? 6.988 7.845 5.174 1.00 18.04 166 TYR A CA 1
ATOM 1285 C C . TYR A 1 167 ? 7.999 8.508 4.248 1.00 18.03 166 TYR A C 1
ATOM 1286 O O . TYR A 1 167 ? 9.219 8.362 4.425 1.00 13.77 166 TYR A O 1
ATOM 1295 N N . ASP A 1 168 ? 7.461 9.249 3.279 1.00 18.08 167 ASP A N 1
ATOM 1296 C CA . ASP A 1 168 ? 8.220 9.975 2.263 1.00 21.79 167 ASP A CA 1
ATOM 1297 C C . ASP A 1 168 ? 8.323 11.466 2.643 1.00 23.17 167 ASP A C 1
ATOM 1298 O O . ASP A 1 168 ? 7.347 12.220 2.519 1.00 19.85 167 ASP A O 1
ATOM 1303 N N . ALA A 1 169 ? 9.512 11.897 3.060 1.00 21.51 168 ALA A N 1
ATOM 1304 C CA . ALA A 1 169 ? 9.730 13.284 3.477 1.00 26.70 168 ALA A CA 1
ATOM 1305 C C . ALA A 1 169 ? 9.247 14.310 2.445 1.00 28.06 168 ALA A C 1
ATOM 1306 O O . ALA A 1 169 ? 8.460 15.202 2.763 1.00 29.13 168 ALA A O 1
ATOM 1308 N N . SER A 1 170 ? 9.653 14.111 1.196 1.00 23.96 169 SER A N 1
ATOM 1309 C CA . SER A 1 170 ? 9.312 14.998 0.088 1.00 24.68 169 SER A CA 1
ATOM 1310 C C . SER A 1 170 ? 7.846 15.375 -0.029 1.00 26.75 169 SER A C 1
ATOM 1311 O O . SER A 1 170 ? 7.519 16.538 -0.235 1.00 30.26 169 SER A O 1
ATOM 1314 N N . THR A 1 171 ? 6.968 14.387 0.076 1.00 25.68 170 THR A N 1
ATOM 1315 C CA . THR A 1 171 ? 5.526 14.605 -0.056 1.00 22.89 170 THR A CA 1
ATOM 1316 C C . THR A 1 171 ? 4.755 14.688 1.262 1.00 20.86 170 THR A C 1
ATOM 1317 O O . THR A 1 171 ? 3.586 15.074 1.277 1.00 22.80 170 THR A O 1
ATOM 1321 N N . LYS A 1 172 ? 5.403 14.295 2.354 1.00 24.04 171 LYS A N 1
ATOM 1322 C CA . LYS A 1 172 ? 4.765 14.264 3.667 1.00 28.47 171 LYS A CA 1
ATOM 1323 C C . LYS A 1 172 ? 3.671 13.187 3.672 1.00 25.99 171 LYS A C 1
ATOM 1324 O O . LYS A 1 172 ? 2.699 13.287 4.419 1.00 27.38 171 LYS A O 1
ATOM 1330 N N . ILE A 1 173 ? 3.808 12.169 2.821 1.00 24.76 172 ILE A N 1
ATOM 1331 C CA . ILE A 1 173 ? 2.799 11.105 2.766 1.00 18.16 172 ILE A CA 1
ATOM 1332 C C . ILE A 1 173 ? 3.168 9.930 3.653 1.00 13.61 172 ILE A C 1
ATOM 1333 O O . ILE A 1 173 ? 4.317 9.470 3.633 1.00 12.56 172 ILE A O 1
ATOM 1338 N N . LEU A 1 174 ? 2.232 9.530 4.509 1.00 16.43 173 LEU A N 1
ATOM 1339 C CA . LEU A 1 174 ? 2.411 8.367 5.376 1.00 18.64 173 LEU A CA 1
ATOM 1340 C C . LEU A 1 174 ? 1.486 7.330 4.751 1.00 19.82 173 LEU A C 1
ATOM 1341 O O . LEU A 1 174 ? 0.268 7.551 4.718 1.00 15.22 173 LEU A O 1
ATOM 1346 N N . HIS A 1 175 ? 2.049 6.276 4.147 1.00 22.13 174 HIS A N 1
ATOM 1347 C CA . HIS A 1 175 ? 1.216 5.222 3.537 1.00 24.50 174 HIS A CA 1
ATOM 1348 C C . HIS A 1 175 ? 1.357 3.900 4.275 1.00 20.77 174 HIS A C 1
ATOM 1349 O O . HIS A 1 175 ? 2.472 3.486 4.612 1.00 18.93 174 HIS A O 1
ATOM 1356 N N . VAL A 1 176 ? 0.218 3.258 4.525 1.00 18.22 175 VAL A N 1
ATOM 1357 C CA . VAL A 1 176 ? 0.144 2.000 5.280 1.00 17.47 175 VAL A CA 1
ATOM 1358 C C . VAL A 1 176 ? -0.444 0.804 4.527 1.00 19.84 175 VAL A C 1
ATOM 1359 O O . VAL A 1 176 ? -1.568 0.884 3.982 1.00 19.79 175 VAL A O 1
ATOM 1363 N N . VAL A 1 177 ? 0.282 -0.319 4.553 1.00 20.30 176 VAL A N 1
ATOM 1364 C CA . VAL A 1 177 ? -0.166 -1.554 3.899 1.00 20.33 176 VAL A CA 1
ATOM 1365 C C . VAL A 1 177 ? -0.420 -2.697 4.907 1.00 19.64 176 VAL A C 1
ATOM 1366 O O . VAL A 1 177 ? 0.419 -2.973 5.773 1.00 11.86 176 VAL A O 1
ATOM 1370 N N . LEU A 1 178 ? -1.587 -3.332 4.804 1.00 15.17 177 LEU A N 1
ATOM 1371 C CA . LEU A 1 178 ? -1.928 -4.451 5.665 1.00 16.05 177 LEU A CA 1
ATOM 1372 C C . LEU A 1 178 ? -2.321 -5.633 4.764 1.00 18.51 177 LEU A C 1
ATOM 1373 O O . LEU A 1 178 ? -3.241 -5.507 3.960 1.00 19.92 177 LEU A O 1
ATOM 1378 N N . VAL A 1 179 ? -1.617 -6.762 4.886 1.00 23.63 178 VAL A N 1
ATOM 1379 C CA . VAL A 1 179 ? -1.887 -7.974 4.081 1.00 25.21 178 VAL A CA 1
ATOM 1380 C C . VAL A 1 179 ? -2.084 -9.194 4.979 1.00 21.62 178 VAL A C 1
ATOM 1381 O O . VAL A 1 179 ? -1.366 -9.362 5.950 1.00 18.43 178 VAL A O 1
ATOM 1385 N N . PHE A 1 180 ? -3.048 -10.044 4.641 1.00 23.41 179 PHE A N 1
ATOM 1386 C CA . PHE A 1 180 ? -3.314 -11.283 5.386 1.00 20.84 179 PHE A CA 1
ATOM 1387 C C . PHE A 1 180 ? -3.089 -12.349 4.339 1.00 18.54 179 PHE A C 1
ATOM 1388 O O . PHE A 1 180 ? -3.998 -12.683 3.587 1.00 20.56 179 PHE A O 1
ATOM 1396 N N . PRO A 1 181 ? -1.858 -12.860 4.246 1.00 17.22 180 PRO A N 1
ATOM 1397 C CA . PRO A 1 181 ? -1.466 -13.888 3.271 1.00 16.48 180 PRO A CA 1
ATOM 1398 C C . PRO A 1 181 ? -2.363 -15.122 3.119 1.00 19.31 180 PRO A C 1
ATOM 1399 O O . PRO A 1 181 ? -2.760 -15.443 2.005 1.00 23.19 180 PRO A O 1
ATOM 1403 N N . SER A 1 182 ? -2.743 -15.774 4.213 1.00 20.09 181 SER A N 1
ATOM 1404 C CA . SER A 1 182 ? -3.613 -16.954 4.127 1.00 21.07 181 SER A CA 1
ATOM 1405 C C . SER A 1 182 ? -4.947 -16.624 3.457 1.00 23.40 181 SER A C 1
ATOM 1406 O O . SER A 1 182 ? -5.528 -17.452 2.756 1.00 27.76 181 SER A O 1
ATOM 1409 N N . LEU A 1 183 ? -5.437 -15.415 3.699 1.00 20.60 182 LEU A N 1
ATOM 1410 C CA . LEU A 1 183 ? -6.708 -14.967 3.150 1.00 24.66 182 LEU A CA 1
ATOM 1411 C C . LEU A 1 183 ? -6.612 -14.350 1.741 1.00 25.20 182 LEU A C 1
ATOM 1412 O O . LEU A 1 183 ? -7.583 -14.386 0.981 1.00 25.47 182 LEU A O 1
ATOM 1417 N N . GLY A 1 184 ? -5.458 -13.765 1.414 1.00 25.80 183 GLY A N 1
ATOM 1418 C CA . GLY A 1 184 ? -5.274 -13.104 0.124 1.00 26.21 183 GLY A CA 1
ATOM 1419 C C . GLY A 1 184 ? -5.703 -11.624 0.074 1.00 26.98 183 GLY A C 1
ATOM 1420 O O . GLY A 1 184 ? -5.498 -10.952 -0.940 1.00 25.44 183 GLY A O 1
ATOM 1421 N N . THR A 1 185 ? -6.283 -11.123 1.168 1.00 26.95 184 THR A N 1
ATOM 1422 C CA . THR A 1 185 ? -6.774 -9.747 1.297 1.00 26.05 184 THR A CA 1
ATOM 1423 C C . THR A 1 185 ? -5.708 -8.648 1.443 1.00 26.48 184 THR A C 1
ATOM 1424 O O . THR A 1 185 ? -4.679 -8.842 2.094 1.00 26.67 184 THR A O 1
ATOM 1428 N N . ILE A 1 186 ? -5.985 -7.488 0.850 1.00 24.13 185 ILE A N 1
ATOM 1429 C CA . ILE A 1 186 ? -5.068 -6.337 0.857 1.00 20.87 185 ILE A CA 1
ATOM 1430 C C . ILE A 1 186 ? -5.807 -5.069 1.244 1.00 18.53 185 ILE A C 1
ATOM 1431 O O . ILE A 1 186 ? -6.839 -4.768 0.668 1.00 20.57 185 ILE A O 1
ATOM 1436 N N . TYR A 1 187 ? -5.274 -4.336 2.216 1.00 19.26 186 TYR A N 1
ATOM 1437 C CA . TYR A 1 187 ? -5.884 -3.099 2.691 1.00 18.89 186 TYR A CA 1
ATOM 1438 C C . TYR A 1 187 ? -4.861 -1.977 2.579 1.00 20.99 186 TYR A C 1
ATOM 1439 O O . TYR A 1 187 ? -3.704 -2.128 2.984 1.00 19.63 186 TYR A O 1
ATOM 1448 N N . THR A 1 188 ? -5.317 -0.836 2.084 1.00 23.67 187 THR A N 1
ATOM 1449 C CA . THR A 1 188 ? -4.451 0.324 1.863 1.00 28.71 187 THR A CA 1
ATOM 1450 C C . THR A 1 188 ? -5.031 1.632 2.493 1.00 23.98 187 THR A C 1
ATOM 1451 O O . THR A 1 188 ? -6.230 1.906 2.376 1.00 20.94 187 THR A O 1
ATOM 1455 N N . ILE A 1 189 ? -4.180 2.441 3.129 1.00 17.48 188 ILE A N 1
ATOM 1456 C CA . ILE A 1 189 ? -4.620 3.692 3.760 1.00 16.38 188 ILE A CA 1
ATOM 1457 C C . ILE A 1 189 ? -3.490 4.730 3.787 1.00 19.84 188 ILE A C 1
ATOM 1458 O O . ILE A 1 189 ? -2.359 4.395 4.112 1.00 12.90 188 ILE A O 1
ATOM 1463 N N . ALA A 1 190 ? -3.796 5.985 3.449 1.00 24.98 189 ALA A N 1
ATOM 1464 C CA . ALA A 1 190 ? -2.782 7.068 3.440 1.00 24.71 189 ALA A CA 1
ATOM 1465 C C . ALA A 1 190 ? -3.272 8.467 3.877 1.00 20.54 189 ALA A C 1
ATOM 1466 O O . ALA A 1 190 ? -4.456 8.794 3.762 1.00 21.56 189 ALA A O 1
ATOM 1468 N N . ASP A 1 191 ? -2.334 9.301 4.322 1.00 21.88 190 ASP A N 1
ATOM 1469 C CA . ASP A 1 191 ? -2.635 10.656 4.773 1.00 25.01 190 ASP A CA 1
ATOM 1470 C C . ASP A 1 191 ? -1.361 11.508 4.835 1.00 25.05 190 ASP A C 1
ATOM 1471 O O . ASP A 1 191 ? -0.251 10.984 4.932 1.00 15.19 190 ASP A O 1
ATOM 1476 N N . ILE A 1 192 ? -1.529 12.826 4.748 1.00 28.66 191 ILE A N 1
ATOM 1477 C CA . ILE A 1 192 ? -0.394 13.751 4.833 1.00 26.16 191 ILE A CA 1
ATOM 1478 C C . ILE A 1 192 ? -0.136 14.077 6.299 1.00 23.80 191 ILE A C 1
ATOM 1479 O O . ILE A 1 192 ? -1.046 14.479 7.027 1.00 21.81 191 ILE A O 1
ATOM 1484 N N . VAL A 1 193 ? 1.104 13.887 6.729 1.00 20.19 192 VAL A N 1
ATOM 1485 C CA . VAL A 1 193 ? 1.483 14.162 8.088 1.00 21.30 192 VAL A CA 1
ATOM 1486 C C . VAL A 1 193 ? 2.853 14.804 8.106 1.00 27.91 192 VAL A C 1
ATOM 1487 O O . VAL A 1 193 ? 3.842 14.190 7.711 1.00 33.32 192 VAL A O 1
ATOM 1491 N N . ASP A 1 194 ? 2.914 16.050 8.552 1.00 26.82 193 ASP A N 1
ATOM 1492 C CA . ASP A 1 194 ? 4.179 16.757 8.626 1.00 27.32 193 ASP A CA 1
ATOM 1493 C C . ASP A 1 194 ? 4.806 16.502 9.997 1.00 25.40 193 ASP A C 1
ATOM 1494 O O . ASP A 1 194 ? 4.478 17.186 10.969 1.00 23.99 193 ASP A O 1
ATOM 1499 N N . LEU A 1 195 ? 5.743 15.556 10.056 1.00 25.70 194 LEU A N 1
ATOM 1500 C CA . LEU A 1 195 ? 6.415 15.199 11.310 1.00 27.76 194 LEU A CA 1
ATOM 1501 C C . LEU A 1 195 ? 7.072 16.356 12.086 1.00 32.25 194 LEU A C 1
ATOM 1502 O O . LEU A 1 195 ? 7.314 16.224 13.291 1.00 34.67 194 LEU A O 1
ATOM 1507 N N . LYS A 1 196 ? 7.370 17.467 11.408 1.00 31.52 195 LYS A N 1
ATOM 1508 C CA . LYS A 1 196 ? 8.021 18.620 12.044 1.00 33.61 195 LYS A CA 1
ATOM 1509 C C . LYS A 1 196 ? 7.139 19.455 12.985 1.00 31.76 195 LYS A C 1
ATOM 1510 O O . LYS A 1 196 ? 7.584 19.900 14.038 1.00 34.42 195 LYS A O 1
ATOM 1516 N N . GLN A 1 197 ? 5.896 19.685 12.597 1.00 29.44 196 GLN A N 1
ATOM 1517 C CA . GLN A 1 197 ? 4.984 20.480 13.406 1.00 31.75 196 GLN A CA 1
ATOM 1518 C C . GLN A 1 197 ? 4.446 19.737 14.633 1.00 31.95 196 GLN A C 1
ATOM 1519 O O . GLN A 1 197 ? 3.874 20.347 15.546 1.00 32.32 196 GLN A O 1
ATOM 1525 N N . VAL A 1 198 ? 4.588 18.414 14.603 1.00 30.17 197 VAL A N 1
ATOM 1526 C CA . VAL A 1 198 ? 4.112 17.514 15.652 1.00 24.42 197 VAL A CA 1
ATOM 1527 C C . VAL A 1 198 ? 5.166 17.012 16.659 1.00 21.45 197 VAL A C 1
ATOM 1528 O O . VAL A 1 198 ? 4.987 17.130 17.875 1.00 26.17 197 VAL A O 1
ATOM 1532 N N . LEU A 1 199 ? 6.268 16.480 16.156 1.00 15.97 198 LEU A N 1
ATOM 1533 C CA . LEU A 1 199 ? 7.294 15.873 17.002 1.00 21.58 198 LEU A CA 1
ATOM 1534 C C . LEU A 1 199 ? 8.626 16.573 17.192 1.00 23.73 198 LEU A C 1
ATOM 1535 O O . LEU A 1 199 ? 9.052 17.367 16.364 1.00 32.79 198 LEU A O 1
ATOM 1540 N N . PRO A 1 200 ? 9.327 16.254 18.287 1.00 27.12 199 PRO A N 1
ATOM 1541 C CA . PRO A 1 200 ? 10.632 16.865 18.551 1.00 28.11 199 PRO A CA 1
ATOM 1542 C C . PRO A 1 200 ? 11.706 16.193 17.684 1.00 33.76 199 PRO A C 1
ATOM 1543 O O . PRO A 1 200 ? 11.443 15.171 17.059 1.00 34.87 199 PRO A O 1
ATOM 1547 N N . GLU A 1 201 ? 12.910 16.755 17.652 1.00 36.73 200 GLU A N 1
ATOM 1548 C CA . GLU A 1 201 ? 14.000 16.216 16.839 1.00 36.72 200 GLU A CA 1
ATOM 1549 C C . GLU A 1 201 ? 14.301 14.713 16.974 1.00 34.32 200 GLU A C 1
ATOM 1550 O O . GLU A 1 201 ? 14.706 14.064 16.000 1.00 30.45 200 GLU A O 1
ATOM 1556 N N . SER A 1 202 ? 14.214 14.188 18.188 1.00 30.51 201 SER A N 1
ATOM 1557 C CA . SER A 1 202 ? 14.474 12.773 18.411 1.00 29.30 201 SER A CA 1
ATOM 1558 C C . SER A 1 202 ? 13.250 12.103 18.987 1.00 30.53 201 SER A C 1
ATOM 1559 O O . SER A 1 202 ? 12.513 12.693 19.779 1.00 35.75 201 SER A O 1
ATOM 1562 N N . VAL A 1 203 ? 13.028 10.863 18.589 1.00 25.95 202 VAL A N 1
ATOM 1563 C CA . VAL A 1 203 ? 11.879 10.122 19.071 1.00 26.38 202 VAL A CA 1
ATOM 1564 C C . VAL A 1 203 ? 12.226 8.667 19.394 1.00 27.78 202 VAL A C 1
ATOM 1565 O O . VAL A 1 203 ? 13.387 8.233 19.280 1.00 27.88 202 VAL A O 1
ATOM 1569 N N . ASN A 1 204 ? 11.216 7.961 19.891 1.00 27.44 203 ASN A N 1
ATOM 1570 C CA . ASN A 1 204 ? 11.293 6.543 20.221 1.00 25.13 203 ASN A CA 1
ATOM 1571 C C . ASN A 1 204 ? 10.276 5.921 19.288 1.00 24.17 203 ASN A C 1
ATOM 1572 O O . ASN A 1 204 ? 9.265 6.555 18.947 1.00 19.21 203 ASN A O 1
ATOM 1577 N N . VAL A 1 205 ? 10.568 4.715 18.825 1.00 21.24 204 VAL A N 1
ATOM 1578 C CA . VAL A 1 205 ? 9.640 3.988 17.968 1.00 23.38 204 VAL A CA 1
ATOM 1579 C C . VAL A 1 205 ? 9.383 2.637 18.646 1.00 22.70 204 VAL A C 1
ATOM 1580 O O . VAL A 1 205 ? 10.259 2.108 19.337 1.00 18.82 204 VAL A O 1
ATOM 1584 N N . GLY A 1 206 ? 8.176 2.106 18.490 1.00 20.82 205 GLY A N 1
ATOM 1585 C CA . GLY A 1 206 ? 7.856 0.827 19.100 1.00 18.91 205 GLY A CA 1
ATOM 1586 C C . GLY A 1 206 ? 6.392 0.481 18.957 1.00 19.46 205 GLY A C 1
ATOM 1587 O O . GLY A 1 206 ? 5.716 1.040 18.097 1.00 17.95 205 GLY A O 1
ATOM 1588 N N . PHE A 1 207 ? 5.888 -0.421 19.798 1.00 18.54 206 PHE A N 1
ATOM 1589 C CA . PHE A 1 207 ? 4.490 -0.803 19.717 1.00 15.93 206 PHE A CA 1
ATOM 1590 C C . PHE A 1 207 ? 3.829 -0.718 21.084 1.00 18.35 206 PHE A C 1
ATOM 1591 O O . PHE A 1 207 ? 4.510 -0.741 22.112 1.00 12.99 206 PHE A O 1
ATOM 1599 N N . SER A 1 208 ? 2.498 -0.645 21.083 1.00 15.29 207 SER A N 1
ATOM 1600 C CA . SER A 1 208 ? 1.732 -0.631 22.309 1.00 16.25 207 SER A CA 1
ATOM 1601 C C . SER A 1 208 ? 0.411 -1.375 22.073 1.00 15.82 207 SER A C 1
ATOM 1602 O O . SER A 1 208 ? -0.137 -1.371 20.965 1.00 12.02 207 SER A O 1
ATOM 1605 N N . ALA A 1 209 ? -0.065 -2.076 23.094 1.00 17.54 208 ALA A N 1
ATOM 1606 C CA . ALA A 1 209 ? -1.308 -2.836 22.976 1.00 17.70 208 ALA A CA 1
ATOM 1607 C C . ALA A 1 209 ? -2.059 -2.826 24.291 1.00 17.91 208 ALA A C 1
ATOM 1608 O O . ALA A 1 209 ? -1.459 -2.634 25.351 1.00 20.72 208 ALA A O 1
ATOM 1610 N N . ALA A 1 210 ? -3.363 -3.066 24.221 1.00 15.81 209 ALA A N 1
ATOM 1611 C CA . ALA A 1 210 ? -4.193 -3.076 25.412 1.00 20.28 209 ALA A CA 1
ATOM 1612 C C . ALA A 1 210 ? -5.318 -4.081 25.263 1.00 19.48 209 ALA A C 1
ATOM 1613 O O . ALA A 1 210 ? -5.715 -4.375 24.151 1.00 18.51 209 ALA A O 1
ATOM 1615 N N . THR A 1 211 ? -5.763 -4.663 26.374 1.00 23.93 210 THR A N 1
ATOM 1616 C CA . THR A 1 211 ? -6.902 -5.590 26.395 1.00 26.20 210 THR A CA 1
ATOM 1617 C C . THR A 1 211 ? -7.993 -4.891 27.240 1.00 28.66 210 THR A C 1
ATOM 1618 O O . THR A 1 211 ? -7.684 -3.946 27.975 1.00 29.40 210 THR A O 1
ATOM 1622 N N . GLY A 1 212 ? -9.252 -5.302 27.095 1.00 30.50 211 GLY A N 1
ATOM 1623 C CA . GLY A 1 212 ? -10.353 -4.674 27.819 1.00 32.40 211 GLY A CA 1
ATOM 1624 C C . GLY A 1 212 ? -10.058 -4.113 29.202 1.00 35.64 211 GLY A C 1
ATOM 1625 O O . GLY A 1 212 ? -9.229 -4.647 29.914 1.00 36.70 211 GLY A O 1
ATOM 1626 N N . ASP A 1 213 ? -10.674 -2.998 29.574 1.00 40.00 212 ASP A N 1
ATOM 1627 C CA . ASP A 1 213 ? -10.433 -2.450 30.910 1.00 43.20 212 ASP A CA 1
ATOM 1628 C C . ASP A 1 213 ? -11.449 -3.085 31.852 1.00 42.91 212 ASP A C 1
ATOM 1629 O O . ASP A 1 213 ? -12.610 -3.252 31.478 1.00 43.56 212 ASP A O 1
ATOM 1634 N N . PRO A 1 214 ? -11.048 -3.407 33.098 1.00 41.81 213 PRO A N 1
ATOM 1635 C CA . PRO A 1 214 ? -11.971 -4.029 34.056 1.00 42.86 213 PRO A CA 1
ATOM 1636 C C . PRO A 1 214 ? -13.224 -3.200 34.352 1.00 43.68 213 PRO A C 1
ATOM 1637 O O . PRO A 1 214 ? -14.272 -3.742 34.687 1.00 41.97 213 PRO A O 1
ATOM 1641 N N . SER A 1 215 ? -13.140 -1.897 34.115 1.00 45.41 214 SER A N 1
ATOM 1642 C CA . SER A 1 215 ? -14.275 -1.003 34.321 1.00 49.16 214 SER A CA 1
ATOM 1643 C C . SER A 1 215 ? -15.424 -1.312 33.340 1.00 51.85 214 SER A C 1
ATOM 1644 O O . SER A 1 215 ? -16.475 -0.666 33.372 1.00 54.52 214 SER A O 1
ATOM 1647 N N . GLY A 1 216 ? -15.208 -2.274 32.447 1.00 51.46 215 GLY A N 1
ATOM 1648 C CA . GLY A 1 216 ? -16.230 -2.639 31.484 1.00 51.05 215 GLY A CA 1
ATOM 1649 C C . GLY A 1 216 ? -17.055 -3.785 32.018 1.00 52.57 215 GLY A C 1
ATOM 1650 O O . GLY A 1 216 ? -18.154 -4.050 31.519 1.00 56.90 215 GLY A O 1
ATOM 1651 N N . LYS A 1 217 ? -16.494 -4.502 32.991 1.00 53.25 216 LYS A N 1
ATOM 1652 C CA . LYS A 1 217 ? -17.164 -5.634 33.626 1.00 56.12 216 LYS A CA 1
ATOM 1653 C C . LYS A 1 217 ? -17.348 -6.865 32.718 1.00 56.79 216 LYS A C 1
ATOM 1654 O O . LYS A 1 217 ? -18.133 -7.769 33.027 1.00 57.38 216 LYS A O 1
ATOM 1656 N N . GLN A 1 218 ? -16.625 -6.902 31.604 1.00 56.41 217 GLN A N 1
ATOM 1657 C CA . GLN A 1 218 ? -16.700 -8.032 30.681 1.00 53.17 217 GLN A CA 1
ATOM 1658 C C . GLN A 1 218 ? -15.303 -8.613 30.528 1.00 47.80 217 GLN A C 1
ATOM 1659 O O . GLN A 1 218 ? -14.434 -7.992 29.925 1.00 49.05 217 GLN A O 1
ATOM 1665 N N . ARG A 1 219 ? -15.081 -9.792 31.098 1.00 45.03 218 ARG A N 1
ATOM 1666 C CA . ARG A 1 219 ? -13.768 -10.428 31.042 1.00 44.16 218 ARG A CA 1
ATOM 1667 C C . ARG A 1 219 ? -13.447 -11.077 29.692 1.00 42.02 218 ARG A C 1
ATOM 1668 O O . ARG A 1 219 ? -12.282 -11.304 29.376 1.00 42.21 218 ARG A O 1
ATOM 1670 N N . ASN A 1 220 ? -14.478 -11.312 28.881 1.00 39.55 219 ASN A N 1
ATOM 1671 C CA . ASN A 1 220 ? -14.321 -11.915 27.557 1.00 40.11 219 ASN A CA 1
ATOM 1672 C C . ASN A 1 220 ? -13.976 -10.883 26.486 1.00 38.09 219 ASN A C 1
ATOM 1673 O O . ASN A 1 220 ? -14.158 -11.129 25.288 1.00 41.43 219 ASN A O 1
ATOM 1678 N N . ALA A 1 221 ? -13.562 -9.698 26.929 1.00 37.52 220 ALA A N 1
ATOM 1679 C CA . ALA A 1 221 ? -13.177 -8.607 26.031 1.00 32.72 220 ALA A CA 1
ATOM 1680 C C . ALA A 1 221 ? -11.666 -8.599 26.082 1.00 30.19 220 ALA A C 1
ATOM 1681 O O . ALA A 1 221 ? -11.052 -7.861 26.861 1.00 27.24 220 ALA A O 1
ATOM 1683 N N . THR A 1 222 ? -11.075 -9.468 25.276 1.00 28.69 221 THR A N 1
ATOM 1684 C CA . THR A 1 222 ? -9.636 -9.609 25.243 1.00 24.17 221 THR A CA 1
ATOM 1685 C C . THR A 1 222 ? -9.241 -10.388 23.987 1.00 20.27 221 THR A C 1
ATOM 1686 O O . THR A 1 222 ? -10.106 -10.846 23.235 1.00 21.14 221 THR A O 1
ATOM 1690 N N . GLU A 1 223 ? -7.937 -10.491 23.758 1.00 14.18 222 GLU A N 1
ATOM 1691 C CA . GLU A 1 223 ? -7.360 -11.174 22.608 1.00 14.36 222 GLU A CA 1
ATOM 1692 C C . GLU A 1 223 ? -5.841 -11.074 22.789 1.00 12.76 222 GLU A C 1
ATOM 1693 O O . GLU A 1 223 ? -5.368 -10.438 23.736 1.00 16.46 222 GLU A O 1
ATOM 1699 N N . THR A 1 224 ? -5.074 -11.731 21.934 1.00 14.14 223 THR A N 1
ATOM 1700 C CA . THR A 1 224 ? -3.628 -11.632 22.047 1.00 12.90 223 THR A CA 1
ATOM 1701 C C . THR A 1 224 ? -3.187 -10.524 21.065 1.00 10.29 223 THR A C 1
ATOM 1702 O O . THR A 1 224 ? -3.956 -10.104 20.204 1.00 11.21 223 THR A O 1
ATOM 1706 N N . HIS A 1 225 ? -1.981 -10.005 21.247 1.00 12.92 224 HIS A N 1
ATOM 1707 C CA . HIS A 1 225 ? -1.419 -8.958 20.392 1.00 12.37 224 HIS A CA 1
ATOM 1708 C C . HIS A 1 225 ? 0.057 -9.282 20.339 1.00 13.74 224 HIS A C 1
ATOM 1709 O O . HIS A 1 225 ? 0.839 -8.682 21.088 1.00 16.94 224 HIS A O 1
ATOM 1716 N N . ASP A 1 226 ? 0.427 -10.240 19.486 1.00 16.97 225 ASP A N 1
ATOM 1717 C CA . ASP A 1 226 ? 1.811 -10.688 19.358 1.00 16.05 225 ASP A CA 1
ATOM 1718 C C . ASP A 1 226 ? 2.493 -10.128 18.113 1.00 16.41 225 ASP A C 1
ATOM 1719 O O . ASP A 1 226 ? 1.863 -9.974 17.081 1.00 18.14 225 ASP A O 1
ATOM 1724 N N . ILE A 1 227 ? 3.777 -9.814 18.227 1.00 16.40 226 ILE A N 1
ATOM 1725 C CA . ILE A 1 227 ? 4.583 -9.282 17.125 1.00 21.87 226 ILE A CA 1
ATOM 1726 C C . ILE A 1 227 ? 5.569 -10.405 16.813 1.00 24.64 226 ILE A C 1
ATOM 1727 O O . ILE A 1 227 ? 6.161 -10.977 17.726 1.00 22.29 226 ILE A O 1
ATOM 1732 N N . LEU A 1 228 ? 5.750 -10.717 15.536 1.00 25.60 227 LEU A N 1
ATOM 1733 C CA . LEU A 1 228 ? 6.624 -11.808 15.141 1.00 26.70 227 LEU A CA 1
ATOM 1734 C C . LEU A 1 228 ? 8.001 -11.364 14.659 1.00 29.08 227 LEU A C 1
ATOM 1735 O O . LEU A 1 228 ? 9.010 -11.979 14.995 1.00 32.82 227 LEU A O 1
ATOM 1740 N N . SER A 1 229 ? 8.037 -10.298 13.867 1.00 30.70 228 SER A N 1
ATOM 1741 C CA . SER A 1 229 ? 9.294 -9.765 13.338 1.00 25.48 228 SER A CA 1
ATOM 1742 C C . SER A 1 229 ? 9.168 -8.259 13.132 1.00 25.48 228 SER A C 1
ATOM 1743 O O . SER A 1 229 ? 8.059 -7.739 12.952 1.00 22.77 228 SER A O 1
ATOM 1746 N N . TRP A 1 230 ? 10.302 -7.570 13.085 1.00 22.72 229 TRP A N 1
ATOM 1747 C CA . TRP A 1 230 ? 10.286 -6.131 12.931 1.00 24.59 229 TRP A CA 1
ATOM 1748 C C . TRP A 1 230 ? 11.597 -5.561 12.438 1.00 24.38 229 TRP A C 1
ATOM 1749 O O . TRP A 1 230 ? 12.642 -5.815 13.021 1.00 25.86 229 TRP A O 1
ATOM 1760 N N . SER A 1 231 ? 11.535 -4.772 11.377 1.00 23.94 230 SER A N 1
ATOM 1761 C CA . SER A 1 231 ? 12.718 -4.103 10.852 1.00 24.03 230 SER A CA 1
ATOM 1762 C C . SER A 1 231 ? 12.330 -2.639 10.632 1.00 23.10 230 SER A C 1
ATOM 1763 O O . SER A 1 231 ? 11.145 -2.318 10.448 1.00 22.27 230 SER A O 1
ATOM 1766 N N . PHE A 1 232 ? 13.321 -1.759 10.695 1.00 20.29 231 PHE A N 1
ATOM 1767 C CA . PHE A 1 232 ? 13.103 -0.337 10.518 1.00 23.47 231 PHE A CA 1
ATOM 1768 C C . PHE A 1 232 ? 14.318 0.290 9.843 1.00 22.89 231 PHE A C 1
ATOM 1769 O O . PHE A 1 232 ? 15.455 -0.120 10.066 1.00 25.59 231 PHE A O 1
ATOM 1777 N N . SER A 1 233 ? 14.072 1.282 9.007 1.00 26.93 232 SER A N 1
ATOM 1778 C CA . SER A 1 233 ? 15.153 1.960 8.329 1.00 28.99 232 SER A CA 1
ATOM 1779 C C . SER A 1 233 ? 14.729 3.411 8.137 1.00 28.06 232 SER A C 1
ATOM 1780 O O . SER A 1 233 ? 13.553 3.692 7.902 1.00 27.97 232 SER A O 1
ATOM 1783 N N . ALA A 1 234 ? 15.663 4.333 8.317 1.00 27.56 233 ALA A N 1
ATOM 1784 C CA . ALA A 1 234 ? 15.370 5.749 8.145 1.00 30.42 233 ALA A CA 1
ATOM 1785 C C . ALA A 1 234 ? 16.596 6.484 7.637 1.00 30.52 233 ALA A C 1
ATOM 1786 O O . ALA A 1 234 ? 17.730 6.154 8.005 1.00 31.96 233 ALA A O 1
ATOM 1788 N N . SER A 1 235 ? 16.375 7.471 6.779 1.00 31.64 234 SER A N 1
ATOM 1789 C CA . SER A 1 235 ? 17.484 8.244 6.244 1.00 34.48 234 SER A CA 1
ATOM 1790 C C . SER A 1 235 ? 17.305 9.759 6.411 1.00 35.27 234 SER A C 1
ATOM 1791 O O . SER A 1 235 ? 16.293 10.334 5.999 1.00 33.02 234 SER A O 1
ATOM 1794 N N . LEU A 1 236 ? 18.275 10.380 7.074 1.00 35.66 235 LEU A N 1
ATOM 1795 C CA . LEU A 1 236 ? 18.283 11.819 7.310 1.00 38.30 235 LEU A CA 1
ATOM 1796 C C . LEU A 1 236 ? 19.503 12.338 6.547 1.00 41.35 235 LEU A C 1
ATOM 1797 O O . LEU A 1 236 ? 20.645 12.138 6.983 1.00 41.37 235 LEU A O 1
ATOM 1802 N N . PRO A 1 237 ? 19.282 12.918 5.352 1.00 45.09 236 PRO A N 1
ATOM 1803 C CA . PRO A 1 237 ? 20.363 13.452 4.513 1.00 50.12 236 PRO A CA 1
ATOM 1804 C C . PRO A 1 237 ? 21.236 14.480 5.237 1.00 56.40 236 PRO A C 1
ATOM 1805 O O . PRO A 1 237 ? 22.453 14.294 5.357 1.00 58.57 236 PRO A O 1
ATOM 1809 N N . GLY A 1 238 ? 20.613 15.554 5.709 1.00 61.87 237 GLY A N 1
ATOM 1810 C CA . GLY A 1 238 ? 21.345 16.569 6.441 1.00 67.69 237 GLY A CA 1
ATOM 1811 C C . GLY A 1 238 ? 21.245 16.292 7.932 1.00 73.76 237 GLY A C 1
ATOM 1812 O O . GLY A 1 238 ? 20.336 16.869 8.577 1.00 74.01 237 GLY A O 1
ATOM 1813 N N . LYS B 1 2 ? 8.821 23.500 51.773 1.00 57.27 1 LYS B N 1
ATOM 1814 C CA . LYS B 1 2 ? 9.333 24.593 50.900 1.00 58.62 1 LYS B CA 1
ATOM 1815 C C . LYS B 1 2 ? 8.266 25.668 50.810 1.00 57.65 1 LYS B C 1
ATOM 1816 O O . LYS B 1 2 ? 7.088 25.383 51.023 1.00 54.66 1 LYS B O 1
ATOM 1818 N N . THR B 1 3 ? 8.690 26.897 50.522 1.00 59.84 2 THR B N 1
ATOM 1819 C CA . THR B 1 3 ? 7.783 28.041 50.402 1.00 58.86 2 THR B CA 1
ATOM 1820 C C . THR B 1 3 ? 8.412 29.138 49.541 1.00 54.38 2 THR B C 1
ATOM 1821 O O . THR B 1 3 ? 9.169 29.972 50.041 1.00 55.00 2 THR B O 1
ATOM 1825 N N . ILE B 1 4 ? 8.179 29.068 48.233 1.00 52.63 3 ILE B N 1
ATOM 1826 C CA . ILE B 1 4 ? 8.692 30.084 47.321 1.00 47.74 3 ILE B CA 1
ATOM 1827 C C . ILE B 1 4 ? 7.738 31.268 47.458 1.00 44.47 3 ILE B C 1
ATOM 1828 O O . ILE B 1 4 ? 6.563 31.086 47.804 1.00 40.66 3 ILE B O 1
ATOM 1833 N N . SER B 1 5 ? 8.245 32.470 47.201 1.00 45.85 4 SER B N 1
ATOM 1834 C CA . SER B 1 5 ? 7.448 33.685 47.319 1.00 42.49 4 SER B CA 1
ATOM 1835 C C . SER B 1 5 ? 8.069 34.853 46.549 1.00 38.65 4 SER B C 1
ATOM 1836 O O . SER B 1 5 ? 9.291 35.039 46.556 1.00 38.04 4 SER B O 1
ATOM 1839 N N . PHE B 1 6 ? 7.241 35.597 45.829 1.00 31.76 5 PHE B N 1
ATOM 1840 C CA . PHE B 1 6 ? 7.718 36.760 45.097 1.00 31.28 5 PHE B CA 1
ATOM 1841 C C . PHE B 1 6 ? 6.604 37.789 44.938 1.00 30.58 5 PHE B C 1
ATOM 1842 O O . PHE B 1 6 ? 5.430 37.460 45.042 1.00 27.16 5 PHE B O 1
ATOM 1850 N N . ASN B 1 7 ? 6.973 39.042 44.709 1.00 32.90 6 ASN B N 1
ATOM 1851 C CA . ASN B 1 7 ? 5.985 40.106 44.600 1.00 35.64 6 ASN B CA 1
ATOM 1852 C C . ASN B 1 7 ? 6.502 41.250 43.733 1.00 32.17 6 ASN B C 1
ATOM 1853 O O . ASN B 1 7 ? 7.678 41.592 43.810 1.00 37.01 6 ASN B O 1
ATOM 1858 N N . PHE B 1 8 ? 5.636 41.790 42.876 1.00 32.09 7 PHE B N 1
ATOM 1859 C CA . PHE B 1 8 ? 5.971 42.908 41.987 1.00 29.79 7 PHE B CA 1
ATOM 1860 C C . PHE B 1 8 ? 4.904 43.971 42.160 1.00 31.04 7 PHE B C 1
ATOM 1861 O O . PHE B 1 8 ? 3.777 43.774 41.733 1.00 28.60 7 PHE B O 1
ATOM 1869 N N . ASN B 1 9 ? 5.244 45.098 42.769 1.00 36.86 8 ASN B N 1
ATOM 1870 C CA . ASN B 1 9 ? 4.268 46.176 42.937 1.00 44.18 8 ASN B CA 1
ATOM 1871 C C . ASN B 1 9 ? 4.013 46.833 41.570 1.00 45.51 8 ASN B C 1
ATOM 1872 O O . ASN B 1 9 ? 2.925 47.361 41.305 1.00 46.16 8 ASN B O 1
ATOM 1877 N N . GLN B 1 10 ? 5.048 46.805 40.731 1.00 42.88 9 GLN B N 1
ATOM 1878 C CA . GLN B 1 10 ? 5.038 47.337 39.367 1.00 44.33 9 GLN B CA 1
ATOM 1879 C C . GLN B 1 10 ? 6.285 46.742 38.710 1.00 45.99 9 GLN B C 1
ATOM 1880 O O . GLN B 1 10 ? 7.236 46.350 39.404 1.00 49.50 9 GLN B O 1
ATOM 1882 N N . PHE B 1 11 ? 6.299 46.670 37.388 1.00 44.49 10 PHE B N 1
ATOM 1883 C CA . PHE B 1 11 ? 7.430 46.081 36.694 1.00 44.72 10 PHE B CA 1
ATOM 1884 C C . PHE B 1 11 ? 8.444 47.102 36.237 1.00 49.90 10 PHE B C 1
ATOM 1885 O O . PHE B 1 11 ? 8.092 48.170 35.739 1.00 54.26 10 PHE B O 1
ATOM 1893 N N . HIS B 1 12 ? 9.709 46.808 36.512 1.00 56.49 11 HIS B N 1
ATOM 1894 C CA . HIS B 1 12 ? 10.811 47.688 36.145 1.00 61.20 11 HIS B CA 1
ATOM 1895 C C . HIS B 1 12 ? 11.567 47.089 34.966 1.00 63.95 11 HIS B C 1
ATOM 1896 O O . HIS B 1 12 ? 11.823 45.883 34.940 1.00 63.38 11 HIS B O 1
ATOM 1903 N N . GLN B 1 13 ? 11.879 47.920 33.975 1.00 66.48 12 GLN B N 1
ATOM 1904 C CA . GLN B 1 13 ? 12.611 47.454 32.802 1.00 68.26 12 GLN B CA 1
ATOM 1905 C C . GLN B 1 13 ? 13.917 46.795 33.242 1.00 70.00 12 GLN B C 1
ATOM 1906 O O . GLN B 1 13 ? 14.600 47.302 34.136 1.00 72.43 12 GLN B O 1
ATOM 1912 N N . ASN B 1 14 ? 14.225 45.653 32.626 1.00 70.32 13 ASN B N 1
ATOM 1913 C CA . ASN B 1 14 ? 15.416 44.846 32.919 1.00 73.39 13 ASN B CA 1
ATOM 1914 C C . ASN B 1 14 ? 15.191 43.878 34.093 1.00 73.96 13 ASN B C 1
ATOM 1915 O O . ASN B 1 14 ? 16.143 43.298 34.633 1.00 76.98 13 ASN B O 1
ATOM 1917 N N . GLU B 1 15 ? 13.923 43.687 34.458 1.00 70.98 14 GLU B N 1
ATOM 1918 C CA . GLU B 1 15 ? 13.528 42.790 35.543 1.00 66.21 14 GLU B CA 1
ATOM 1919 C C . GLU B 1 15 ? 14.204 41.437 35.291 1.00 64.22 14 GLU B C 1
ATOM 1920 O O . GLU B 1 15 ? 13.919 40.766 34.298 1.00 63.30 14 GLU B O 1
ATOM 1926 N N . GLU B 1 16 ? 15.121 41.069 36.183 1.00 63.50 15 GLU B N 1
ATOM 1927 C CA . GLU B 1 16 ? 15.882 39.822 36.080 1.00 61.26 15 GLU B CA 1
ATOM 1928 C C . GLU B 1 16 ? 15.094 38.553 36.429 1.00 59.34 15 GLU B C 1
ATOM 1929 O O . GLU B 1 16 ? 15.387 37.467 35.916 1.00 62.29 15 GLU B O 1
ATOM 1931 N N . GLN B 1 17 ? 14.124 38.681 37.325 1.00 54.39 16 GLN B N 1
ATOM 1932 C CA . GLN B 1 17 ? 13.301 37.572 37.774 1.00 50.56 16 GLN B CA 1
ATOM 1933 C C . GLN B 1 17 ? 12.168 37.255 36.827 1.00 46.80 16 GLN B C 1
ATOM 1934 O O . GLN B 1 17 ? 11.399 36.345 37.092 1.00 43.65 16 GLN B O 1
ATOM 1940 N N . LEU B 1 18 ? 11.971 38.094 35.818 1.00 43.05 17 LEU B N 1
ATOM 1941 C CA . LEU B 1 18 ? 10.920 37.856 34.840 1.00 38.47 17 LEU B CA 1
ATOM 1942 C C . LEU B 1 18 ? 11.593 37.335 33.586 1.00 37.61 17 LEU B C 1
ATOM 1943 O O . LEU B 1 18 ? 12.810 37.385 33.476 1.00 41.40 17 LEU B O 1
ATOM 1948 N N . LYS B 1 19 ? 10.806 36.859 32.633 1.00 33.30 18 LYS B N 1
ATOM 1949 C CA . LYS B 1 19 ? 11.349 36.327 31.400 1.00 31.13 18 LYS B CA 1
ATOM 1950 C C . LYS B 1 19 ? 10.293 36.570 30.356 1.00 32.74 18 LYS B C 1
ATOM 1951 O O . LYS B 1 19 ? 9.302 35.847 30.313 1.00 34.52 18 LYS B O 1
ATOM 1957 N N . LEU B 1 20 ? 10.455 37.625 29.561 1.00 29.94 19 LEU B N 1
ATOM 1958 C CA . LEU B 1 20 ? 9.463 37.937 28.537 1.00 25.12 19 LEU B CA 1
ATOM 1959 C C . LEU B 1 20 ? 9.695 37.129 27.265 1.00 30.40 19 LEU B C 1
ATOM 1960 O O . LEU B 1 20 ? 10.831 36.728 26.978 1.00 27.98 19 LEU B O 1
ATOM 1965 N N . GLN B 1 21 ? 8.622 36.867 26.520 1.00 27.84 20 GLN B N 1
ATOM 1966 C CA . GLN B 1 21 ? 8.717 36.112 25.272 1.00 28.11 20 GLN B CA 1
ATOM 1967 C C . GLN B 1 21 ? 7.816 36.749 24.222 1.00 29.82 20 GLN B C 1
ATOM 1968 O O . GLN B 1 21 ? 6.723 37.232 24.544 1.00 31.09 20 GLN B O 1
ATOM 1974 N N . ARG B 1 22 ? 8.241 36.693 22.965 1.00 28.74 21 ARG B N 1
ATOM 1975 C CA . ARG B 1 22 ? 7.470 37.263 21.869 1.00 32.63 21 ARG B CA 1
ATOM 1976 C C . ARG B 1 22 ? 7.279 38.790 22.010 1.00 32.32 21 ARG B C 1
ATOM 1977 O O . ARG B 1 22 ? 8.246 39.501 22.288 1.00 34.84 21 ARG B O 1
ATOM 1985 N N . ASP B 1 23 ? 6.047 39.281 21.877 1.00 31.01 22 ASP B N 1
ATOM 1986 C CA . ASP B 1 23 ? 5.763 40.720 21.943 1.00 30.83 22 ASP B CA 1
ATOM 1987 C C . ASP B 1 23 ? 5.765 41.391 23.317 1.00 34.47 22 ASP B C 1
ATOM 1988 O O . ASP B 1 23 ? 5.936 42.611 23.414 1.00 36.38 22 ASP B O 1
ATOM 1993 N N . ALA B 1 24 ? 5.555 40.602 24.367 1.00 36.28 23 ALA B N 1
ATOM 1994 C CA . ALA B 1 24 ? 5.511 41.103 25.741 1.00 32.42 23 ALA B CA 1
ATOM 1995 C C . ALA B 1 24 ? 6.662 42.016 26.107 1.00 32.44 23 ALA B C 1
ATOM 1996 O O . ALA B 1 24 ? 7.819 41.710 25.826 1.00 35.14 23 ALA B O 1
ATOM 1998 N N . ARG B 1 25 ? 6.358 43.113 26.788 1.00 33.08 24 ARG B N 1
ATOM 1999 C CA . ARG B 1 25 ? 7.404 44.043 27.192 1.00 37.13 24 ARG B CA 1
ATOM 2000 C C . ARG B 1 25 ? 6.947 44.919 28.341 1.00 33.87 24 ARG B C 1
ATOM 2001 O O . ARG B 1 25 ? 5.757 45.036 28.593 1.00 36.56 24 ARG B O 1
ATOM 2009 N N . ILE B 1 26 ? 7.908 45.507 29.047 1.00 32.12 25 ILE B N 1
ATOM 2010 C CA . ILE B 1 26 ? 7.632 46.379 30.184 1.00 27.98 25 ILE B CA 1
ATOM 2011 C C . ILE B 1 26 ? 7.824 47.819 29.722 1.00 28.35 25 ILE B C 1
ATOM 2012 O O . ILE B 1 26 ? 8.868 48.160 29.171 1.00 25.06 25 ILE B O 1
ATOM 2017 N N . SER B 1 27 ? 6.800 48.640 29.905 1.00 28.86 26 SER B N 1
ATOM 2018 C CA . SER B 1 27 ? 6.848 50.024 29.490 1.00 29.80 26 SER B CA 1
ATOM 2019 C C . SER B 1 27 ? 7.514 50.909 30.529 1.00 34.35 26 SER B C 1
ATOM 2020 O O . SER B 1 27 ? 7.812 50.463 31.643 1.00 34.30 26 SER B O 1
ATOM 2023 N N . SER B 1 28 ? 7.647 52.188 30.177 1.00 39.03 27 SER B N 1
ATOM 2024 C CA . SER B 1 28 ? 8.273 53.211 31.023 1.00 42.76 27 SER B CA 1
ATOM 2025 C C . SER B 1 28 ? 7.504 53.495 32.313 1.00 41.26 27 SER B C 1
ATOM 2026 O O . SER B 1 28 ? 8.097 53.776 33.358 1.00 42.90 27 SER B O 1
ATOM 2029 N N . ASN B 1 29 ? 6.181 53.416 32.230 1.00 39.38 28 ASN B N 1
ATOM 2030 C CA . ASN B 1 29 ? 5.321 53.652 33.377 1.00 36.52 28 ASN B CA 1
ATOM 2031 C C . ASN B 1 29 ? 5.341 52.470 34.346 1.00 32.04 28 ASN B C 1
ATOM 2032 O O . ASN B 1 29 ? 4.662 52.504 35.375 1.00 31.43 28 ASN B O 1
ATOM 2034 N N . SER B 1 30 ? 6.086 51.418 34.000 1.00 31.17 29 SER B N 1
ATOM 2035 C CA . SER B 1 30 ? 6.176 50.239 34.855 1.00 31.78 29 SER B CA 1
ATOM 2036 C C . SER B 1 30 ? 5.062 49.204 34.695 1.00 32.62 29 SER B C 1
ATOM 2037 O O . SER B 1 30 ? 4.778 48.417 35.603 1.00 36.03 29 SER B O 1
ATOM 2038 N N . VAL B 1 31 ? 4.410 49.223 33.542 1.00 29.54 30 VAL B N 1
ATOM 2039 C CA . VAL B 1 31 ? 3.331 48.294 33.232 1.00 25.93 30 VAL B CA 1
ATOM 2040 C C . VAL B 1 31 ? 3.918 47.186 32.356 1.00 28.20 30 VAL B C 1
ATOM 2041 O O . VAL B 1 31 ? 4.860 47.419 31.608 1.00 28.62 30 VAL B O 1
ATOM 2045 N N . LEU B 1 32 ? 3.422 45.967 32.500 1.00 26.23 31 LEU B N 1
ATOM 2046 C CA . LEU B 1 32 ? 3.901 44.871 31.675 1.00 23.45 31 LEU B CA 1
ATOM 2047 C C . LEU B 1 32 ? 2.838 44.641 30.608 1.00 22.30 31 LEU B C 1
ATOM 2048 O O . LEU B 1 32 ? 1.765 44.131 30.896 1.00 19.26 31 LEU B O 1
ATOM 2053 N N . GLU B 1 33 ? 3.116 45.076 29.388 1.00 20.35 32 GLU B N 1
ATOM 2054 C CA . GLU B 1 33 ? 2.176 44.914 28.294 1.00 25.55 32 GLU B CA 1
ATOM 2055 C C . GLU B 1 33 ? 2.405 43.577 27.583 1.00 25.26 32 GLU B C 1
ATOM 2056 O O . GLU B 1 33 ? 3.427 43.393 26.922 1.00 27.29 32 GLU B O 1
ATOM 2062 N N . LEU B 1 34 ? 1.451 42.656 27.716 1.00 23.70 33 LEU B N 1
ATOM 2063 C CA . LEU B 1 34 ? 1.553 41.326 27.117 1.00 24.47 33 LEU B CA 1
ATOM 2064 C C . LEU B 1 34 ? 1.478 41.333 25.590 1.00 28.99 33 LEU B C 1
ATOM 2065 O O . LEU B 1 34 ? 2.130 40.523 24.923 1.00 33.05 33 LEU B O 1
ATOM 2070 N N . THR B 1 35 ? 0.630 42.188 25.034 1.00 27.71 34 THR B N 1
ATOM 2071 C CA . THR B 1 35 ? 0.531 42.285 23.590 1.00 24.10 34 THR B CA 1
ATOM 2072 C C . THR B 1 35 ? 0.834 43.709 23.107 1.00 27.88 34 THR B C 1
ATOM 2073 O O . THR B 1 35 ? 0.768 44.666 23.887 1.00 30.11 34 THR B O 1
ATOM 2077 N N . LYS B 1 36 ? 1.185 43.823 21.830 1.00 30.69 35 LYS B N 1
ATOM 2078 C CA . LYS B 1 36 ? 1.555 45.078 21.175 1.00 28.97 35 LYS B CA 1
ATOM 2079 C C . LYS B 1 36 ? 0.573 46.241 21.192 1.00 29.09 35 LYS B C 1
ATOM 2080 O O . LYS B 1 36 ? -0.599 46.094 20.854 1.00 25.57 35 LYS B O 1
ATOM 2086 N N . VAL B 1 37 ? 1.097 47.410 21.551 1.00 29.77 36 VAL B N 1
ATOM 2087 C CA . VAL B 1 37 ? 0.364 48.685 21.566 1.00 29.50 36 VAL B CA 1
ATOM 2088 C C . VAL B 1 37 ? 1.394 49.703 21.079 1.00 26.61 36 VAL B C 1
ATOM 2089 O O . VAL B 1 37 ? 2.479 49.808 21.649 1.00 31.81 36 VAL B O 1
ATOM 2093 N N . VAL B 1 38 ? 1.139 50.327 19.939 1.00 25.96 37 VAL B N 1
ATOM 2094 C CA . VAL B 1 38 ? 2.081 51.321 19.432 1.00 28.58 37 VAL B CA 1
ATOM 2095 C C . VAL B 1 38 ? 1.513 52.708 19.683 1.00 28.76 37 VAL B C 1
ATOM 2096 O O . VAL B 1 38 ? 0.438 53.043 19.186 1.00 29.22 37 VAL B O 1
ATOM 2100 N N . ASN B 1 39 ? 2.189 53.488 20.518 1.00 27.54 38 ASN B N 1
ATOM 2101 C CA . ASN B 1 39 ? 1.726 54.839 20.811 1.00 24.64 38 ASN B CA 1
ATOM 2102 C C . ASN B 1 39 ? 0.259 54.818 21.232 1.00 21.50 38 ASN B C 1
ATOM 2103 O O . ASN B 1 39 ? -0.573 55.485 20.614 1.00 19.82 38 ASN B O 1
ATOM 2108 N N . GLY B 1 40 ? -0.076 53.952 22.185 1.00 18.68 39 GLY B N 1
ATOM 2109 C CA . GLY B 1 40 ? -1.438 53.875 22.681 1.00 16.21 39 GLY B CA 1
ATOM 2110 C C . GLY B 1 40 ? -2.492 53.110 21.888 1.00 20.16 39 GLY B C 1
ATOM 2111 O O . GLY B 1 40 ? -3.632 52.946 22.359 1.00 21.14 39 GLY B O 1
ATOM 2112 N N . VAL B 1 41 ? -2.157 52.650 20.692 1.00 19.84 40 VAL B N 1
ATOM 2113 C CA . VAL B 1 41 ? -3.138 51.912 19.902 1.00 25.68 40 VAL B CA 1
ATOM 2114 C C . VAL B 1 41 ? -2.767 50.429 19.890 1.00 31.39 40 VAL B C 1
ATOM 2115 O O . VAL B 1 41 ? -1.658 50.060 19.494 1.00 30.79 40 VAL B O 1
ATOM 2119 N N . PRO B 1 42 ? -3.637 49.574 20.456 1.00 33.60 41 PRO B N 1
ATOM 2120 C CA . PRO B 1 42 ? -3.355 48.134 20.484 1.00 32.73 41 PRO B CA 1
ATOM 2121 C C . PRO B 1 42 ? -3.519 47.530 19.087 1.00 30.34 41 PRO B C 1
ATOM 2122 O O . PRO B 1 42 ? -4.505 47.810 18.412 1.00 30.92 41 PRO B O 1
ATOM 2126 N N . THR B 1 43 ? -2.536 46.765 18.622 1.00 27.59 42 THR B N 1
ATOM 2127 C CA . THR B 1 43 ? -2.655 46.147 17.301 1.00 30.06 42 THR B CA 1
ATOM 2128 C C . THR B 1 43 ? -2.971 44.657 17.349 1.00 29.55 42 THR B C 1
ATOM 2129 O O . THR B 1 43 ? -2.585 43.959 18.290 1.00 31.13 42 THR B O 1
ATOM 2133 N N . TRP B 1 44 ? -3.634 44.195 16.288 1.00 29.54 43 TRP B N 1
ATOM 2134 C CA . TRP B 1 44 ? -4.036 42.801 16.077 1.00 27.84 43 TRP B CA 1
ATOM 2135 C C . TRP B 1 44 ? -2.771 41.971 15.844 1.00 29.29 43 TRP B C 1
ATOM 2136 O O . TRP B 1 44 ? -1.659 42.498 15.971 1.00 29.88 43 TRP B O 1
ATOM 2147 N N . ASN B 1 45 ? -2.943 40.700 15.477 1.00 32.72 44 ASN B N 1
ATOM 2148 C CA . ASN B 1 45 ? -1.837 39.767 15.193 1.00 31.08 44 ASN B CA 1
ATOM 2149 C C . ASN B 1 45 ? -0.692 39.816 16.214 1.00 31.99 44 ASN B C 1
ATOM 2150 O O . ASN B 1 45 ? 0.498 39.747 15.850 1.00 34.54 44 ASN B O 1
ATOM 2155 N N . SER B 1 46 ? -1.040 39.896 17.497 1.00 27.77 45 SER B N 1
ATOM 2156 C CA . SER B 1 46 ? -0.020 39.965 18.539 1.00 23.78 45 SER B CA 1
ATOM 2157 C C . SER B 1 46 ? -0.103 38.834 19.563 1.00 21.38 45 SER B C 1
ATOM 2158 O O . SER B 1 46 ? -1.177 38.369 19.896 1.00 18.82 45 SER B O 1
ATOM 2161 N N . THR B 1 47 ? 1.053 38.412 20.063 1.00 22.29 46 THR B N 1
ATOM 2162 C CA . THR B 1 47 ? 1.138 37.340 21.062 1.00 26.07 46 THR B CA 1
ATOM 2163 C C . THR B 1 47 ? 2.354 37.619 21.939 1.00 23.30 46 THR B C 1
ATOM 2164 O O . THR B 1 47 ? 3.393 37.997 21.427 1.00 23.96 46 THR B O 1
ATOM 2168 N N . GLY B 1 48 ? 2.197 37.501 23.254 1.00 24.95 47 GLY B N 1
ATOM 2169 C CA . GLY B 1 48 ? 3.294 37.769 24.170 1.00 24.28 47 GLY B CA 1
ATOM 2170 C C . GLY B 1 48 ? 3.125 36.978 25.452 1.00 25.60 47 GLY B C 1
ATOM 2171 O O . GLY B 1 48 ? 1.991 36.634 25.803 1.00 23.36 47 GLY B O 1
ATOM 2172 N N . ARG B 1 49 ? 4.230 36.743 26.165 1.00 23.81 48 ARG B N 1
ATOM 2173 C CA . ARG B 1 49 ? 4.241 35.953 27.404 1.00 24.80 48 ARG B CA 1
ATOM 2174 C C . ARG B 1 49 ? 5.254 36.475 28.403 1.00 26.78 48 ARG B C 1
ATOM 2175 O O . ARG B 1 49 ? 6.299 36.974 28.018 1.00 26.60 48 ARG B O 1
ATOM 2183 N N . ALA B 1 50 ? 4.947 36.354 29.688 1.00 25.24 49 ALA B N 1
ATOM 2184 C CA . ALA B 1 50 ? 5.861 36.781 30.735 1.00 23.52 49 ALA B CA 1
ATOM 2185 C C . ALA B 1 50 ? 5.896 35.630 31.730 1.00 27.38 49 ALA B C 1
ATOM 2186 O O . ALA B 1 50 ? 4.855 35.216 32.230 1.00 26.98 49 ALA B O 1
ATOM 2188 N N . LEU B 1 51 ? 7.076 35.086 31.997 1.00 26.83 50 LEU B N 1
ATOM 2189 C CA . LEU B 1 51 ? 7.193 33.959 32.921 1.00 28.73 50 LEU B CA 1
ATOM 2190 C C . LEU B 1 51 ? 8.183 34.266 34.035 1.00 31.17 50 LEU B C 1
ATOM 2191 O O . LEU B 1 51 ? 9.138 35.012 33.825 1.00 30.65 50 LEU B O 1
ATOM 2196 N N . TYR B 1 52 ? 7.935 33.721 35.222 1.00 31.87 51 TYR B N 1
ATOM 2197 C CA . TYR B 1 52 ? 8.843 33.909 36.341 1.00 33.30 51 TYR B CA 1
ATOM 2198 C C . TYR B 1 52 ? 10.078 33.058 36.009 1.00 38.55 51 TYR B C 1
ATOM 2199 O O . TYR B 1 52 ? 9.949 31.883 35.640 1.00 41.68 51 TYR B O 1
ATOM 2208 N N . ALA B 1 53 ? 11.255 33.678 36.104 1.00 39.48 52 ALA B N 1
ATOM 2209 C CA . ALA B 1 53 ? 12.548 33.057 35.791 1.00 43.73 52 ALA B CA 1
ATOM 2210 C C . ALA B 1 53 ? 12.831 31.655 36.365 1.00 43.91 52 ALA B C 1
ATOM 2211 O O . ALA B 1 53 ? 13.199 30.735 35.631 1.00 46.05 52 ALA B O 1
ATOM 2213 N N . LYS B 1 54 ? 12.690 31.503 37.675 1.00 43.28 53 LYS B N 1
ATOM 2214 C CA . LYS B 1 54 ? 12.945 30.227 38.333 1.00 41.22 53 LYS B CA 1
ATOM 2215 C C . LYS B 1 54 ? 11.723 29.300 38.363 1.00 41.69 53 LYS B C 1
ATOM 2216 O O . LYS B 1 54 ? 10.583 29.749 38.521 1.00 44.07 53 LYS B O 1
ATOM 2222 N N . PRO B 1 55 ? 11.940 27.990 38.172 1.00 40.61 54 PRO B N 1
ATOM 2223 C CA . PRO B 1 55 ? 10.831 27.031 38.188 1.00 40.28 54 PRO B CA 1
ATOM 2224 C C . PRO B 1 55 ? 10.369 26.724 39.621 1.00 39.83 54 PRO B C 1
ATOM 2225 O O . PRO B 1 55 ? 11.183 26.681 40.548 1.00 41.07 54 PRO B O 1
ATOM 2229 N N . VAL B 1 56 ? 9.064 26.563 39.810 1.00 39.96 55 VAL B N 1
ATOM 2230 C CA . VAL B 1 56 ? 8.532 26.261 41.135 1.00 40.95 55 VAL B CA 1
ATOM 2231 C C . VAL B 1 56 ? 8.151 24.781 41.197 1.00 41.54 55 VAL B C 1
ATOM 2232 O O . VAL B 1 56 ? 7.692 24.208 40.210 1.00 43.23 55 VAL B O 1
ATOM 2236 N N . GLN B 1 57 ? 8.389 24.158 42.346 1.00 40.76 56 GLN B N 1
ATOM 2237 C CA . GLN B 1 57 ? 8.092 22.745 42.551 1.00 39.31 56 GLN B CA 1
ATOM 2238 C C . GLN B 1 57 ? 6.670 22.578 43.087 1.00 35.27 56 GLN B C 1
ATOM 2239 O O . GLN B 1 57 ? 6.427 22.798 44.271 1.00 33.09 56 GLN B O 1
ATOM 2245 N N . VAL B 1 58 ? 5.738 22.188 42.219 1.00 35.12 57 VAL B N 1
ATOM 2246 C CA . VAL B 1 58 ? 4.351 22.013 42.632 1.00 34.84 57 VAL B CA 1
ATOM 2247 C C . VAL B 1 58 ? 4.027 20.741 43.398 1.00 38.87 57 VAL B C 1
ATOM 2248 O O . VAL B 1 58 ? 2.936 20.630 43.949 1.00 38.66 57 VAL B O 1
ATOM 2252 N N . TRP B 1 59 ? 4.934 19.766 43.392 1.00 42.62 58 TRP B N 1
ATOM 2253 C CA . TRP B 1 59 ? 4.728 1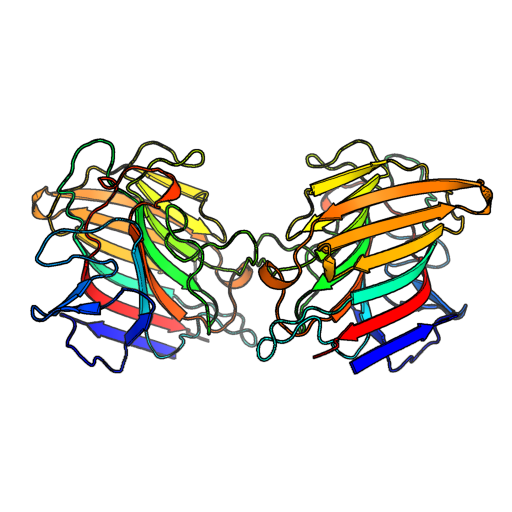8.519 44.139 1.00 42.76 58 TRP B CA 1
ATOM 2254 C C . TRP B 1 59 ? 5.984 17.660 44.307 1.00 41.54 58 TRP B C 1
ATOM 2255 O O . TRP B 1 59 ? 7.054 18.006 43.795 1.00 38.59 58 TRP B O 1
ATOM 2266 N N . ASP B 1 60 ? 5.866 16.595 45.098 1.00 43.32 59 ASP B N 1
ATOM 2267 C CA . ASP B 1 60 ? 6.980 15.684 45.355 1.00 49.02 59 ASP B CA 1
ATOM 2268 C C . ASP B 1 60 ? 6.591 14.225 45.112 1.00 48.90 59 ASP B C 1
ATOM 2269 O O . ASP B 1 60 ? 5.583 13.759 45.616 1.00 49.70 59 ASP B O 1
ATOM 2274 N N . SER B 1 61 ? 7.400 13.510 44.335 1.00 53.75 60 SER B N 1
ATOM 2275 C CA . SER B 1 61 ? 7.134 12.100 44.024 1.00 55.65 60 SER B CA 1
ATOM 2276 C C . SER B 1 61 ? 7.481 11.175 45.192 1.00 53.90 60 SER B C 1
ATOM 2277 O O . SER B 1 61 ? 6.773 10.199 45.449 1.00 50.96 60 SER B O 1
ATOM 2280 N N . THR B 1 62 ? 8.564 11.500 45.896 1.00 53.04 61 THR B N 1
ATOM 2281 C CA . THR B 1 62 ? 9.028 10.700 47.024 1.00 53.69 61 THR B CA 1
ATOM 2282 C C . THR B 1 62 ? 8.017 10.656 48.167 1.00 52.59 61 THR B C 1
ATOM 2283 O O . THR B 1 62 ? 7.783 9.604 48.757 1.00 51.46 61 THR B O 1
ATOM 2287 N N . THR B 1 63 ? 7.458 11.818 48.497 1.00 49.45 62 THR B N 1
ATOM 2288 C CA . THR B 1 63 ? 6.473 11.927 49.566 1.00 44.79 62 THR B CA 1
ATOM 2289 C C . THR B 1 63 ? 5.043 11.809 49.032 1.00 42.81 62 THR B C 1
ATOM 2290 O O . THR B 1 63 ? 4.179 11.239 49.692 1.00 44.61 62 THR B O 1
ATOM 2294 N N . GLY B 1 64 ? 4.800 12.404 47.862 1.00 43.32 63 GLY B N 1
ATOM 2295 C CA . GLY B 1 64 ? 3.474 12.412 47.251 1.00 39.17 63 GLY B CA 1
ATOM 2296 C C . GLY B 1 64 ? 2.702 13.695 47.580 1.00 38.26 63 GLY B C 1
ATOM 2297 O O . GLY B 1 64 ? 1.528 13.844 47.234 1.00 32.66 63 GLY B O 1
ATOM 2298 N N . ASN B 1 65 ? 3.369 14.627 48.254 1.00 37.68 64 ASN B N 1
ATOM 2299 C CA . ASN B 1 65 ? 2.790 15.900 48.664 1.00 37.82 64 ASN B CA 1
ATOM 2300 C C . ASN B 1 65 ? 2.658 16.944 47.565 1.00 34.51 64 ASN B C 1
ATOM 2301 O O . ASN B 1 65 ? 3.591 17.179 46.812 1.00 31.66 64 ASN B O 1
ATOM 2306 N N . VAL B 1 66 ? 1.493 17.572 47.481 1.00 33.60 65 VAL B N 1
ATOM 2307 C CA . VAL B 1 66 ? 1.266 18.631 46.507 1.00 33.15 65 VAL B CA 1
ATOM 2308 C C . VAL B 1 66 ? 1.158 19.959 47.268 1.00 31.34 65 VAL B C 1
ATOM 2309 O O . VAL B 1 66 ? 0.668 19.995 48.404 1.00 27.89 65 VAL B O 1
ATOM 2313 N N . ALA B 1 67 ? 1.703 21.017 46.672 1.00 29.42 66 ALA B N 1
ATOM 2314 C CA . ALA B 1 67 ? 1.710 22.352 47.265 1.00 27.30 66 ALA B CA 1
ATOM 2315 C C . ALA B 1 67 ? 0.408 23.150 47.170 1.00 25.60 66 ALA B C 1
ATOM 2316 O O . ALA B 1 67 ? -0.429 22.925 46.284 1.00 30.26 66 ALA B O 1
ATOM 2318 N N . SER B 1 68 ? 0.221 24.046 48.135 1.00 24.51 67 SER B N 1
ATOM 2319 C CA . SER B 1 68 ? -0.928 24.951 48.146 1.00 21.31 67 SER B CA 1
ATOM 2320 C C . SER B 1 68 ? -0.339 26.280 47.667 1.00 19.18 67 SER B C 1
ATOM 2321 O O . SER B 1 68 ? 0.829 26.569 47.920 1.00 17.72 67 SER B O 1
ATOM 2324 N N . PHE B 1 69 ? -1.095 27.062 46.919 1.00 21.95 68 PHE B N 1
ATOM 2325 C CA . PHE B 1 69 ? -0.567 28.337 46.450 1.00 18.55 68 PHE B CA 1
ATOM 2326 C C . PHE B 1 69 ? -1.627 29.415 46.344 1.00 19.12 68 PHE B C 1
ATOM 2327 O O . PHE B 1 69 ? -2.834 29.139 46.363 1.00 14.16 68 PHE B O 1
ATOM 2335 N N . GLU B 1 70 ? -1.159 30.654 46.309 1.00 21.29 69 GLU B N 1
ATOM 2336 C CA . GLU B 1 70 ? -2.031 31.807 46.177 1.00 17.87 69 GLU B CA 1
ATOM 2337 C C . GLU B 1 70 ? -1.308 32.779 45.283 1.00 15.35 69 GLU B C 1
ATOM 2338 O O . GLU B 1 70 ? -0.075 32.885 45.316 1.00 13.46 69 GLU B O 1
ATOM 2344 N N . THR B 1 71 ? -2.061 33.438 44.429 1.00 14.85 70 THR B N 1
ATOM 2345 C CA . THR B 1 71 ? -1.459 34.412 43.553 1.00 15.67 70 THR B CA 1
ATOM 2346 C C . THR B 1 71 ? -2.494 35.500 43.338 1.00 19.18 70 THR B C 1
ATOM 2347 O O . THR B 1 71 ? -3.700 35.231 43.250 1.00 15.00 70 THR B O 1
ATOM 2351 N N . ARG B 1 72 ? -2.031 36.741 43.357 1.00 24.62 71 ARG B N 1
ATOM 2352 C CA . ARG B 1 72 ? -2.909 37.887 43.161 1.00 18.57 71 ARG B CA 1
ATOM 2353 C C . ARG B 1 72 ? -2.256 38.837 42.149 1.00 20.34 71 ARG B C 1
ATOM 2354 O O . ARG B 1 72 ? -1.030 39.028 42.132 1.00 17.21 71 ARG B O 1
ATOM 2362 N N . PHE B 1 73 ? -3.062 39.408 41.273 1.00 17.58 72 PHE B N 1
ATOM 2363 C CA . PHE B 1 73 ? -2.518 40.334 40.301 1.00 15.57 72 PHE B CA 1
ATOM 2364 C C . PHE B 1 73 ? -3.617 41.291 39.883 1.00 15.14 72 PHE B C 1
ATOM 2365 O O . PHE B 1 73 ? -4.771 41.116 40.283 1.00 14.24 72 PHE B O 1
ATOM 2373 N N . SER B 1 74 ? -3.243 42.346 39.162 1.00 16.86 73 SER B N 1
ATOM 2374 C CA . SER B 1 74 ? -4.199 43.334 38.660 1.00 16.82 73 SER B CA 1
ATOM 2375 C C . SER B 1 74 ? -3.935 43.463 37.177 1.00 14.76 73 SER B C 1
ATOM 2376 O O . SER B 1 74 ? -2.794 43.498 36.759 1.00 10.22 73 SER B O 1
ATOM 2379 N N . PHE B 1 75 ? -4.977 43.490 36.368 1.00 17.67 74 PHE B N 1
ATOM 2380 C CA . PHE B 1 75 ? -4.755 43.639 34.951 1.00 17.09 74 PHE B CA 1
ATOM 2381 C C . PHE B 1 75 ? -5.631 44.773 34.474 1.00 19.70 74 PHE B C 1
ATOM 2382 O O . PHE B 1 75 ? -6.364 45.371 35.259 1.00 19.51 74 PHE B O 1
ATOM 2390 N N . SER B 1 76 ? -5.547 45.074 33.190 1.00 20.59 75 SER B N 1
ATOM 2391 C CA . SER B 1 76 ? -6.358 46.111 32.606 1.00 18.14 75 SER B CA 1
ATOM 2392 C C . SER B 1 76 ? -6.527 45.723 31.147 1.00 15.34 75 SER B C 1
ATOM 2393 O O . SER B 1 76 ? -5.559 45.363 30.490 1.00 11.55 75 SER B O 1
ATOM 2396 N N . ILE B 1 77 ? -7.768 45.689 30.683 1.00 11.67 76 ILE B N 1
ATOM 2397 C CA . ILE B 1 77 ? -8.057 45.377 29.295 1.00 14.60 76 ILE B CA 1
ATOM 2398 C C . ILE B 1 77 ? -8.874 46.545 28.768 1.00 20.68 76 ILE B C 1
ATOM 2399 O O . ILE B 1 77 ? -9.991 46.794 29.237 1.00 18.03 76 ILE B O 1
ATOM 2404 N N . ARG B 1 78 ? -8.295 47.269 27.813 1.00 21.39 77 ARG B N 1
ATOM 2405 C CA . ARG B 1 78 ? -8.927 48.432 27.194 1.00 19.41 77 ARG B CA 1
ATOM 2406 C C . ARG B 1 78 ? -9.326 48.066 25.779 1.00 13.43 77 ARG B C 1
ATOM 2407 O O . ARG B 1 78 ? -8.495 47.637 24.984 1.00 15.29 77 ARG B O 1
ATOM 2415 N N . GLN B 1 79 ? -10.607 48.180 25.484 1.00 13.61 78 GLN B N 1
ATOM 2416 C CA . GLN B 1 79 ? -11.104 47.859 24.159 1.00 16.91 78 GLN B CA 1
ATOM 2417 C C . GLN B 1 79 ? -11.497 49.154 23.445 1.00 21.82 78 GLN B C 1
ATOM 2418 O O . GLN B 1 79 ? -12.624 49.654 23.621 1.00 25.01 78 GLN B O 1
ATOM 2424 N N . PRO B 1 80 ? -10.586 49.699 22.609 1.00 23.74 79 PRO B N 1
ATOM 2425 C CA . PRO B 1 80 ? -10.759 50.937 21.831 1.00 23.93 79 PRO B CA 1
ATOM 2426 C C . PRO B 1 80 ? -11.749 50.791 20.697 1.00 25.89 79 PRO B C 1
ATOM 2427 O O . PRO B 1 80 ? -12.433 51.743 20.351 1.00 29.25 79 PRO B O 1
ATOM 2431 N N . PHE B 1 81 ? -11.768 49.616 20.067 1.00 31.29 80 PHE B N 1
ATOM 2432 C CA . PHE B 1 81 ? -12.671 49.346 18.945 1.00 31.40 80 PHE B CA 1
ATOM 2433 C C . PHE B 1 81 ? -13.796 48.442 19.417 1.00 34.11 80 PHE B C 1
ATOM 2434 O O . PHE B 1 81 ? -13.659 47.223 19.440 1.00 35.16 80 PHE B O 1
ATOM 2442 N N . PRO B 1 82 ? -14.942 49.024 19.765 1.00 39.79 81 PRO B N 1
ATOM 2443 C CA . PRO B 1 82 ? -16.053 48.193 20.229 1.00 43.32 81 PRO B CA 1
ATOM 2444 C C . PRO B 1 82 ? -16.623 47.284 19.138 1.00 44.80 81 PRO B C 1
ATOM 2445 O O . PRO B 1 82 ? -17.305 46.300 19.438 1.00 50.40 81 PRO B O 1
ATOM 2449 N N . ARG B 1 83 ? -16.342 47.604 17.879 1.00 43.77 82 ARG B N 1
ATOM 2450 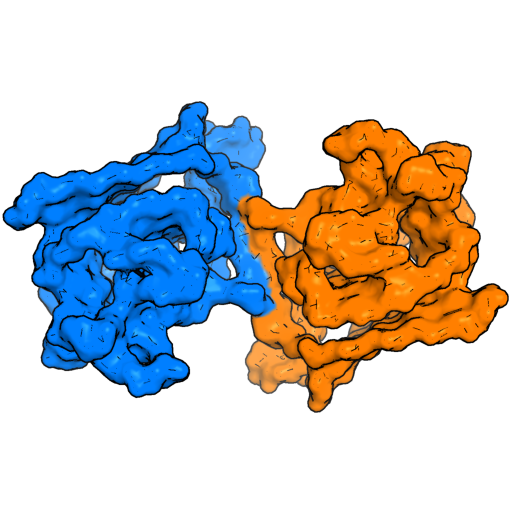C CA . ARG B 1 83 ? -16.847 46.804 16.767 1.00 41.15 82 ARG B CA 1
ATOM 2451 C C . ARG B 1 83 ? -15.721 46.502 15.793 1.00 37.85 82 ARG B C 1
ATOM 2452 O O . ARG B 1 83 ? -14.829 47.330 15.604 1.00 38.18 82 ARG B O 1
ATOM 2454 N N . PRO B 1 84 ? -15.767 45.336 15.125 1.00 36.82 83 PRO B N 1
ATOM 2455 C CA . PRO B 1 84 ? -16.800 44.304 15.234 1.00 37.27 83 PRO B CA 1
ATOM 2456 C C . PRO B 1 84 ? -16.719 43.420 16.484 1.00 35.56 83 PRO B C 1
ATOM 2457 O O . PRO B 1 84 ? -17.739 42.860 16.907 1.00 36.83 83 PRO B O 1
ATOM 2461 N N . HIS B 1 85 ? -15.519 43.261 17.047 1.00 31.66 84 HIS B N 1
ATOM 2462 C CA . HIS B 1 85 ? -15.330 42.427 18.245 1.00 27.74 84 HIS B CA 1
ATOM 2463 C C . HIS B 1 85 ? -13.890 42.380 18.737 1.00 22.46 84 HIS B C 1
ATOM 2464 O O . HIS B 1 85 ? -12.990 41.972 18.004 1.00 24.76 84 HIS B O 1
ATOM 2471 N N . PRO B 1 86 ? -13.648 42.829 19.972 1.00 17.12 85 PRO B N 1
ATOM 2472 C CA . PRO B 1 86 ? -12.307 42.829 20.571 1.00 17.67 85 PRO B CA 1
ATOM 2473 C C . PRO B 1 86 ? -11.873 41.355 20.817 1.00 18.67 85 PRO B C 1
ATOM 2474 O O . PRO B 1 86 ? -12.727 40.470 20.908 1.00 17.50 85 PRO B O 1
ATOM 2478 N N . ALA B 1 87 ? -10.573 41.102 20.978 1.00 15.52 86 ALA B N 1
ATOM 2479 C CA . ALA B 1 87 ? -10.074 39.737 21.164 1.00 19.68 86 ALA B CA 1
ATOM 2480 C C . ALA B 1 87 ? -8.601 39.803 21.556 1.00 20.21 86 ALA B C 1
ATOM 2481 O O . ALA B 1 87 ? -7.977 40.837 21.326 1.00 24.09 86 ALA B O 1
ATOM 2483 N N . ASP B 1 88 ? -8.018 38.736 22.120 1.00 18.36 87 ASP B N 1
ATOM 2484 C CA . ASP B 1 88 ? -8.690 37.469 22.419 1.00 14.40 87 ASP B CA 1
ATOM 2485 C C . ASP B 1 88 ? -8.779 37.177 23.898 1.00 12.04 87 ASP B C 1
ATOM 2486 O O . ASP B 1 88 ? -9.629 36.400 24.320 1.00 12.93 87 ASP B O 1
ATOM 2491 N N . GLY B 1 89 ? -7.916 37.801 24.696 1.00 11.14 88 GLY B N 1
ATOM 2492 C CA . GLY B 1 89 ? -7.960 37.564 26.125 1.00 12.16 88 GLY B CA 1
ATOM 2493 C C . GLY B 1 89 ? -6.593 37.292 26.705 1.00 12.47 88 GLY B C 1
ATOM 2494 O O . GLY B 1 89 ? -5.604 37.356 25.986 1.00 11.15 88 GLY B O 1
ATOM 2495 N N . LEU B 1 90 ? -6.542 37.046 28.011 1.00 10.63 89 LEU B N 1
ATOM 2496 C CA . LEU B 1 90 ? -5.298 36.763 28.706 1.00 13.43 89 LEU B CA 1
ATOM 2497 C C . LEU B 1 90 ? -5.533 35.585 29.642 1.00 15.84 89 LEU B C 1
ATOM 2498 O O . LEU B 1 90 ? -6.687 35.238 29.942 1.00 13.83 89 LEU B O 1
ATOM 2503 N N . VAL B 1 91 ? -4.448 34.968 30.097 1.00 13.19 90 VAL B N 1
ATOM 2504 C CA . VAL B 1 91 ? -4.552 33.834 30.994 1.00 16.88 90 VAL B CA 1
ATOM 2505 C C . VAL B 1 91 ? -3.385 33.789 31.950 1.00 16.92 90 VAL B C 1
ATOM 2506 O O . VAL B 1 91 ? -2.308 34.299 31.641 1.00 19.06 90 VAL B O 1
ATOM 2510 N N . PHE B 1 92 ? -3.639 33.245 33.137 1.00 19.33 91 PHE B N 1
ATOM 2511 C CA . PHE B 1 92 ? -2.594 32.974 34.122 1.00 12.57 91 PHE B CA 1
ATOM 2512 C C . PHE B 1 92 ? -2.422 31.481 33.817 1.00 13.94 91 PHE B C 1
ATOM 2513 O O . PHE B 1 92 ? -3.414 30.787 33.568 1.00 19.15 91 PHE B O 1
ATOM 2521 N N . PHE B 1 93 ? -1.217 30.953 33.827 1.00 6.90 92 PHE B N 1
ATOM 2522 C CA . PHE B 1 93 ? -1.119 29.543 33.512 1.00 15.03 92 PHE B CA 1
ATOM 2523 C C . PHE B 1 93 ? 0.096 28.905 34.157 1.00 12.75 92 PHE B C 1
ATOM 2524 O O . PHE B 1 93 ? 1.025 29.601 34.564 1.00 13.59 92 PHE B O 1
ATOM 2532 N N . ILE B 1 94 ? 0.020 27.589 34.332 1.00 15.48 93 ILE B N 1
ATOM 2533 C CA . ILE B 1 94 ? 1.088 26.786 34.920 1.00 19.64 93 ILE B CA 1
ATOM 2534 C C . ILE B 1 94 ? 1.390 25.707 33.887 1.00 20.47 93 ILE B C 1
ATOM 2535 O O . ILE B 1 94 ? 0.487 24.969 33.485 1.00 24.25 93 ILE B O 1
ATOM 2540 N N . ALA B 1 95 ? 2.625 25.655 33.404 1.00 20.89 94 ALA B N 1
ATOM 2541 C CA . ALA B 1 95 ? 2.998 24.663 32.398 1.00 20.93 94 ALA B CA 1
ATOM 2542 C C . ALA B 1 95 ? 4.355 24.052 32.710 1.00 24.47 94 ALA B C 1
ATOM 2543 O O . ALA B 1 95 ? 5.041 24.498 33.626 1.00 23.95 94 ALA B O 1
ATOM 2545 N N . PRO B 1 96 ? 4.744 22.986 31.990 1.00 27.01 95 PRO B N 1
ATOM 2546 C CA . PRO B 1 96 ? 6.044 22.349 32.244 1.00 26.38 95 PRO B CA 1
ATOM 2547 C C . PRO B 1 96 ? 7.180 23.291 31.869 1.00 31.03 95 PRO B C 1
ATOM 2548 O O . PRO B 1 96 ? 7.020 24.135 30.994 1.00 32.23 95 PRO B O 1
ATOM 2552 N N . PRO B 1 97 ? 8.342 23.173 32.526 1.00 33.73 96 PRO B N 1
ATOM 2553 C CA . PRO B 1 97 ? 9.446 24.070 32.173 1.00 40.17 96 PRO B CA 1
ATOM 2554 C C . PRO B 1 97 ? 9.796 24.064 30.676 1.00 49.09 96 PRO B C 1
ATOM 2555 O O . PRO B 1 97 ? 9.364 23.179 29.926 1.00 51.29 96 PRO B O 1
ATOM 2559 N N . ASN B 1 98 ? 10.573 25.066 30.259 1.00 58.01 97 ASN B N 1
ATOM 2560 C CA . ASN B 1 98 ? 10.979 25.269 28.863 1.00 64.01 97 ASN B CA 1
ATOM 2561 C C . ASN B 1 98 ? 9.856 25.130 27.842 1.00 66.38 97 ASN B C 1
ATOM 2562 O O . ASN B 1 98 ? 9.987 24.399 26.854 1.00 66.45 97 ASN B O 1
ATOM 2567 N N . THR B 1 99 ? 8.750 25.827 28.082 1.00 69.86 98 THR B N 1
ATOM 2568 C CA . THR B 1 99 ? 7.626 25.790 27.154 1.00 69.82 98 THR B CA 1
ATOM 2569 C C . THR B 1 99 ? 7.795 26.845 26.064 1.00 72.19 98 THR B C 1
ATOM 2570 O O . THR B 1 99 ? 8.522 27.836 26.238 1.00 74.07 98 THR B O 1
ATOM 2574 N N . GLN B 1 100 ? 7.138 26.627 24.931 1.00 71.29 99 GLN B N 1
ATOM 2575 C CA . GLN B 1 100 ? 7.237 27.568 23.829 1.00 67.89 99 GLN B CA 1
ATOM 2576 C C . GLN B 1 100 ? 5.882 28.163 23.499 1.00 65.08 99 GLN B C 1
ATOM 2577 O O . GLN B 1 100 ? 4.858 27.472 23.585 1.00 62.81 99 GLN B O 1
ATOM 2579 N N . THR B 1 101 ? 5.892 29.446 23.129 1.00 62.55 100 THR B N 1
ATOM 2580 C CA . THR B 1 101 ? 4.677 30.191 22.784 1.00 58.58 100 THR B CA 1
ATOM 2581 C C . THR B 1 101 ? 3.868 29.483 21.697 1.00 53.70 100 THR B C 1
ATOM 2582 O O . THR B 1 101 ? 4.246 29.467 20.525 1.00 54.98 100 THR B O 1
ATOM 2586 N N . GLY B 1 102 ? 2.772 28.866 22.115 1.00 48.90 101 GLY B N 1
ATOM 2587 C CA . GLY B 1 102 ? 1.924 28.155 21.187 1.00 40.62 101 GLY B CA 1
ATOM 2588 C C . GLY B 1 102 ? 1.159 29.088 20.279 1.00 35.61 101 GLY B C 1
ATOM 2589 O O . GLY B 1 102 ? 1.557 30.230 20.044 1.00 32.39 101 GLY B O 1
ATOM 2590 N N . GLU B 1 103 ? 0.037 28.596 19.781 1.00 31.96 102 GLU B N 1
ATOM 2591 C CA . GLU B 1 103 ? -0.801 29.366 18.882 1.00 34.11 102 GLU B CA 1
ATOM 2592 C C . GLU B 1 103 ? -1.409 30.592 19.549 1.00 29.87 102 GLU B C 1
ATOM 2593 O O . GLU B 1 103 ? -1.706 30.586 20.744 1.00 23.64 102 GLU B O 1
ATOM 2599 N N . GLY B 1 104 ? -1.596 31.640 18.758 1.00 27.02 103 GLY B N 1
ATOM 2600 C CA . GLY B 1 104 ? -2.185 32.862 19.264 1.00 21.41 103 GLY B CA 1
ATOM 2601 C C . GLY B 1 104 ? -3.686 32.803 19.093 1.00 20.30 103 GLY B C 1
ATOM 2602 O O . GLY B 1 104 ? -4.261 31.722 19.026 1.00 24.66 103 GLY B O 1
ATOM 2603 N N . GLY B 1 105 ? -4.326 33.956 18.965 1.00 20.66 104 GLY B N 1
ATOM 2604 C CA . GLY B 1 105 ? -5.768 33.979 18.818 1.00 19.93 104 GLY B CA 1
ATOM 2605 C C . GLY B 1 105 ? -6.452 33.444 20.067 1.00 21.65 104 GLY B C 1
ATOM 2606 O O . GLY B 1 105 ? -6.005 33.693 21.185 1.00 21.26 104 GLY B O 1
ATOM 2607 N N . GLY B 1 106 ? -7.512 32.665 19.874 1.00 21.34 105 GLY B N 1
ATOM 2608 C CA . GLY B 1 106 ? -8.244 32.083 20.992 1.00 19.38 105 GLY B CA 1
ATOM 2609 C C . GLY B 1 106 ? -7.519 30.982 21.756 1.00 18.27 105 GLY B C 1
ATOM 2610 O O . GLY B 1 106 ? -8.134 30.300 22.565 1.00 17.73 105 GLY B O 1
ATOM 2611 N N . TYR B 1 107 ? -6.234 30.786 21.463 1.00 17.72 106 TYR B N 1
ATOM 2612 C CA . TYR B 1 107 ? -5.393 29.790 22.129 1.00 15.21 106 TYR B CA 1
ATOM 2613 C C . TYR B 1 107 ? -4.478 30.483 23.134 1.00 18.25 106 TYR B C 1
ATOM 2614 O O . TYR B 1 107 ? -3.675 29.832 23.795 1.00 15.96 106 TYR B O 1
ATOM 2623 N N . PHE B 1 108 ? -4.547 31.818 23.168 1.00 21.22 107 PHE B N 1
ATOM 2624 C CA . PHE B 1 108 ? -3.802 32.677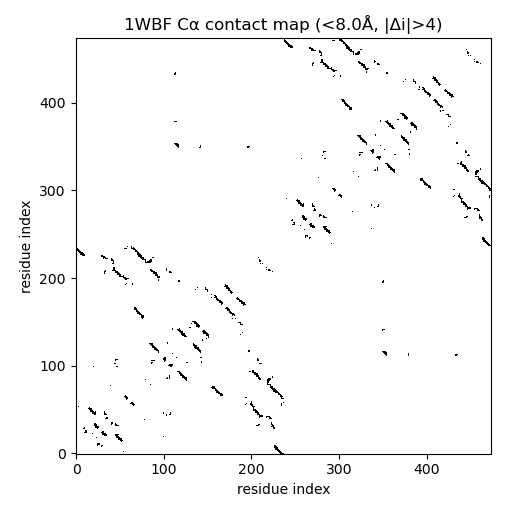 24.115 1.00 14.31 107 PHE B CA 1
ATOM 2625 C C . PHE B 1 108 ? -2.289 32.566 24.168 1.00 16.97 107 PHE B C 1
ATOM 2626 O O . PHE B 1 108 ? -1.657 33.105 25.088 1.00 14.15 107 PHE B O 1
ATOM 2634 N N . GLY B 1 109 ? -1.702 31.875 23.206 1.00 15.15 108 GLY B N 1
ATOM 2635 C CA . GLY B 1 109 ? -0.262 31.716 23.212 1.00 14.42 108 GLY B CA 1
ATOM 2636 C C . GLY B 1 109 ? 0.169 30.572 24.102 1.00 14.42 108 GLY B C 1
ATOM 2637 O O . GLY B 1 109 ? 1.346 30.458 24.427 1.00 14.28 108 GLY B O 1
ATOM 2638 N N . ILE B 1 110 ? -0.781 29.734 24.505 1.00 18.32 109 ILE B N 1
ATOM 2639 C CA . ILE B 1 110 ? -0.486 28.592 25.373 1.00 28.02 109 ILE B CA 1
ATOM 2640 C C . ILE B 1 110 ? -0.832 27.245 24.738 1.00 28.08 109 ILE B C 1
ATOM 2641 O O . ILE B 1 110 ? -0.038 26.315 24.767 1.00 33.52 109 ILE B O 1
ATOM 2646 N N . TYR B 1 111 ? -2.020 27.141 24.168 1.00 29.95 110 TYR B N 1
ATOM 2647 C CA . TYR B 1 111 ? -2.446 25.906 23.536 1.00 27.98 110 TYR B CA 1
ATOM 2648 C C . TYR B 1 111 ? -1.851 25.796 22.121 1.00 31.79 110 TYR B C 1
ATOM 2649 O O . TYR B 1 111 ? -1.633 26.802 21.434 1.00 28.72 110 TYR B O 1
ATOM 2658 N N . ASN B 1 112 ? -1.520 24.568 21.733 1.00 33.76 111 ASN B N 1
ATOM 2659 C CA . ASN B 1 112 ? -0.959 24.250 20.417 1.00 31.58 111 ASN B CA 1
ATOM 2660 C C . ASN B 1 112 ? -1.440 22.848 20.078 1.00 30.22 111 ASN B C 1
ATOM 2661 O O . ASN B 1 112 ? -0.863 21.859 20.533 1.00 29.36 111 ASN B O 1
ATOM 2666 N N . PRO B 1 113 ? -2.524 22.746 19.307 1.00 28.84 112 PRO B N 1
ATOM 2667 C CA . PRO B 1 113 ? -3.127 21.475 18.896 1.00 33.48 112 PRO B CA 1
ATOM 2668 C C . PRO B 1 113 ? -2.204 20.444 18.218 1.00 35.84 112 PRO B C 1
ATOM 2669 O O . PRO B 1 113 ? -2.367 19.237 18.426 1.00 42.80 112 PRO B O 1
ATOM 2673 N N . LEU B 1 114 ? -1.235 20.913 17.440 1.00 29.58 113 LEU B N 1
ATOM 2674 C CA . LEU B 1 114 ? -0.308 20.027 16.739 1.00 30.38 113 LEU B CA 1
ATOM 2675 C C . LEU B 1 114 ? 0.831 19.477 17.600 1.00 30.57 113 LEU B C 1
ATOM 2676 O O . LEU B 1 114 ? 1.488 18.504 17.226 1.00 31.08 113 LEU B O 1
ATOM 2681 N N . SER B 1 115 ? 1.059 20.076 18.758 1.00 27.05 114 SER B N 1
ATOM 2682 C CA . SER B 1 115 ? 2.134 19.607 19.612 1.00 27.98 114 SER B CA 1
ATOM 2683 C C . SER B 1 115 ? 1.768 19.823 21.077 1.00 31.70 114 SER B C 1
ATOM 2684 O O . SER B 1 115 ? 2.438 20.574 21.795 1.00 32.05 114 SER B O 1
ATOM 2687 N N . PRO B 1 116 ? 0.703 19.143 21.547 1.00 31.02 115 PRO B N 1
ATOM 2688 C CA . PRO B 1 116 ? 0.211 19.236 22.925 1.00 30.21 115 PRO B CA 1
ATOM 2689 C C . PRO B 1 116 ? 1.205 18.946 24.046 1.00 29.59 115 PRO B C 1
ATOM 2690 O O . PRO B 1 116 ? 2.165 18.195 23.885 1.00 30.93 115 PRO B O 1
ATOM 2694 N N . TYR B 1 117 ? 0.948 19.580 25.181 1.00 29.47 116 TYR B N 1
ATOM 2695 C CA . TYR B 1 117 ? 1.728 19.419 26.401 1.00 27.10 116 TYR B CA 1
ATOM 2696 C C . TYR B 1 117 ? 0.756 19.756 27.541 1.00 26.71 116 TYR B C 1
ATOM 2697 O O . TYR B 1 117 ? -0.309 20.349 27.310 1.00 18.86 116 TYR B O 1
ATOM 2706 N N . PRO B 1 118 ? 1.060 19.322 28.767 1.00 22.10 117 PRO B N 1
ATOM 2707 C CA . PRO B 1 118 ? 0.118 19.652 29.832 1.00 23.70 117 PRO B CA 1
ATOM 2708 C C . PRO B 1 118 ? 0.219 21.071 30.420 1.00 23.47 117 PRO B C 1
ATOM 2709 O O . PRO B 1 118 ? 1.314 21.642 30.529 1.00 26.13 117 PRO B O 1
ATOM 2713 N N . PHE B 1 119 ? -0.931 21.632 30.792 1.00 23.24 118 PHE B N 1
ATOM 2714 C CA . PHE B 1 119 ? -1.004 22.960 31.420 1.00 22.57 118 PHE B CA 1
ATOM 2715 C C . PHE B 1 119 ? -2.329 23.140 32.157 1.00 21.26 118 PHE B C 1
ATOM 2716 O O . PHE B 1 119 ? -3.316 22.488 31.823 1.00 17.50 118 PHE B O 1
ATOM 2724 N N . VAL B 1 120 ? -2.331 23.993 33.177 1.00 21.56 119 VAL B N 1
ATOM 2725 C CA . VAL B 1 120 ? -3.542 24.348 33.936 1.00 15.53 119 VAL B CA 1
ATOM 2726 C C . VAL B 1 120 ? -3.626 25.879 33.810 1.00 14.96 119 VAL B C 1
ATOM 2727 O O . VAL B 1 120 ? -2.633 26.550 34.055 1.00 12.61 119 VAL B O 1
ATOM 2731 N N . ALA B 1 121 ? -4.768 26.444 33.421 1.00 16.41 120 ALA B N 1
ATOM 2732 C CA . ALA B 1 121 ? -4.843 27.904 33.254 1.00 13.24 120 ALA B CA 1
ATOM 2733 C C . ALA B 1 121 ? -6.176 28.536 33.575 1.00 15.51 120 ALA B C 1
ATOM 2734 O O . ALA B 1 121 ? -7.187 27.874 33.548 1.00 12.72 120 ALA B O 1
ATOM 2736 N N . VAL B 1 122 ? -6.167 29.821 33.911 1.00 18.27 121 VAL B N 1
ATOM 2737 C CA . VAL B 1 122 ? -7.402 30.566 34.191 1.00 15.51 121 VAL B CA 1
ATOM 2738 C C . VAL B 1 122 ? -7.409 31.659 33.130 1.00 15.86 121 VAL B C 1
ATOM 2739 O O . VAL B 1 122 ? -6.456 32.429 33.007 1.00 16.09 121 VAL B O 1
ATOM 2743 N N . GLU B 1 123 ? -8.437 31.665 32.306 1.00 13.79 122 GLU B N 1
ATOM 2744 C CA . GLU B 1 123 ? -8.522 32.632 31.236 1.00 18.46 122 GLU B CA 1
ATOM 2745 C C . GLU B 1 123 ? -9.544 33.687 31.578 1.00 17.20 122 GLU B C 1
ATOM 2746 O O . GLU B 1 123 ? -10.385 33.491 32.443 1.00 14.64 122 GLU B O 1
ATOM 2752 N N . PHE B 1 124 ? -9.426 34.813 30.889 1.00 20.03 123 PHE B N 1
ATOM 2753 C CA . PHE B 1 124 ? -10.332 35.944 30.990 1.00 15.01 123 PHE B CA 1
ATOM 2754 C C . PHE B 1 124 ? -10.470 36.124 29.496 1.00 15.13 123 PHE B C 1
ATOM 2755 O O . PHE B 1 124 ? -9.568 36.599 28.807 1.00 13.37 123 PHE B O 1
ATOM 2763 N N . ASP B 1 125 ? -11.550 35.556 28.997 1.00 14.55 124 ASP B N 1
ATOM 2764 C CA . ASP B 1 125 ? -11.806 35.501 27.590 1.00 13.84 124 ASP B CA 1
ATOM 2765 C C . ASP B 1 125 ? -12.719 36.576 27.076 1.00 13.12 124 ASP B C 1
ATOM 2766 O O . ASP B 1 125 ? -13.872 36.682 27.485 1.00 9.16 124 ASP B O 1
ATOM 2771 N N . THR B 1 126 ? -12.259 37.222 26.019 1.00 16.06 125 THR B N 1
ATOM 2772 C CA . THR B 1 126 ? -13.004 38.305 25.421 1.00 19.14 125 THR B CA 1
ATOM 2773 C C . THR B 1 126 ? -13.581 38.037 24.036 1.00 16.45 125 THR B C 1
ATOM 2774 O O . THR B 1 126 ? -14.397 38.808 23.551 1.00 24.22 125 THR B O 1
ATOM 2778 N N . PHE B 1 127 ? -13.198 36.933 23.409 1.00 20.16 126 PHE B N 1
ATOM 2779 C CA . PHE B 1 127 ? -13.703 36.619 22.076 1.00 18.22 126 PHE B CA 1
ATOM 2780 C C . PHE B 1 127 ? -14.461 35.274 22.060 1.00 19.00 126 PHE B C 1
ATOM 2781 O O . PHE B 1 127 ? -13.968 34.273 22.554 1.00 18.65 126 PHE B O 1
ATOM 2789 N N . ARG B 1 128 ? -15.679 35.252 21.528 1.00 18.02 127 ARG B N 1
ATOM 2790 C CA . ARG B 1 128 ? -16.446 34.013 21.515 1.00 17.44 127 ARG B CA 1
ATOM 2791 C C . ARG B 1 128 ? -16.191 33.056 20.347 1.00 23.27 127 ARG B C 1
ATOM 2792 O O . ARG B 1 128 ? -16.835 33.165 19.300 1.00 22.78 127 ARG B O 1
ATOM 2800 N N . ASN B 1 129 ? -15.257 32.118 20.541 1.00 23.10 128 ASN B N 1
ATOM 2801 C CA . ASN B 1 129 ? -14.939 31.108 19.533 1.00 25.40 128 ASN B CA 1
ATOM 2802 C C . ASN B 1 129 ? -16.086 30.096 19.457 1.00 25.37 128 ASN B C 1
ATOM 2803 O O . ASN B 1 129 ? -17.033 30.175 20.227 1.00 27.32 128 ASN B O 1
ATOM 2808 N N . THR B 1 130 ? -15.991 29.108 18.575 1.00 25.40 129 THR B N 1
ATOM 2809 C CA . THR B 1 130 ? -17.068 28.111 18.466 1.00 27.16 129 THR B CA 1
ATOM 2810 C C . THR B 1 130 ? -17.233 27.218 19.718 1.00 27.04 129 THR B C 1
ATOM 2811 O O . THR B 1 130 ? -18.320 26.714 20.007 1.00 27.98 129 THR B O 1
ATOM 2815 N N . TRP B 1 131 ? -16.136 27.016 20.436 1.00 22.72 130 TRP B N 1
ATOM 2816 C CA . TRP B 1 131 ? -16.130 26.198 21.636 1.00 22.78 130 TRP B CA 1
ATOM 2817 C C . TRP B 1 131 ? -16.439 27.002 22.905 1.00 27.96 130 TRP B C 1
ATOM 2818 O O . TRP B 1 131 ? -16.469 26.454 24.008 1.00 28.59 130 TRP B O 1
ATOM 2829 N N . ASP B 1 132 ? -16.592 28.312 22.747 1.00 23.99 131 ASP B N 1
ATOM 2830 C CA . ASP B 1 132 ? -16.865 29.216 23.855 1.00 17.89 131 ASP B CA 1
ATOM 2831 C C . ASP B 1 132 ? -18.318 29.572 24.062 1.00 19.36 131 ASP B C 1
ATOM 2832 O O . ASP B 1 132 ? -19.103 29.523 23.132 1.00 22.96 131 ASP B O 1
ATOM 2837 N N . PRO B 1 133 ? -18.707 29.890 25.316 1.00 19.50 132 PRO B N 1
ATOM 2838 C CA . PRO B 1 133 ? -20.060 30.301 25.698 1.00 19.52 132 PRO B CA 1
ATOM 2839 C C . PRO B 1 133 ? -19.976 31.847 25.722 1.00 23.35 132 PRO B C 1
ATOM 2840 O O . PRO B 1 133 ? -18.867 32.396 25.634 1.00 20.54 132 PRO B O 1
ATOM 2844 N N . GLN B 1 134 ? -21.107 32.535 25.887 1.00 28.24 133 GLN B N 1
ATOM 2845 C CA . GLN B 1 134 ? -21.178 34.017 25.940 1.00 29.09 133 GLN B CA 1
ATOM 2846 C C . GLN B 1 134 ? -19.939 34.682 26.549 1.00 26.35 133 GLN B C 1
ATOM 2847 O O . GLN B 1 134 ? -19.430 34.213 27.555 1.00 21.68 133 GLN B O 1
ATOM 2853 N N . ILE B 1 135 ? -19.449 35.756 25.927 1.00 22.34 134 ILE B N 1
ATOM 2854 C CA . ILE B 1 135 ? -18.279 36.484 26.427 1.00 21.49 134 ILE B CA 1
ATOM 2855 C C . ILE B 1 135 ? -18.630 37.865 27.023 1.00 21.19 134 ILE B C 1
ATOM 2856 O O . ILE B 1 135 ? -19.685 38.429 26.712 1.00 19.92 134 ILE B O 1
ATOM 2861 N N . PRO B 1 136 ? -17.772 38.405 27.914 1.00 16.54 135 PRO B N 1
ATOM 2862 C CA . PRO B 1 136 ? -16.524 37.786 28.376 1.00 14.37 135 PRO B CA 1
ATOM 2863 C C . PRO B 1 136 ? -16.868 36.829 29.529 1.00 15.51 135 PRO B C 1
ATOM 2864 O O . PRO B 1 136 ? -17.956 36.918 30.094 1.00 16.97 135 PRO B O 1
ATOM 2868 N N . HIS B 1 137 ? -15.961 35.907 29.859 1.00 15.47 136 HIS B N 1
ATOM 2869 C CA . HIS B 1 137 ? -16.183 34.949 30.945 1.00 11.79 136 HIS B CA 1
ATOM 2870 C C . HIS B 1 137 ? -14.847 34.521 31.479 1.00 11.21 136 HIS B C 1
ATOM 2871 O O . HIS B 1 137 ? -13.833 34.649 30.776 1.00 13.16 136 HIS B O 1
ATOM 2878 N N . ILE B 1 138 ? -14.828 34.139 32.755 1.00 13.30 137 ILE B N 1
ATOM 2879 C CA . ILE B 1 138 ? -13.609 33.614 33.382 1.00 17.22 137 ILE B CA 1
ATOM 2880 C C . ILE B 1 138 ? -13.734 32.106 33.102 1.00 22.34 137 ILE B C 1
ATOM 2881 O O . ILE B 1 138 ? -14.859 31.569 33.046 1.00 15.75 137 ILE B O 1
ATOM 2886 N N . GLY B 1 139 ? -12.611 31.409 32.981 1.00 23.17 138 GLY B N 1
ATOM 2887 C CA . GLY B 1 139 ? -12.700 29.986 32.724 1.00 21.04 138 GLY B CA 1
ATOM 2888 C C . GLY B 1 139 ? -11.516 29.198 33.213 1.00 17.52 138 GLY B C 1
ATOM 2889 O O . GLY B 1 139 ? -10.399 29.698 33.220 1.00 14.99 138 GLY B O 1
ATOM 2890 N N . ILE B 1 140 ? -11.776 27.997 33.717 1.00 21.22 139 ILE B N 1
ATOM 2891 C CA . ILE B 1 140 ? -10.694 27.119 34.161 1.00 20.21 139 ILE B CA 1
ATOM 2892 C C . ILE B 1 140 ? -10.362 26.147 33.011 1.00 15.89 139 ILE B C 1
ATOM 2893 O O . ILE B 1 140 ? -11.245 25.486 32.444 1.00 11.83 139 ILE B O 1
ATOM 2898 N N . ASP B 1 141 ? -9.090 26.103 32.651 1.00 13.32 140 ASP B N 1
ATOM 2899 C CA . ASP B 1 141 ? -8.617 25.283 31.549 1.00 17.48 140 ASP B CA 1
ATOM 2900 C C . ASP B 1 141 ? -7.659 24.189 31.979 1.00 18.45 140 ASP B C 1
ATOM 2901 O O . ASP B 1 141 ? -6.653 24.460 32.612 1.00 21.63 140 ASP B O 1
ATOM 2906 N N . VAL B 1 142 ? -7.962 22.948 31.653 1.00 17.65 141 VAL B N 1
ATOM 2907 C CA . VAL B 1 142 ? -7.061 21.861 31.972 1.00 19.80 141 VAL B CA 1
ATOM 2908 C C . VAL B 1 142 ? -6.675 21.218 30.648 1.00 19.49 141 VAL B C 1
ATOM 2909 O O . VAL B 1 142 ? -7.532 20.670 29.948 1.00 23.03 141 VAL B O 1
ATOM 2913 N N . ASN B 1 143 ? -5.418 21.419 30.257 1.00 14.32 142 ASN B N 1
ATOM 2914 C CA . ASN B 1 143 ? -4.838 20.880 29.015 1.00 13.62 142 ASN B CA 1
ATOM 2915 C C . ASN B 1 143 ? -5.480 21.311 27.703 1.00 13.30 142 ASN B C 1
ATOM 2916 O O . ASN B 1 143 ? -5.021 20.904 26.632 1.00 16.01 142 ASN B O 1
ATOM 2921 N N . SER B 1 144 ? -6.499 22.162 27.763 1.00 17.38 143 SER B N 1
ATOM 2922 C CA . SER B 1 144 ? -7.211 22.583 26.557 1.00 17.86 143 SER B CA 1
ATOM 2923 C C . SER B 1 144 ? -7.965 23.913 26.744 1.00 22.49 143 SER B C 1
ATOM 2924 O O . SER B 1 144 ? -8.214 24.325 27.873 1.00 22.32 143 SER B O 1
ATOM 2927 N N . VAL B 1 145 ? -8.344 24.576 25.649 1.00 18.90 144 VAL B N 1
ATOM 2928 C CA . VAL B 1 145 ? -9.088 25.831 25.772 1.00 20.09 144 VAL B CA 1
ATOM 2929 C C . VAL B 1 145 ? -10.595 25.656 25.840 1.00 22.99 144 VAL B C 1
ATOM 2930 O O . VAL B 1 145 ? -11.339 26.601 25.602 1.00 23.78 144 VAL B O 1
ATOM 2934 N N . ILE B 1 146 ? -11.054 24.432 26.086 1.00 26.54 145 ILE B N 1
ATOM 2935 C CA . ILE B 1 146 ? -12.490 24.183 26.250 1.00 23.14 145 ILE B CA 1
ATOM 2936 C C . ILE B 1 146 ? -12.590 24.032 27.757 1.00 22.99 145 ILE B C 1
ATOM 2937 O O . ILE B 1 146 ? -12.337 22.968 28.311 1.00 22.22 145 ILE B O 1
ATOM 2942 N N . SER B 1 147 ? -12.905 25.135 28.412 1.00 24.32 146 SER B N 1
ATOM 2943 C CA . SER B 1 147 ? -12.986 25.194 29.862 1.00 24.59 146 SER B CA 1
ATOM 2944 C C . SER B 1 147 ? -13.867 24.142 30.529 1.00 23.49 146 SER B C 1
ATOM 2945 O O . SER B 1 147 ? -14.950 23.808 30.039 1.00 25.93 146 SER B O 1
ATOM 2948 N N . THR B 1 148 ? -13.391 23.636 31.660 1.00 19.43 147 THR B N 1
ATOM 2949 C CA . THR B 1 148 ? -14.134 22.655 32.432 1.00 20.34 147 THR B CA 1
ATOM 2950 C C . THR B 1 148 ? -15.324 23.366 33.088 1.00 24.80 147 THR B C 1
ATOM 2951 O O . THR B 1 148 ? -16.446 22.857 33.091 1.00 25.79 147 THR B O 1
ATOM 2955 N N . LYS B 1 149 ? -15.065 24.573 33.592 1.00 25.19 148 LYS B N 1
ATOM 2956 C CA . LYS B 1 149 ? -16.068 25.387 34.268 1.00 26.25 148 LYS B CA 1
ATOM 2957 C C . LYS B 1 149 ? -15.900 26.881 33.873 1.00 25.94 148 LYS B C 1
ATOM 2958 O O . LYS B 1 149 ? -14.767 27.356 33.724 1.00 19.83 148 LYS B O 1
ATOM 2964 N N . THR B 1 150 ? -17.007 27.598 33.639 1.00 24.12 149 THR B N 1
ATOM 2965 C CA . THR B 1 150 ? -16.948 29.036 33.293 1.00 28.11 149 THR B CA 1
ATOM 2966 C C . THR B 1 150 ? -18.004 29.905 33.995 1.00 26.22 149 THR B C 1
ATOM 2967 O O . THR B 1 150 ? -19.007 29.384 34.494 1.00 32.49 149 THR B O 1
ATOM 2971 N N . VAL B 1 151 ? -17.776 31.221 34.003 1.00 21.68 150 VAL B N 1
ATOM 2972 C CA . VAL B 1 151 ? -18.705 32.211 34.580 1.00 20.72 150 VAL B CA 1
ATOM 2973 C C . VAL B 1 151 ? -18.589 33.533 33.778 1.00 20.45 150 VAL B C 1
ATOM 2974 O O . VAL B 1 151 ? -17.494 33.919 33.382 1.00 16.25 150 VAL B O 1
ATOM 2978 N N . PRO B 1 152 ? -19.721 34.175 33.427 1.00 24.39 151 PRO B N 1
ATOM 2979 C CA . PRO B 1 152 ? -19.630 35.428 32.667 1.00 19.94 151 PRO B CA 1
ATOM 2980 C C . PRO B 1 152 ? -19.360 36.653 33.515 1.00 20.44 151 PRO B C 1
ATOM 2981 O O . PRO B 1 152 ? -19.636 36.674 34.716 1.00 19.17 151 PRO B O 1
ATOM 2985 N N . PHE B 1 153 ? -18.772 37.664 32.896 1.00 21.00 152 PHE B N 1
ATOM 2986 C CA . PHE B 1 153 ? -18.493 38.896 33.597 1.00 19.85 152 PHE B CA 1
ATOM 2987 C C . PHE B 1 153 ? -18.568 40.095 32.646 1.00 22.54 152 PHE B C 1
ATOM 2988 O O . PHE B 1 153 ? -18.441 39.956 31.431 1.00 24.39 152 PHE B O 1
ATOM 2996 N N . THR B 1 154 ? -18.900 41.250 33.203 1.00 22.84 153 THR B N 1
ATOM 2997 C CA . THR B 1 154 ? -19.014 42.474 32.438 1.00 21.58 153 THR B CA 1
ATOM 2998 C C . THR B 1 154 ? -17.750 43.257 32.727 1.00 21.28 153 THR B C 1
ATOM 2999 O O . THR B 1 154 ? -17.508 43.659 33.857 1.00 22.29 153 THR B O 1
ATOM 3003 N N . LEU B 1 155 ? -16.940 43.459 31.699 1.00 19.36 154 LEU B N 1
ATOM 3004 C CA . LEU B 1 155 ? -15.664 44.141 31.841 1.00 20.18 154 LEU B CA 1
ATOM 3005 C C . LEU B 1 155 ? -15.705 45.647 32.073 1.00 21.33 154 LEU B C 1
ATOM 3006 O O . LEU B 1 155 ? -16.505 46.360 31.471 1.00 22.38 154 LEU B O 1
ATOM 3011 N N . ASP B 1 156 ? -14.878 46.118 32.994 1.00 21.95 155 ASP B N 1
ATOM 3012 C CA . ASP B 1 156 ? -14.767 47.551 33.223 1.00 21.60 155 ASP B CA 1
ATOM 3013 C C . ASP B 1 156 ? -13.741 47.907 32.161 1.00 18.71 155 ASP B C 1
ATOM 3014 O O . ASP B 1 156 ? -12.548 47.702 32.359 1.00 17.44 155 ASP B O 1
ATOM 3019 N N . ASN B 1 157 ? -14.224 48.328 31.000 1.00 16.48 156 ASN B N 1
ATOM 3020 C CA . ASN B 1 157 ? -13.357 48.668 29.881 1.00 15.37 156 ASN B CA 1
ATOM 3021 C C . ASN B 1 157 ? -12.338 49.737 30.238 1.00 19.15 156 ASN B C 1
ATOM 3022 O O . ASN B 1 157 ? -12.699 50.853 30.600 1.00 28.71 156 ASN B O 1
ATOM 3027 N N . GLY B 1 158 ? -11.063 49.393 30.144 1.00 18.63 157 GLY B N 1
ATOM 3028 C CA . GLY B 1 158 ? -10.026 50.351 30.462 1.00 18.05 157 GLY B CA 1
ATOM 3029 C C . GLY B 1 158 ? -9.742 50.471 31.939 1.00 17.34 157 GLY B C 1
ATOM 3030 O O . GLY B 1 158 ? -8.736 51.071 32.321 1.00 22.34 157 GLY B O 1
ATOM 3031 N N . GLY B 1 159 ? -10.580 49.849 32.762 1.00 21.03 158 GLY B N 1
ATOM 3032 C CA . GLY B 1 159 ? -10.405 49.896 34.206 1.00 20.90 158 GLY B CA 1
ATOM 3033 C C . GLY B 1 159 ? -9.462 48.866 34.811 1.00 24.59 158 GLY B C 1
ATOM 3034 O O . GLY B 1 159 ? -8.836 48.074 34.101 1.00 30.75 158 GLY B O 1
ATOM 3035 N N . ILE B 1 160 ? -9.349 48.890 36.137 1.00 22.41 159 ILE B N 1
ATOM 3036 C CA . ILE B 1 160 ? -8.485 47.963 36.859 1.00 22.63 159 ILE B CA 1
ATOM 3037 C C . ILE B 1 160 ? -9.291 46.794 37.405 1.00 21.15 159 ILE B C 1
ATOM 3038 O O . ILE B 1 160 ? -10.399 46.984 37.898 1.00 15.63 159 ILE B O 1
ATOM 3043 N N . ALA B 1 161 ? -8.713 45.596 37.311 1.00 24.01 160 ALA B N 1
ATOM 3044 C CA . ALA B 1 161 ? -9.325 44.365 37.797 1.00 16.30 160 ALA B CA 1
ATOM 3045 C C . ALA B 1 161 ? -8.359 43.704 38.758 1.00 17.22 160 ALA B C 1
ATOM 3046 O O . ALA B 1 161 ? -7.145 43.669 38.508 1.00 18.42 160 ALA B O 1
ATOM 3048 N N . ASN B 1 162 ? -8.887 43.274 39.902 1.00 22.06 161 ASN B N 1
ATOM 3049 C CA . ASN B 1 162 ? -8.086 42.598 40.917 1.00 20.87 161 ASN B CA 1
ATOM 3050 C C . ASN B 1 162 ? -8.479 41.134 40.870 1.00 22.66 161 ASN B C 1
ATOM 3051 O O . ASN B 1 162 ? -9.675 40.808 40.844 1.00 17.77 161 ASN B O 1
ATOM 3056 N N . VAL B 1 163 ? -7.487 40.251 40.834 1.00 21.82 162 VAL B N 1
ATOM 3057 C CA . VAL B 1 163 ? -7.766 38.820 40.772 1.00 17.00 162 VAL B CA 1
ATOM 3058 C C . VAL B 1 163 ? -7.063 38.033 41.871 1.00 16.62 162 VAL B C 1
ATOM 3059 O O . VAL B 1 163 ? -5.872 38.257 42.135 1.00 16.18 162 VAL B O 1
ATOM 3063 N N . VAL B 1 164 ? -7.797 37.115 42.503 1.00 14.32 163 VAL B N 1
ATOM 3064 C CA . VAL B 1 164 ? -7.214 36.255 43.533 1.00 16.53 163 VAL B CA 1
ATOM 3065 C C . VAL B 1 164 ? -7.438 34.800 43.096 1.00 16.90 163 VAL B C 1
ATOM 3066 O O . VAL B 1 164 ? -8.559 34.425 42.766 1.00 12.81 163 VAL B O 1
ATOM 3070 N N . ILE B 1 165 ? -6.356 34.018 43.038 1.00 19.74 164 ILE B N 1
ATOM 3071 C CA . ILE B 1 165 ? -6.378 32.594 42.659 1.00 15.33 164 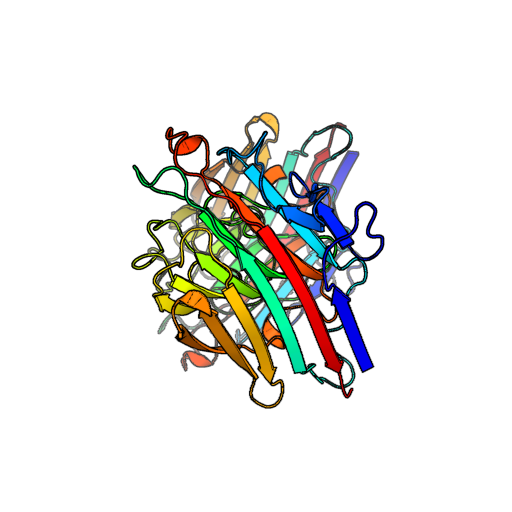ILE B CA 1
ATOM 3072 C C . ILE B 1 165 ? -5.684 31.775 43.759 1.00 14.47 164 ILE B C 1
ATOM 3073 O O . ILE B 1 165 ? -4.493 31.974 44.066 1.00 7.18 164 ILE B O 1
ATOM 3078 N N . LYS B 1 166 ? -6.463 30.891 44.371 1.00 15.08 165 LYS B N 1
ATOM 3079 C CA . LYS B 1 166 ? -6.003 30.027 45.460 1.00 17.62 165 LYS B CA 1
ATOM 3080 C C . LYS B 1 166 ? -6.186 28.535 45.131 1.00 17.56 165 LYS B C 1
ATOM 3081 O O . LYS B 1 166 ? -7.187 28.123 44.544 1.00 11.79 165 LYS B O 1
ATOM 3087 N N . TYR B 1 167 ? -5.206 27.736 45.508 1.00 17.37 166 TYR B N 1
ATOM 3088 C CA . TYR B 1 167 ? -5.283 26.306 45.310 1.00 17.87 166 TYR B CA 1
ATOM 3089 C C . TYR B 1 167 ? -5.029 25.650 46.667 1.00 19.25 166 TYR B C 1
ATOM 3090 O O . TYR B 1 167 ? -3.977 25.867 47.296 1.00 13.93 166 TYR B O 1
ATOM 3099 N N . ASP B 1 168 ? -6.005 24.867 47.114 1.00 17.03 167 ASP B N 1
ATOM 3100 C CA . ASP B 1 168 ? -5.914 24.146 48.374 1.00 23.29 167 ASP B CA 1
ATOM 3101 C C . ASP B 1 168 ? -5.646 22.667 48.072 1.00 23.56 167 ASP B C 1
ATOM 3102 O O . ASP B 1 168 ? -6.557 21.934 47.688 1.00 23.11 167 ASP B O 1
ATOM 3107 N N . ALA B 1 169 ? -4.390 22.249 48.235 1.00 23.33 168 ALA B N 1
ATOM 3108 C CA . ALA B 1 169 ? -3.952 20.870 47.982 1.00 24.40 168 ALA B CA 1
ATOM 3109 C C . ALA B 1 169 ? -4.848 19.868 48.705 1.00 28.16 168 ALA B C 1
ATOM 3110 O O . ALA B 1 169 ? -5.313 18.906 48.101 1.00 26.16 168 ALA B O 1
ATOM 3112 N N . SER B 1 170 ? -5.159 20.166 49.970 1.00 25.77 169 SER B N 1
ATOM 3113 C CA . SER B 1 170 ? -6.006 19.322 50.816 1.00 22.39 169 SER B CA 1
ATOM 3114 C C . SER B 1 170 ? -7.377 19.014 50.273 1.00 17.58 169 SER B C 1
ATOM 3115 O O . SER B 1 170 ? -8.030 18.098 50.751 1.00 25.51 169 SER B O 1
ATOM 3118 N N . THR B 1 171 ? -7.848 19.789 49.315 1.00 18.48 170 THR B N 1
ATOM 3119 C CA . THR B 1 171 ? -9.173 19.535 48.751 1.00 15.31 170 THR B CA 1
ATOM 3120 C C . THR B 1 171 ? -9.139 19.557 47.229 1.00 18.84 170 THR B C 1
ATOM 3121 O O . THR B 1 171 ? -10.137 19.211 46.562 1.00 19.31 170 THR B O 1
ATOM 3125 N N . LYS B 1 172 ? -7.995 19.962 46.679 1.00 19.50 171 LYS B N 1
ATOM 3126 C CA . LYS B 1 172 ? -7.847 20.083 45.233 1.00 25.28 171 LYS B CA 1
ATOM 3127 C C . LYS B 1 172 ? -8.850 21.096 44.699 1.00 23.83 171 LYS B C 1
ATOM 3128 O O . LYS B 1 172 ? -9.348 20.955 43.587 1.00 25.97 171 LYS B O 1
ATOM 3134 N N . ILE B 1 173 ? -9.224 22.070 45.525 1.00 25.31 172 ILE B N 1
ATOM 3135 C CA . ILE B 1 173 ? -10.150 23.105 45.076 1.00 21.78 172 ILE B CA 1
ATOM 3136 C C . ILE B 1 173 ? -9.311 24.250 44.527 1.00 18.82 172 ILE B C 1
ATOM 3137 O O . ILE B 1 173 ? -8.366 24.690 45.191 1.00 21.12 172 ILE B O 1
ATOM 3142 N N . LEU B 1 174 ? -9.562 24.641 43.282 1.00 16.10 173 LEU B N 1
ATOM 3143 C CA . LEU B 1 174 ? -8.875 25.793 42.683 1.00 14.87 173 LEU B CA 1
ATOM 3144 C C . LEU B 1 174 ? -9.951 26.873 42.727 1.00 16.00 173 LEU B C 1
ATOM 3145 O O . LEU B 1 174 ? -11.006 26.693 42.077 1.00 11.12 173 LEU B O 1
ATOM 3150 N N . HIS B 1 175 ? -9.793 27.896 43.585 1.00 15.48 174 HIS B N 1
ATOM 3151 C CA . HIS B 1 175 ? -10.815 28.962 43.619 1.00 20.95 174 HIS B CA 1
ATOM 3152 C C . HIS B 1 175 ? -10.363 30.304 43.054 1.00 19.92 174 HIS B C 1
ATOM 3153 O O . HIS B 1 175 ? -9.256 30.767 43.337 1.00 13.86 174 HIS B O 1
ATOM 3160 N N . VAL B 1 176 ? -11.230 30.905 42.241 1.00 14.26 175 VAL B N 1
ATOM 3161 C CA . VAL B 1 176 ? -10.931 32.152 41.554 1.00 19.01 175 VAL B CA 1
ATOM 3162 C C . VAL B 1 176 ? -11.853 33.306 41.903 1.00 20.72 175 VAL B C 1
ATOM 3163 O O . VAL B 1 176 ? -13.091 33.153 41.857 1.00 19.32 175 VAL B O 1
ATOM 3167 N N . VAL B 1 177 ? -11.245 34.473 42.160 1.00 23.05 176 VAL B N 1
ATOM 3168 C CA . VAL B 1 177 ? -11.983 35.703 42.498 1.00 23.04 176 VAL B CA 1
ATOM 3169 C C . VAL B 1 177 ? -11.607 36.892 41.605 1.00 19.00 176 VAL B C 1
ATOM 3170 O O . VAL B 1 177 ? -10.440 37.249 41.496 1.00 12.33 176 VAL B O 1
ATOM 3174 N N . LEU B 1 178 ? -12.598 37.489 40.958 1.00 12.57 177 LEU B N 1
ATOM 3175 C CA . LEU B 1 178 ? -12.360 38.642 40.106 1.00 14.31 177 LEU B CA 1
ATOM 3176 C C . LEU B 1 178 ? -13.216 39.818 40.572 1.00 16.54 177 LEU B C 1
ATOM 3177 O O . LEU B 1 178 ? -14.453 39.725 40.595 1.00 13.97 177 LEU B O 1
ATOM 3182 N N . VAL B 1 179 ? -12.564 40.914 40.948 1.00 15.82 178 VAL B N 1
ATOM 3183 C CA . VAL B 1 179 ? -13.270 42.107 41.409 1.00 19.53 178 VAL B CA 1
ATOM 3184 C C . VAL B 1 179 ? -12.950 43.358 40.567 1.00 21.08 178 VAL B C 1
ATOM 3185 O O . VAL B 1 179 ? -11.788 43.621 40.241 1.00 18.94 178 VAL B O 1
ATOM 3189 N N . PHE B 1 180 ? -13.979 44.118 40.202 1.00 22.20 179 PHE B N 1
ATOM 3190 C CA . PHE B 1 180 ? -13.775 45.368 39.465 1.00 20.68 179 PHE B CA 1
ATOM 3191 C C . PHE B 1 180 ? -14.090 46.463 40.486 1.00 22.21 179 PHE B C 1
ATOM 3192 O O . PHE B 1 180 ? -15.230 46.904 40.582 1.00 19.41 179 PHE B O 1
ATOM 3200 N N . PRO B 1 181 ? -13.068 46.949 41.225 1.00 19.61 180 PRO B N 1
ATOM 3201 C CA . PRO B 1 181 ? -13.196 47.989 42.268 1.00 21.88 180 PRO B CA 1
ATOM 3202 C C . PRO B 1 181 ? -14.067 49.209 41.930 1.00 26.42 180 PRO B C 1
ATOM 3203 O O . PRO B 1 181 ? -14.940 49.569 42.696 1.00 24.99 180 PRO B O 1
ATOM 3207 N N . SER B 1 182 ? -13.838 49.833 40.780 1.00 24.58 181 SER B N 1
ATOM 3208 C CA . SER B 1 182 ? -14.622 50.987 40.392 1.00 24.90 181 SER B CA 1
ATOM 3209 C C . SER B 1 182 ? -16.093 50.669 40.311 1.00 25.48 181 SER B C 1
ATOM 3210 O O . SER B 1 182 ? -16.929 51.541 40.560 1.00 33.30 181 SER B O 1
ATOM 3213 N N . LEU B 1 183 ? -16.419 49.447 39.909 1.00 21.00 182 LEU B N 1
ATOM 3214 C CA . LEU B 1 183 ? -17.816 49.053 39.763 1.00 18.91 182 LEU B CA 1
ATOM 3215 C C . LEU B 1 183 ? -18.407 48.367 40.992 1.00 23.14 182 LEU B C 1
ATOM 3216 O O . LEU B 1 183 ? -19.631 48.332 41.161 1.00 23.02 182 LEU B O 1
ATOM 3221 N N . GLY B 1 184 ? -17.545 47.811 41.836 1.00 21.46 183 GLY B N 1
ATOM 3222 C CA . GLY B 1 184 ? -18.006 47.097 43.015 1.00 24.90 183 GLY B CA 1
ATOM 3223 C C . GLY B 1 184 ? -18.480 45.667 42.738 1.00 28.28 183 GLY B C 1
ATOM 3224 O O . GLY B 1 184 ? -19.005 44.990 43.635 1.00 33.25 183 GLY B O 1
ATOM 3225 N N . THR B 1 185 ? -18.271 45.184 41.515 1.00 23.83 184 THR B N 1
ATOM 3226 C CA . THR B 1 185 ? -18.693 43.840 41.133 1.00 22.73 184 THR B CA 1
ATOM 3227 C C . THR B 1 185 ? -17.766 42.702 41.565 1.00 18.68 184 THR B C 1
ATOM 3228 O O . THR B 1 185 ? -16.551 42.865 41.647 1.00 22.20 184 THR B O 1
ATOM 3232 N N . ILE B 1 186 ? -18.369 41.563 41.889 1.00 22.66 185 ILE B N 1
ATOM 3233 C CA . ILE B 1 186 ? -17.630 40.382 42.334 1.00 21.15 185 ILE B CA 1
ATOM 3234 C C . ILE B 1 186 ? -18.118 39.131 41.601 1.00 19.39 185 ILE B C 1
ATOM 3235 O O . ILE B 1 186 ? -19.312 38.842 41.574 1.00 21.28 185 ILE B O 1
ATOM 3240 N N . TYR B 1 187 ? -17.186 38.453 40.938 1.00 17.25 186 TYR B N 1
ATOM 3241 C CA . TYR B 1 187 ? -17.445 37.230 40.189 1.00 15.89 186 TYR B CA 1
ATOM 3242 C C . TYR B 1 187 ? -16.557 36.177 40.818 1.00 17.31 186 TYR B C 1
ATOM 3243 O O . TYR B 1 187 ? -15.388 36.436 41.090 1.00 10.08 186 TYR B O 1
ATOM 3252 N N . THR B 1 188 ? -17.116 34.995 41.054 1.00 23.35 187 THR B N 1
ATOM 3253 C CA . THR B 1 188 ? -16.369 33.897 41.681 1.00 25.11 187 THR B CA 1
ATOM 3254 C C . THR B 1 188 ? -16.560 32.550 40.940 1.00 23.32 187 THR B C 1
ATOM 3255 O O . THR B 1 188 ? -17.646 32.264 40.411 1.00 21.26 187 THR B O 1
ATOM 3259 N N . ILE B 1 189 ? -15.519 31.716 40.913 1.00 15.45 188 ILE B N 1
ATOM 3260 C CA . ILE B 1 189 ? -15.623 30.440 40.226 1.00 15.13 188 ILE B CA 1
ATOM 3261 C C . ILE B 1 189 ? -14.650 29.439 40.820 1.00 16.99 188 ILE B C 1
ATOM 3262 O O . ILE B 1 189 ? -13.587 29.830 41.251 1.00 13.83 188 ILE B O 1
ATOM 3267 N N . ALA B 1 190 ? -15.052 28.167 40.916 1.00 23.41 189 ALA B N 1
ATOM 3268 C CA . ALA B 1 190 ? -14.205 27.092 41.482 1.00 19.96 189 ALA B CA 1
ATOM 3269 C C . ALA B 1 190 ? -14.450 25.712 40.849 1.00 21.49 189 ALA B C 1
ATOM 3270 O O . ALA B 1 190 ? -15.538 25.417 40.343 1.00 17.36 189 ALA B O 1
ATOM 3272 N N . ASP B 1 191 ? -13.438 24.857 40.935 1.00 21.63 190 ASP B N 1
ATOM 3273 C CA . ASP B 1 191 ? -13.502 23.518 40.370 1.00 24.71 190 ASP B CA 1
ATOM 3274 C C . ASP B 1 191 ? -12.465 22.649 41.063 1.00 26.21 190 ASP B C 1
ATOM 3275 O O . ASP B 1 191 ? -11.554 23.162 41.717 1.00 23.95 190 ASP B O 1
ATOM 3280 N N . ILE B 1 192 ? -12.622 21.336 40.922 1.00 27.30 191 ILE B N 1
ATOM 3281 C CA . ILE B 1 192 ? -11.702 20.368 41.507 1.00 25.05 191 ILE B CA 1
ATOM 3282 C C . ILE B 1 192 ? -10.650 20.073 40.460 1.00 23.46 191 ILE B C 1
ATOM 3283 O O . ILE B 1 192 ? -10.980 19.768 39.316 1.00 26.41 191 ILE B O 1
ATOM 3288 N N . VAL B 1 193 ? -9.393 20.266 40.834 1.00 21.84 192 VAL B N 1
ATOM 3289 C CA . VAL B 1 193 ? -8.272 20.041 39.941 1.00 22.56 192 VAL B CA 1
ATOM 3290 C C . VAL B 1 193 ? -7.126 19.411 40.700 1.00 26.46 192 VAL B C 1
ATOM 3291 O O . VAL B 1 193 ? -6.637 20.004 41.630 1.00 29.25 192 VAL B O 1
ATOM 3295 N N . ASP B 1 194 ? -6.718 18.207 40.305 1.00 26.07 193 ASP B N 1
ATOM 3296 C CA . ASP B 1 194 ? -5.613 17.506 40.948 1.00 24.43 193 ASP B CA 1
ATOM 3297 C C . ASP B 1 194 ? -4.341 17.702 40.118 1.00 22.28 193 ASP B C 1
ATOM 3298 O O . ASP B 1 194 ? -4.125 17.046 39.095 1.00 22.59 193 ASP B O 1
ATOM 3303 N N . LEU B 1 195 ? -3.472 18.579 40.604 1.00 25.65 194 LEU B N 1
ATOM 3304 C CA . LEU B 1 195 ? -2.233 18.923 39.913 1.00 22.53 194 LEU B CA 1
ATOM 3305 C C . LEU B 1 195 ? -1.284 17.759 39.651 1.00 27.05 194 LEU B C 1
ATOM 3306 O O . LEU B 1 195 ? -0.448 17.839 38.755 1.00 29.88 194 LEU B O 1
ATOM 3311 N N . LYS B 1 196 ? -1.414 16.680 40.417 1.00 27.11 195 LYS B N 1
ATOM 3312 C CA . LYS B 1 196 ? -0.547 15.513 40.267 1.00 31.53 195 LYS B CA 1
ATOM 3313 C C . LYS B 1 196 ? -0.851 14.663 39.034 1.00 28.33 195 LYS B C 1
ATOM 3314 O O . LYS B 1 196 ? 0.044 14.032 38.470 1.00 26.03 195 LYS B O 1
ATOM 3320 N N . GLN B 1 197 ? -2.120 14.611 38.644 1.00 28.12 196 GLN B N 1
ATO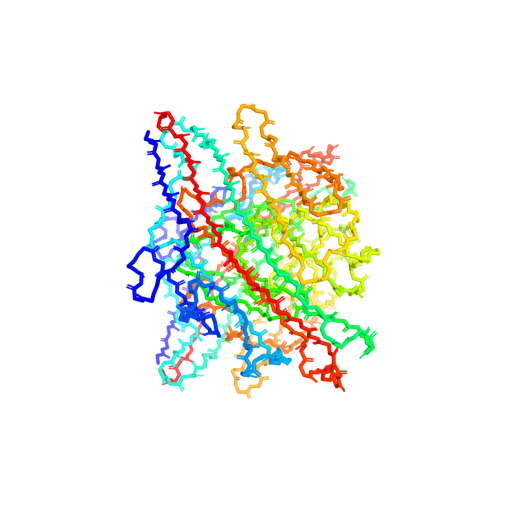M 3321 C CA . GLN B 1 197 ? -2.529 13.836 37.473 1.00 29.98 196 GLN B CA 1
ATOM 3322 C C . GLN B 1 197 ? -2.237 14.578 36.169 1.00 31.36 196 GLN B C 1
ATOM 3323 O O . GLN B 1 197 ? -2.337 13.992 35.085 1.00 34.79 196 GLN B O 1
ATOM 3329 N N . VAL B 1 198 ? -1.927 15.871 36.273 1.00 27.09 197 VAL B N 1
ATOM 3330 C CA . VAL B 1 198 ? -1.679 16.693 35.092 1.00 20.40 197 VAL B CA 1
ATOM 3331 C C . VAL B 1 198 ? -0.266 17.194 34.842 1.00 18.75 197 VAL B C 1
ATOM 3332 O O . VAL B 1 198 ? 0.253 17.037 33.742 1.00 19.88 197 VAL B O 1
ATOM 3336 N N . LEU B 1 199 ? 0.364 17.764 35.861 1.00 20.06 198 LEU B N 1
ATOM 3337 C CA . LEU B 1 199 ? 1.687 18.375 35.710 1.00 23.32 198 LEU B CA 1
ATOM 3338 C C . LEU B 1 199 ? 2.893 17.694 36.331 1.00 26.08 198 LEU B C 1
ATOM 3339 O O . LEU B 1 199 ? 2.760 16.827 37.197 1.00 35.33 198 LEU B O 1
ATOM 3344 N N . PRO B 1 200 ? 4.102 18.066 35.876 1.00 23.88 199 PRO B N 1
ATOM 3345 C CA . PRO B 1 200 ? 5.309 17.465 36.446 1.00 27.01 199 PRO B CA 1
ATOM 3346 C C . PRO B 1 200 ? 5.637 18.121 37.795 1.00 29.57 199 PRO B C 1
ATOM 3347 O O . PRO B 1 200 ? 5.006 19.096 38.175 1.00 34.78 199 PRO B O 1
ATOM 3351 N N . GLU B 1 201 ? 6.619 17.587 38.513 1.00 34.28 200 GLU B N 1
ATOM 3352 C CA . GLU B 1 201 ? 7.010 18.125 39.817 1.00 37.15 200 GLU B CA 1
ATOM 3353 C C . GLU B 1 201 ? 7.401 19.608 39.807 1.00 37.02 200 GLU B C 1
ATOM 3354 O O . GLU B 1 201 ? 7.215 20.303 40.803 1.00 40.55 200 GLU B O 1
ATOM 3360 N N . SER B 1 202 ? 8.010 20.067 38.721 1.00 36.80 201 SER B N 1
ATOM 3361 C CA . SER B 1 202 ? 8.417 21.465 38.601 1.00 34.55 201 SER B CA 1
ATOM 3362 C C . SER B 1 202 ? 7.839 22.063 37.340 1.00 35.44 201 SER B C 1
ATOM 3363 O O . SER B 1 202 ? 7.911 21.459 36.265 1.00 36.19 201 SER B O 1
ATOM 3366 N N . VAL B 1 203 ? 7.228 23.232 37.495 1.00 33.80 202 VAL B N 1
ATOM 3367 C CA . VAL B 1 203 ? 6.590 23.948 36.404 1.00 28.29 202 VAL B CA 1
ATOM 3368 C C . VAL B 1 203 ? 7.073 25.404 36.378 1.00 29.10 202 VAL B C 1
ATOM 3369 O O . VAL B 1 203 ? 7.945 25.806 37.168 1.00 25.39 202 VAL B O 1
ATOM 3373 N N . ASN B 1 204 ? 6.554 26.158 35.410 1.00 27.74 203 ASN B N 1
ATOM 3374 C CA . ASN B 1 204 ? 6.825 27.587 35.260 1.00 21.49 203 ASN B CA 1
ATOM 3375 C C . ASN B 1 204 ?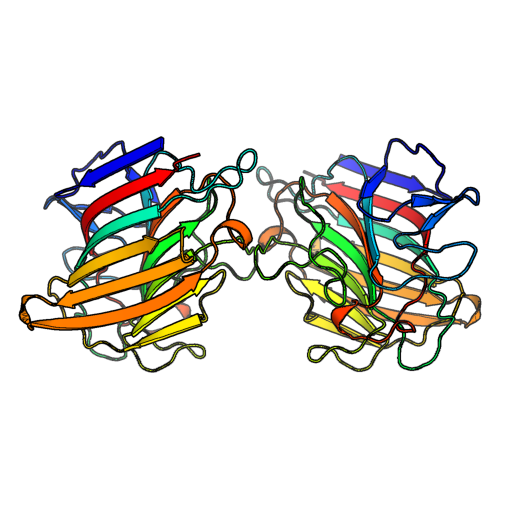 5.455 28.212 35.414 1.00 20.87 203 ASN B C 1
ATOM 3376 O O . ASN B 1 204 ? 4.463 27.626 34.963 1.00 16.27 203 ASN B O 1
ATOM 3381 N N . VAL B 1 205 ? 5.381 29.354 36.094 1.00 19.15 204 VAL B N 1
ATOM 3382 C CA . VAL B 1 205 ? 4.129 30.084 36.297 1.00 16.81 204 VAL B CA 1
ATOM 3383 C C . VAL B 1 205 ? 4.249 31.455 35.609 1.00 17.84 204 VAL B C 1
ATOM 3384 O O . VAL B 1 205 ? 5.323 32.068 35.622 1.00 18.46 204 VAL B O 1
ATOM 3388 N N . GLY B 1 206 ? 3.168 31.920 34.991 1.00 14.96 205 GLY B N 1
ATOM 3389 C CA . GLY B 1 206 ? 3.210 33.215 34.332 1.00 13.14 205 GLY B CA 1
ATOM 3390 C C . GLY B 1 206 ? 1.925 33.608 33.637 1.00 14.11 205 GLY B C 1
ATOM 3391 O O . GLY B 1 206 ? 0.857 33.061 33.930 1.00 15.65 205 GLY B O 1
ATOM 3392 N N . PHE B 1 207 ? 2.025 34.547 32.699 1.00 12.89 206 PHE B N 1
ATOM 3393 C CA . PHE B 1 207 ? 0.861 35.015 31.951 1.00 13.20 206 PHE B CA 1
ATOM 3394 C C . PHE B 1 207 ? 1.067 34.892 30.440 1.00 12.08 206 PHE B C 1
ATOM 3395 O O . PHE B 1 207 ? 2.191 34.831 29.958 1.00 11.21 206 PHE B O 1
ATOM 3403 N N . SER B 1 208 ? -0.035 34.943 29.702 1.00 13.06 207 SER B N 1
ATOM 3404 C CA . SER B 1 208 ? -0.004 34.862 28.262 1.00 13.19 207 SER B CA 1
ATOM 3405 C C . SER B 1 208 ? -1.265 35.566 27.720 1.00 18.17 207 SER B C 1
ATOM 3406 O O . SER B 1 208 ? -2.328 35.562 28.363 1.00 16.04 207 SER B O 1
ATOM 3409 N N . ALA B 1 209 ? -1.141 36.207 26.562 1.00 19.41 208 ALA B N 1
ATOM 3410 C CA . ALA B 1 209 ? -2.261 36.928 25.969 1.00 13.33 208 ALA B CA 1
ATOM 3411 C C . ALA B 1 209 ? -2.053 37.032 24.484 1.00 12.28 208 ALA B C 1
ATOM 3412 O O . ALA B 1 209 ? -0.932 36.964 24.002 1.00 13.69 208 ALA B O 1
ATOM 3414 N N . ALA B 1 210 ? -3.132 37.261 23.762 1.00 7.87 209 ALA B N 1
ATOM 3415 C CA . ALA B 1 210 ? -3.042 37.391 22.327 1.00 11.74 209 ALA B CA 1
ATOM 3416 C C . ALA B 1 210 ? -4.153 38.308 21.785 1.00 17.51 209 ALA B C 1
ATOM 3417 O O . ALA B 1 210 ? -5.213 38.457 22.415 1.00 11.96 209 ALA B O 1
ATOM 3419 N N . THR B 1 211 ? -3.886 39.001 20.680 1.00 18.62 210 THR B N 1
ATOM 3420 C CA . THR B 1 211 ? -4.914 39.848 20.078 1.00 20.22 210 THR B CA 1
ATOM 3421 C C . THR B 1 211 ? -5.360 39.105 18.828 1.00 23.36 210 THR B C 1
ATOM 3422 O O . THR B 1 211 ? -4.726 38.116 18.444 1.00 23.88 210 THR B O 1
ATOM 3426 N N . GLY B 1 212 ? -6.461 39.537 18.222 1.00 25.57 211 GLY B N 1
ATOM 3427 C CA . GLY B 1 212 ? -6.964 38.879 17.023 1.00 30.69 211 GLY B CA 1
ATOM 3428 C C . GLY B 1 212 ? -5.930 38.298 16.066 1.00 33.83 211 GLY B C 1
ATOM 3429 O O . GLY B 1 212 ? -4.784 38.736 16.031 1.00 32.24 211 GLY B O 1
ATOM 3430 N N . ASP B 1 213 ? -6.318 37.278 15.308 1.00 38.70 212 ASP B N 1
ATOM 3431 C CA . ASP B 1 213 ? -5.403 36.656 14.350 1.00 40.80 212 ASP B CA 1
ATOM 3432 C C . ASP B 1 213 ? -5.768 37.217 12.983 1.00 40.67 212 ASP B C 1
ATOM 3433 O O . ASP B 1 213 ? -6.950 37.346 12.668 1.00 40.35 212 ASP B O 1
ATOM 3438 N N . PRO B 1 214 ? -4.766 37.543 12.143 1.00 40.34 213 PRO B N 1
ATOM 3439 C CA . PRO B 1 214 ? -5.040 38.090 10.809 1.00 40.61 213 PRO B CA 1
ATOM 3440 C C . PRO B 1 214 ? -5.938 37.203 9.948 1.00 43.72 213 PRO B C 1
ATOM 3441 O O . PRO B 1 214 ? -6.513 37.658 8.959 1.00 41.33 213 PRO B O 1
ATOM 3445 N N . SER B 1 215 ? -6.119 35.963 10.393 1.00 46.82 214 SER B N 1
ATOM 3446 C CA . SER B 1 215 ? -6.963 34.980 9.719 1.00 51.71 214 SER B CA 1
ATOM 3447 C C . SER B 1 215 ? -8.448 35.362 9.765 1.00 53.33 214 SER B C 1
ATOM 3448 O O . SER B 1 215 ? -9.262 34.812 9.017 1.00 53.10 214 SER B O 1
ATOM 3451 N N . GLY B 1 216 ? -8.805 36.246 10.697 1.00 53.33 215 GLY B N 1
ATOM 3452 C CA . GLY B 1 216 ? -10.182 36.692 10.816 1.00 51.24 215 GLY B CA 1
ATOM 3453 C C . GLY B 1 216 ? -10.452 37.842 9.861 1.00 54.47 215 GLY B C 1
ATOM 3454 O O . GLY B 1 216 ? -11.615 38.198 9.611 1.00 53.36 215 GLY B O 1
ATOM 3455 N N . LYS B 1 217 ? -9.367 38.431 9.345 1.00 56.72 216 LYS B N 1
ATOM 3456 C CA . LYS B 1 217 ? -9.425 39.553 8.403 1.00 56.36 216 LYS B CA 1
ATOM 3457 C C . LYS B 1 217 ? -10.214 40.726 8.989 1.00 56.04 216 LYS B C 1
ATOM 3458 O O . LYS B 1 217 ? -11.089 41.314 8.346 1.00 57.54 216 LYS B O 1
ATOM 3460 N N . GLN B 1 218 ? -9.892 41.063 10.232 1.00 53.67 217 GLN B N 1
ATOM 3461 C CA . GLN B 1 218 ? -10.552 42.166 10.920 1.00 49.00 217 GLN B CA 1
ATOM 3462 C C . GLN B 1 218 ? -9.572 42.854 11.856 1.00 45.57 217 GLN B C 1
ATOM 3463 O O . GLN B 1 218 ? -9.481 42.514 13.029 1.00 44.54 217 GLN B O 1
ATOM 3469 N N . ARG B 1 219 ? -8.878 43.855 11.339 1.00 41.82 218 ARG B N 1
ATOM 3470 C CA . ARG B 1 219 ? -7.882 44.579 12.109 1.00 38.12 218 ARG B CA 1
ATOM 3471 C C . ARG B 1 219 ? -8.369 45.172 13.430 1.00 34.31 218 ARG B C 1
ATOM 3472 O O . ARG B 1 219 ? -7.561 45.460 14.301 1.00 30.54 218 ARG B O 1
ATOM 3480 N N . ASN B 1 220 ? -9.683 45.334 13.583 1.00 31.28 219 ASN B N 1
ATOM 3481 C CA . ASN B 1 220 ? -10.255 45.883 14.816 1.00 33.46 219 ASN B CA 1
ATOM 3482 C C . ASN B 1 220 ? -10.338 44.893 16.004 1.00 32.85 219 ASN B C 1
ATOM 3483 O O . ASN B 1 220 ? -10.642 45.291 17.139 1.00 33.81 219 ASN B O 1
ATOM 3488 N N . ALA B 1 221 ? -10.118 43.606 15.749 1.00 31.09 220 ALA B N 1
ATOM 3489 C CA . ALA B 1 221 ? -10.159 42.610 16.815 1.00 25.57 220 ALA B CA 1
ATOM 3490 C C . ALA B 1 221 ? -8.859 42.686 17.594 1.00 23.59 220 ALA B C 1
ATOM 3491 O O . ALA B 1 221 ? -7.918 41.922 17.346 1.00 19.41 220 ALA B O 1
ATOM 3493 N N . THR B 1 222 ? -8.819 43.644 18.515 1.00 22.06 221 THR B N 1
ATOM 3494 C CA . THR B 1 222 ? -7.671 43.886 19.371 1.00 20.10 221 THR B CA 1
ATOM 3495 C C . THR B 1 222 ? -8.114 44.623 20.661 1.00 18.47 221 THR B C 1
ATOM 3496 O O . THR B 1 222 ? -9.266 45.065 20.793 1.00 14.98 221 THR B O 1
ATOM 3500 N N . GLU B 1 223 ? -7.198 44.674 21.619 1.00 11.39 222 GLU B N 1
ATOM 3501 C CA . GLU B 1 223 ? -7.406 45.326 22.904 1.00 14.07 222 GLU B CA 1
ATOM 3502 C C . GLU B 1 223 ? -6.045 45.290 23.592 1.00 12.78 222 GLU B C 1
ATOM 3503 O O . GLU B 1 223 ? -5.074 44.774 23.023 1.00 14.08 222 GLU B O 1
ATOM 3509 N N . THR B 1 224 ? -5.936 45.897 24.762 1.00 11.64 223 THR B N 1
ATOM 3510 C CA . THR B 1 224 ? -4.674 45.865 25.471 1.00 13.86 223 THR B CA 1
ATOM 3511 C C . THR B 1 224 ? -4.775 44.714 26.459 1.00 13.36 223 THR B C 1
ATOM 3512 O O . THR B 1 224 ? -5.872 44.213 26.701 1.00 6.45 223 THR B O 1
ATOM 3516 N N . HIS B 1 225 ? -3.635 44.251 26.972 1.00 14.42 224 HIS B N 1
ATOM 3517 C CA . HIS B 1 225 ? -3.606 43.159 27.944 1.00 13.24 224 HIS B CA 1
ATOM 3518 C C . HIS B 1 225 ? -2.414 43.474 28.821 1.00 17.82 224 HIS B C 1
ATOM 3519 O O . HIS B 1 225 ? -1.328 42.907 28.634 1.00 20.00 224 HIS B O 1
ATOM 3526 N N . ASP B 1 226 ? -2.621 44.399 29.758 1.00 19.48 225 ASP B N 1
ATOM 3527 C CA . ASP B 1 226 ? -1.574 44.864 30.660 1.00 18.86 225 ASP B CA 1
ATOM 3528 C C . ASP B 1 226 ? -1.668 44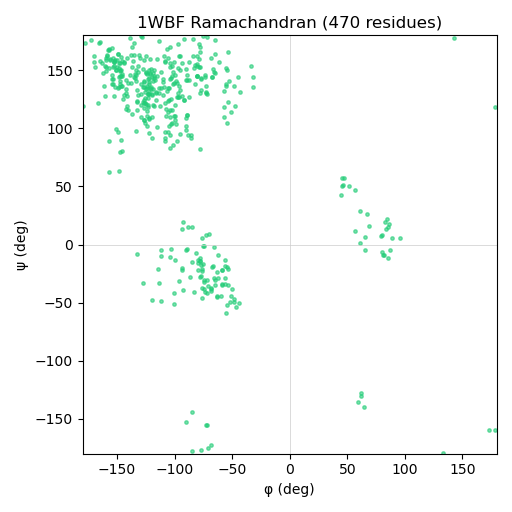.248 32.045 1.00 16.95 225 ASP B C 1
ATOM 3529 O O . ASP B 1 226 ? -2.762 44.006 32.525 1.00 20.91 225 ASP B O 1
ATOM 3534 N N . ILE B 1 227 ? -0.520 44.056 32.692 1.00 14.28 226 ILE B N 1
ATOM 3535 C CA . ILE B 1 227 ? -0.433 43.505 34.047 1.00 19.89 226 ILE B CA 1
ATOM 3536 C C . ILE B 1 227 ? 0.207 44.604 34.909 1.00 24.11 226 ILE B C 1
ATOM 3537 O O . ILE B 1 227 ? 1.341 45.023 34.650 1.00 25.09 226 ILE B O 1
ATOM 3542 N N . LEU B 1 228 ? -0.520 45.063 35.922 1.00 24.47 227 LEU B N 1
ATOM 3543 C CA . LEU B 1 228 ? -0.059 46.124 36.812 1.00 25.01 227 LEU B CA 1
ATOM 3544 C C . LEU B 1 228 ? 0.862 45.674 37.959 1.00 24.51 227 LEU B C 1
ATOM 3545 O O . LEU B 1 228 ? 1.820 46.377 38.292 1.00 23.43 227 LEU B O 1
ATOM 3550 N N . SER B 1 229 ? 0.542 44.531 38.576 1.00 23.86 228 SER B N 1
ATOM 3551 C CA . SER B 1 229 ? 1.314 43.951 39.695 1.00 20.10 228 SER B CA 1
ATOM 3552 C C . SER B 1 229 ? 1.073 42.431 39.818 1.00 22.47 228 SER B C 1
ATOM 3553 O O . SER B 1 229 ? 0.109 41.904 39.249 1.00 21.93 228 SER B O 1
ATOM 3556 N N . TRP B 1 230 ? 1.896 41.747 40.612 1.00 23.67 229 TRP B N 1
ATOM 3557 C CA . TRP B 1 230 ? 1.779 40.301 40.746 1.00 25.63 229 TRP B CA 1
ATOM 3558 C C . TRP B 1 230 ? 2.563 39.701 41.916 1.00 25.41 229 TRP B C 1
ATOM 3559 O O . TRP B 1 230 ? 3.781 39.843 41.996 1.00 24.38 229 TRP B O 1
ATOM 3570 N N . SER B 1 231 ? 1.855 39.017 42.812 1.00 26.44 230 SER B N 1
ATOM 3571 C CA . SER B 1 231 ? 2.481 38.348 43.946 1.00 25.21 230 SER B CA 1
ATOM 3572 C C . SER B 1 231 ? 2.143 36.858 43.885 1.00 24.17 230 SER B C 1
ATOM 3573 O O . SER B 1 231 ? 1.064 36.464 43.422 1.00 20.86 230 SER B O 1
ATOM 3576 N N . PHE B 1 232 ? 3.065 36.030 44.349 1.00 25.11 231 PHE B N 1
ATOM 3577 C CA . PHE B 1 232 ? 2.864 34.602 44.305 1.00 25.57 231 PHE B CA 1
ATOM 3578 C C . PHE B 1 232 ? 3.511 33.943 45.500 1.00 25.62 231 PHE B C 1
ATOM 3579 O O . PHE B 1 232 ? 4.622 34.291 45.878 1.00 24.86 231 PHE B O 1
ATOM 3587 N N . SER B 1 233 ? 2.795 32.999 46.100 1.00 26.28 232 SER B N 1
ATOM 3588 C CA . SER B 1 233 ? 3.301 32.259 47.243 1.00 26.65 232 SER B CA 1
ATOM 3589 C C . SER B 1 233 ? 2.838 30.823 47.130 1.00 25.89 232 SER B C 1
ATOM 3590 O O . SER B 1 233 ? 1.666 30.563 46.851 1.00 21.57 232 SER B O 1
ATOM 3593 N N . ALA B 1 234 ? 3.774 29.897 47.288 1.00 23.87 233 ALA B N 1
ATOM 3594 C CA . ALA B 1 234 ? 3.468 28.477 47.216 1.00 27.32 233 ALA B CA 1
ATOM 3595 C C . ALA B 1 234 ? 4.151 27.804 48.386 1.00 28.22 233 ALA B C 1
ATOM 3596 O O . ALA B 1 234 ? 5.232 28.222 48.799 1.00 31.25 233 ALA B O 1
ATOM 3598 N N . SER B 1 235 ? 3.531 26.758 48.913 1.00 30.71 234 SER B N 1
ATOM 3599 C CA . SER B 1 235 ? 4.097 26.030 50.042 1.00 35.15 234 SER B CA 1
ATOM 3600 C C . SER B 1 235 ? 3.982 24.518 49.892 1.00 33.19 234 SER B C 1
ATOM 3601 O O . SER B 1 235 ? 2.877 23.966 49.903 1.00 30.09 234 SER B O 1
ATOM 3604 N N . LEU B 1 236 ? 5.126 23.861 49.725 1.00 38.06 235 LEU B N 1
ATOM 3605 C CA . LEU B 1 236 ? 5.173 22.410 49.591 1.00 42.67 235 LEU B CA 1
ATOM 3606 C C . LEU B 1 236 ? 5.654 21.864 50.932 1.00 45.06 235 LEU B C 1
ATOM 3607 O O . LEU B 1 236 ? 6.825 22.015 51.279 1.00 43.09 235 LEU B O 1
ATOM 3612 N N . PRO B 1 237 ? 4.736 21.306 51.741 1.00 48.11 236 PRO B N 1
ATOM 3613 C CA . PRO B 1 237 ? 5.102 20.757 53.050 1.00 52.93 236 PRO B CA 1
ATOM 3614 C C . PRO B 1 237 ? 6.139 19.646 52.936 1.00 57.95 236 PRO B C 1
ATOM 3615 O O . PRO B 1 237 ? 7.111 19.615 53.699 1.00 56.08 236 PRO B O 1
ATOM 3619 N N . GLY B 1 238 ? 5.931 18.752 51.972 1.00 62.06 237 GLY B N 1
ATOM 3620 C CA . GLY B 1 238 ? 6.857 17.655 51.758 1.00 68.43 237 GLY B CA 1
ATOM 3621 C C . GLY B 1 238 ? 7.876 17.966 50.675 1.00 77.26 237 GLY B C 1
ATOM 3622 O O . GLY B 1 238 ? 8.082 17.104 49.794 1.00 77.12 237 GLY B O 1
#

CATH classification: 2.60.120.200

Secondary structure (DSSP, 8-state):
-EEEEEESS--TT-TTEEEEET-EE-TTS-EESS-EETTEE-SS-EEEEEESS-EE-B-TTT--B-EEEEEEEEE---S--SS---EEEEEEEE-SS------GGGTTT--TTS----EEEEEE-S--TT--SSSEEEEEESSSS-SEEEE----TTS-EEEEEEEETTTTEEEEEEEETTTTEEEEEEEE--HHHHS-SEEEEEEEEEE--GGG--TT-----EEEEEEEEEE---/-EEEEEESS--TT-TTEEEEET-EE-TTS-EESS-EETTEE-SS-EEEEEESS-EE-B-TTT--B-EEEEEEEEE---S--SS---EEEEEEEE-SS------GGGTTT--TTS----EEEEEE-S--TT--SSSEEEEEESSSS-SEEEE----TTS-EEEEEEEETTTTEEEEEEEETTTTEEEEEEEE--HHHHS-SEEEEEEEEEE--GGG--TT-----EEEEEEEEEE---

B-factor: mean 31.54, std 15.97, range [2.0, 94.39]

Sequence (474 aa):
KTISFNFNQFHQNEEQLKLQRDARISSNSVLELTKVVNGVPTWNSTGRALYAKPVQVWDSTTGNVASFETRFSFSIRQPFPRPHPADGLVFFIAPPNTQTGEGGGYFGIYNPLSPYPFVAVEFDTFRNTWDPQIPHIGIDVNSVISTKTVPFTLDNGGIANVVIKYDASTKILHVVLVFPSLGTIYTIADIVDLKQVLPESVNVGFSAATGDPSGKQRNATETHDILSWSFSASLPGKTISFNFNQFHQNEEQLKLQRDARISSNSVLELTKVVNGVPTWNSTGRALYAKPVQVWDSTTGNVASFETRFSFSIRQPFPRPHPADGLVFFIAPPNTQTGEGGGYFGIYNPLSPYPFVAVEFDTFRNTWDPQIPHIGIDVNSVISTKTVPFTLDNGGIANVVIKYDASTKILHVVLVFPSLGTIYTIADIVDLKQVLPESVNVGFSAATGDPSGKQRNATETHDILSWSFSASLPG

InterPro domains:
  IPR001220 Legume lectin domain [PF00139] (4-235)
  IPR001220 Legume lectin domain [cd06899] (4-236)
  IPR013320 Concanavalin A-like lectin/glucanase domain superfamily [SSF49899] (3-236)
  IPR016363 Legume lectin [PIRSF002690] (2-240)
  IPR019825 Legume lectin, beta chain, Mn/Ca-binding site [PS00307] (120-126)
  IPR050258 Leguminous Lectin [PTHR32401] (3-235)

Solvent-accessible surface area: 19634 Å² total; per-residue (Å²): 102,100,42,69,15,96,10,124,95,0,106,104,99,46,162,81,12,100,65,33,153,41,10,123,15,14,109,85,10,38,0,21,0,3,85,28,83,157,47,74,4,30,82,81,3,9,0,0,0,5,16,46,118,54,5,86,6,42,21,71,126,70,32,59,22,2,36,11,56,1,120,5,17,1,14,0,93,33,47,58,111,65,64,70,19,2,5,0,0,0,4,1,5,0,20,42,155,29,84,31,12,91,20,10,11,53,0,0,0,45,29,48,90,40,19,33,16,1,4,2,3,0,0,3,3,55,125,30,145,81,10,54,119,53,28,0,0,0,0,0,32,16,26,3,116,25,77,99,57,32,80,7,88,24,24,87,34,18,67,0,56,1,30,0,91,2,54,20,101,66,79,65,5,59,1,52,0,42,1,68,98,90,56,45,124,39,107,14,51,27,116,7,39,1,83,100,7,5,52,59,43,0,16,1,0,0,0,0,0,2,5,72,54,102,52,82,78,62,65,7,0,1,2,1,23,0,42,29,2,33,6,44,10,49,12,109,39,87,97,51,77,15,97,10,128,37,0,127,115,102,41,92,73,10,86,67,36,144,46,7,116,9,16,113,89,9,36,0,24,0,2,84,29,76,156,43,77,2,48,49,88,3,6,0,0,0,2,9,43,109,79,4,80,5,40,19,64,126,81,25,57,20,2,44,10,49,1,128,5,17,0,17,1,94,36,51,58,116,61,66,71,19,2,5,0,0,0,4,0,4,0,22,60,139,18,77,32,10,86,20,8,10,51,0,0,0,46,36,47,75,34,19,40,16,1,5,2,3,0,0,2,5,53,120,32,145,77,13,57,127,67,28,1,0,0,0,0,32,14,28,4,116,25,74,99,52,34,87,7,96,24,26,82,36,18,83,0,58,1,32,1,95,2,55,15,102,62,68,66,4,62,0,46,0,39,1,65,95,91,54,46,126,41,93,14,48,27,126,8,35,1,76,98,7,6,51,69,41,0,12,1,0,0,0,0,0,2,4,70,56,96,56,81,73,177,53,9,1,0,3,0,22,0,39,30,1,36,5,47,11,49,7,108,33